Protein AF-A0A1T4XHF8-F1 (afdb_monomer_lite)

Secondary structure (DSSP, 8-state):
-HHHHHHHHHHHS-HHHHHHHHHHHHHHHHHHHH--S-HHHHHHHHHH-HHHIIIIIHHHHHHHHHGGGSPPPHHHHHHHSSHHHHHHHHHHHHHHHHHHHHHHHHHHHHHHTTTS----S----S-HHHHHHHHHH-SSHHHHHHHHHHHHHHHHHHHHHHHHHHHHHS-HHHHHHHHHHHHHHHHHHHH-HHHHTSTTT-HHHHH-GGGGTSSSS-HHHHHHHHHHHHHHHHHHHHHSTT---PPPS-PPPSHHHHHHHHHT-HHHHHHHHHHHHHHHHHHHHT---BHHHHHHHHH----TT---HHHHHHHHHHHHHHHHHHHHHHHHHSSGGGHHHHHT-S-HHHHHHHHHHHHHHHHHHHHHHHHHHHHHHHHHTT-B----HHHHHHHHHHHHHHHHHHHHHHHHHHHHHS-HHHHHHHHHHHHHHTTS--GGGGG-STTTT-HHHHHHTT--HHHHHHHHHHHHHHHHHHHHHHHHHTTS--

pLDDT: mean 79.54, std 10.87, range [36.94, 95.19]

Structure (mmCIF, N/CA/C/O backbone):
data_AF-A0A1T4XHF8-F1
#
_entry.id   AF-A0A1T4XHF8-F1
#
loop_
_atom_site.group_PDB
_atom_site.id
_atom_site.type_symbol
_atom_site.label_atom_id
_atom_site.label_alt_id
_atom_site.label_comp_id
_atom_site.label_asym_id
_atom_site.label_entity_id
_atom_site.label_seq_id
_atom_site.pdbx_PDB_ins_code
_atom_site.Cartn_x
_atom_site.Cartn_y
_atom_site.Cartn_z
_atom_site.occupancy
_atom_site.B_iso_or_equiv
_atom_site.auth_seq_id
_atom_site.auth_comp_id
_atom_site.auth_asym_id
_atom_site.auth_atom_id
_atom_site.pdbx_PDB_model_num
ATOM 1 N N . MET A 1 1 ? 7.198 -33.019 -12.242 1.00 69.75 1 MET A N 1
ATOM 2 C CA . MET A 1 1 ? 7.469 -31.566 -12.244 1.00 69.75 1 MET A CA 1
ATOM 3 C C . MET A 1 1 ? 7.460 -30.997 -13.662 1.00 69.75 1 MET A C 1
ATOM 5 O O . MET A 1 1 ? 6.551 -30.236 -13.949 1.00 69.75 1 MET A O 1
ATOM 9 N N . LYS A 1 2 ? 8.348 -31.437 -14.574 1.00 76.88 2 LYS A N 1
ATOM 10 C CA . LYS A 1 2 ? 8.413 -30.955 -15.976 1.00 76.88 2 LYS A CA 1
ATOM 11 C C . LYS A 1 2 ? 7.061 -30.950 -16.722 1.00 76.88 2 LYS A C 1
ATOM 13 O O . LYS A 1 2 ? 6.672 -29.927 -17.262 1.00 76.88 2 LYS A O 1
ATOM 18 N N . MET A 1 3 ? 6.305 -32.050 -16.662 1.00 77.75 3 MET A N 1
ATOM 19 C CA . MET A 1 3 ? 4.980 -32.162 -17.302 1.00 77.75 3 MET A CA 1
ATOM 20 C C . MET A 1 3 ? 3.947 -31.143 -16.773 1.00 77.75 3 MET A C 1
ATOM 22 O O . MET A 1 3 ? 3.158 -30.623 -17.552 1.00 77.75 3 MET A O 1
ATOM 26 N N . LEU A 1 4 ? 3.965 -30.824 -15.470 1.00 74.12 4 LEU A N 1
ATOM 27 C CA . LEU A 1 4 ? 3.059 -29.823 -14.882 1.00 74.12 4 LEU A CA 1
ATOM 28 C C . LEU A 1 4 ? 3.458 -28.402 -15.299 1.00 74.12 4 LEU A C 1
ATOM 30 O O . LEU A 1 4 ? 2.593 -27.605 -15.640 1.00 74.12 4 LEU A O 1
ATOM 34 N N . ILE A 1 5 ? 4.763 -28.112 -15.345 1.00 74.31 5 ILE A N 1
ATOM 35 C CA . ILE A 1 5 ? 5.284 -26.831 -15.847 1.00 74.31 5 ILE A CA 1
ATOM 36 C C . ILE A 1 5 ? 4.852 -26.629 -17.301 1.00 74.31 5 ILE A C 1
ATOM 38 O O . ILE A 1 5 ? 4.323 -25.579 -17.637 1.00 74.31 5 ILE A O 1
ATOM 42 N N . GLN A 1 6 ? 4.990 -27.648 -18.155 1.00 79.00 6 GLN A N 1
ATOM 43 C CA . GLN A 1 6 ? 4.548 -27.574 -19.552 1.00 79.00 6 GLN A CA 1
ATOM 44 C C . GLN A 1 6 ? 3.037 -27.338 -19.683 1.00 79.00 6 GLN A C 1
ATOM 46 O O . GLN A 1 6 ? 2.611 -26.568 -20.540 1.00 79.00 6 GLN A O 1
ATOM 51 N N . GLN A 1 7 ? 2.218 -27.971 -18.839 1.00 78.94 7 GLN A N 1
ATOM 52 C CA . GLN A 1 7 ? 0.769 -27.748 -18.828 1.00 78.94 7 GLN A CA 1
ATOM 53 C C . GLN A 1 7 ? 0.412 -26.320 -18.401 1.00 78.94 7 GLN A C 1
ATOM 55 O O . GLN A 1 7 ? -0.382 -25.665 -19.074 1.00 78.94 7 GLN A O 1
ATOM 60 N N . HIS A 1 8 ? 1.014 -25.817 -17.323 1.00 76.56 8 HIS A N 1
ATOM 61 C CA . HIS A 1 8 ? 0.785 -24.447 -16.868 1.00 76.56 8 HIS A CA 1
ATOM 62 C C . HIS A 1 8 ? 1.322 -23.413 -17.866 1.00 76.56 8 HIS A C 1
ATOM 64 O O . HIS A 1 8 ? 0.654 -22.413 -18.105 1.00 76.56 8 HIS A O 1
ATOM 70 N N . LEU A 1 9 ? 2.454 -23.677 -18.523 1.00 74.62 9 LEU A N 1
ATOM 71 C CA . LEU A 1 9 ? 2.996 -22.813 -19.571 1.00 74.62 9 LEU A CA 1
ATOM 72 C C . LEU A 1 9 ? 2.039 -22.729 -20.770 1.00 74.62 9 LEU A C 1
ATOM 74 O O . LEU A 1 9 ? 1.703 -21.631 -21.204 1.00 74.62 9 LEU A O 1
ATOM 78 N N . LYS A 1 10 ? 1.507 -23.867 -21.242 1.00 80.94 10 LYS A N 1
ATOM 79 C CA . LYS A 1 10 ? 0.473 -23.902 -22.296 1.00 80.94 10 LYS A CA 1
ATOM 80 C C . LYS A 1 10 ? -0.792 -23.132 -21.911 1.00 80.94 10 LYS A C 1
ATOM 82 O O . LYS A 1 10 ? -1.444 -22.552 -22.767 1.00 80.94 10 LYS A O 1
ATOM 87 N N . LEU A 1 11 ? -1.149 -23.135 -20.630 1.00 76.38 11 LEU A N 1
ATOM 88 C CA . LEU A 1 11 ? -2.342 -22.460 -20.124 1.00 76.38 11 LEU A CA 1
ATOM 89 C C . LEU A 1 11 ? -2.179 -20.933 -20.074 1.00 76.38 11 LEU A C 1
ATOM 91 O O . LEU A 1 11 ? -3.164 -20.210 -20.221 1.00 76.38 11 LEU A O 1
ATOM 95 N N . VAL A 1 12 ? -0.950 -20.446 -19.899 1.00 76.44 12 VAL A N 1
ATOM 96 C CA . VAL A 1 12 ? -0.614 -19.016 -19.923 1.00 76.44 12 VAL A CA 1
ATOM 97 C C . VAL A 1 12 ? -0.395 -18.523 -21.362 1.00 76.44 12 VAL A C 1
ATOM 99 O O . VAL A 1 12 ? -0.864 -17.440 -21.719 1.00 76.44 12 VAL A O 1
ATOM 102 N N . MET A 1 13 ? 0.234 -19.337 -22.218 1.00 76.00 13 MET A N 1
ATOM 103 C CA . MET A 1 13 ? 0.423 -19.058 -23.647 1.00 76.00 13 MET A CA 1
ATOM 104 C C . MET A 1 13 ? -0.901 -19.150 -24.406 1.00 76.00 13 MET A C 1
ATOM 106 O O . MET A 1 13 ? -1.317 -20.209 -24.870 1.00 76.00 13 MET A O 1
ATOM 110 N N . THR A 1 14 ? -1.590 -18.020 -24.527 1.00 76.31 14 THR A N 1
ATOM 111 C CA . THR A 1 14 ? -2.929 -17.963 -25.120 1.00 76.31 14 THR A CA 1
ATOM 112 C C . THR A 1 14 ? -3.021 -16.957 -26.254 1.00 76.31 14 THR A C 1
ATOM 114 O O . THR A 1 14 ? -2.095 -16.186 -26.483 1.00 76.31 14 THR A O 1
ATOM 117 N N . LYS A 1 15 ? -4.152 -16.954 -26.975 1.00 76.88 15 LYS A N 1
ATOM 118 C CA . LYS A 1 15 ? -4.392 -16.061 -28.123 1.00 76.88 15 LYS A CA 1
ATOM 119 C C . LYS A 1 15 ? -4.195 -14.571 -27.792 1.00 76.88 15 LYS A C 1
ATOM 121 O O . LYS A 1 15 ? -3.875 -13.799 -28.684 1.00 76.88 15 LYS A O 1
ATOM 126 N N . SER A 1 16 ? -4.318 -14.170 -26.523 1.00 75.44 16 SER A N 1
ATOM 127 C CA . SER A 1 16 ? -4.022 -12.803 -26.072 1.00 75.44 16 SER A CA 1
ATOM 128 C C . SER A 1 16 ? -2.560 -12.397 -26.274 1.00 75.44 16 SER A C 1
ATOM 130 O O . SER A 1 16 ? -2.287 -11.221 -26.472 1.00 75.44 16 SER A O 1
ATOM 132 N N . LEU A 1 17 ? -1.619 -13.345 -26.275 1.00 81.31 17 LEU A N 1
ATOM 133 C CA . LEU A 1 17 ? -0.210 -13.060 -26.553 1.00 81.31 17 LEU A CA 1
ATOM 134 C C . LEU A 1 17 ? -0.006 -12.639 -28.015 1.00 81.31 17 LEU A C 1
ATOM 136 O O . LEU A 1 17 ? 0.762 -11.724 -28.287 1.00 81.31 17 LEU A O 1
ATOM 140 N N . LEU A 1 18 ? -0.755 -13.243 -28.942 1.00 81.38 18 LEU A N 1
ATOM 141 C CA . LEU A 1 18 ? -0.736 -12.871 -30.358 1.00 81.38 18 LEU A CA 1
ATOM 142 C C . LEU A 1 18 ? -1.246 -11.437 -30.569 1.00 81.38 18 LEU A C 1
ATOM 144 O O . LEU A 1 18 ? -0.708 -10.713 -31.398 1.00 81.38 18 LEU A O 1
ATOM 148 N N . LEU A 1 19 ? -2.218 -10.995 -29.765 1.00 77.62 19 LEU A N 1
ATOM 149 C CA . LEU A 1 19 ? -2.702 -9.612 -29.782 1.00 77.62 19 LEU A CA 1
ATOM 150 C C . LEU A 1 19 ? -1.592 -8.618 -29.398 1.00 77.62 19 LEU A C 1
ATOM 152 O O . LEU A 1 19 ? -1.435 -7.613 -30.082 1.00 77.62 19 LEU A O 1
ATOM 156 N N . VAL A 1 20 ? -0.778 -8.912 -28.376 1.00 82.00 20 VAL A N 1
ATOM 157 C CA . VAL A 1 20 ? 0.387 -8.066 -28.028 1.00 82.00 20 VAL A CA 1
ATOM 158 C C . VAL A 1 20 ? 1.395 -8.041 -29.151 1.00 82.00 20 VAL A C 1
ATOM 160 O O . VAL A 1 20 ? 1.871 -6.971 -29.493 1.00 82.00 20 VAL A O 1
ATOM 163 N N . VAL A 1 21 ? 1.704 -9.201 -29.732 1.00 84.00 21 VAL A N 1
ATOM 164 C CA . VAL A 1 21 ? 2.658 -9.299 -30.839 1.00 84.00 21 VAL A CA 1
ATOM 165 C C . VAL A 1 21 ? 2.226 -8.416 -32.007 1.00 84.00 21 VAL A C 1
ATOM 167 O O . VAL A 1 21 ? 3.043 -7.656 -32.513 1.00 84.00 21 VAL A O 1
ATOM 170 N N . ILE A 1 22 ? 0.948 -8.464 -32.395 1.00 85.00 22 ILE A N 1
ATOM 171 C CA . ILE A 1 22 ? 0.422 -7.637 -33.488 1.00 85.00 22 ILE A CA 1
ATOM 172 C C . ILE A 1 22 ? 0.462 -6.154 -33.123 1.00 85.00 22 ILE A C 1
ATOM 174 O O . ILE A 1 22 ? 0.985 -5.362 -33.900 1.00 85.00 22 ILE A O 1
ATOM 178 N N . ILE A 1 23 ? -0.076 -5.768 -31.961 1.00 86.00 23 ILE A N 1
ATOM 179 C CA . ILE A 1 23 ? -0.132 -4.353 -31.567 1.00 86.00 23 ILE A CA 1
ATOM 180 C C . ILE A 1 23 ? 1.282 -3.786 -31.431 1.00 86.00 23 ILE A C 1
ATOM 182 O O . ILE A 1 23 ? 1.557 -2.730 -31.989 1.00 86.00 23 ILE A O 1
ATOM 186 N N . PHE A 1 24 ? 2.184 -4.508 -30.763 1.00 86.88 24 PHE A N 1
ATOM 187 C CA . PHE A 1 24 ? 3.577 -4.103 -30.597 1.00 86.88 24 PHE A CA 1
ATOM 188 C C . PHE A 1 24 ? 4.307 -3.999 -31.940 1.00 86.88 24 PHE A C 1
ATOM 190 O O . PHE A 1 24 ? 5.039 -3.042 -32.164 1.00 86.88 24 PHE A O 1
ATOM 197 N N . ALA A 1 25 ? 4.098 -4.949 -32.857 1.00 86.06 25 ALA A N 1
ATOM 198 C CA . ALA A 1 25 ? 4.690 -4.880 -34.190 1.00 86.06 25 ALA A CA 1
ATOM 199 C C . ALA A 1 25 ? 4.177 -3.663 -34.975 1.00 86.06 25 ALA A C 1
ATOM 201 O O . ALA A 1 25 ? 4.973 -2.963 -35.595 1.00 86.06 25 ALA A O 1
ATOM 202 N N . LEU A 1 26 ? 2.873 -3.371 -34.920 1.00 87.44 26 LEU A N 1
ATOM 203 C CA . LEU A 1 26 ? 2.288 -2.198 -35.577 1.00 87.44 26 LEU A CA 1
ATOM 204 C C . LEU A 1 26 ? 2.840 -0.887 -35.007 1.00 87.44 26 LEU A C 1
ATOM 206 O O . LEU A 1 26 ? 3.209 -0.007 -35.782 1.00 87.44 26 LEU A O 1
ATOM 210 N N . THR A 1 27 ? 2.936 -0.765 -33.678 1.00 85.75 27 THR A N 1
ATOM 211 C CA . THR A 1 27 ? 3.514 0.426 -33.037 1.00 85.75 27 THR A CA 1
ATOM 212 C C . THR A 1 27 ? 4.997 0.562 -33.356 1.00 85.75 27 THR A C 1
ATOM 214 O O . THR A 1 27 ? 5.436 1.637 -33.738 1.00 85.75 27 THR A O 1
ATOM 217 N N . ALA A 1 28 ? 5.760 -0.534 -33.314 1.00 85.50 28 ALA A N 1
ATOM 218 C CA . ALA A 1 28 ? 7.181 -0.517 -33.649 1.00 85.50 28 ALA A CA 1
ATOM 219 C C . ALA A 1 28 ? 7.424 -0.112 -35.113 1.00 85.50 28 ALA A C 1
ATOM 221 O O . ALA A 1 28 ? 8.349 0.643 -35.400 1.00 85.50 28 ALA A O 1
ATOM 222 N N . VAL A 1 29 ? 6.591 -0.580 -36.050 1.00 87.06 29 VAL A N 1
ATOM 223 C CA . VAL A 1 29 ? 6.668 -0.177 -37.465 1.00 87.06 29 VAL A CA 1
ATOM 224 C C . VAL A 1 29 ? 6.272 1.289 -37.653 1.00 87.06 29 VAL A C 1
ATOM 226 O O . VAL A 1 29 ? 6.846 1.962 -38.507 1.00 87.06 29 VAL A O 1
ATOM 229 N N . ALA A 1 30 ? 5.311 1.797 -36.877 1.00 86.44 30 ALA A N 1
ATOM 230 C CA . ALA A 1 30 ? 4.951 3.211 -36.895 1.00 86.44 30 ALA A CA 1
ATOM 231 C C . ALA A 1 30 ? 6.119 4.087 -36.410 1.00 86.44 30 ALA A C 1
ATOM 233 O O . ALA A 1 30 ? 6.542 4.972 -37.151 1.00 86.44 30 ALA A O 1
ATOM 234 N N . ASP A 1 31 ? 6.704 3.765 -35.251 1.00 83.50 31 ASP A N 1
ATOM 235 C CA . ASP A 1 31 ? 7.849 4.487 -34.679 1.00 83.50 31 ASP A CA 1
ATOM 236 C C . ASP A 1 31 ? 9.077 4.415 -35.596 1.00 83.50 31 ASP A C 1
ATOM 238 O O . ASP A 1 31 ? 9.827 5.381 -35.736 1.00 83.50 31 ASP A O 1
ATOM 242 N N . ARG A 1 32 ? 9.265 3.290 -36.299 1.00 83.44 32 ARG A N 1
ATOM 243 C CA . ARG A 1 32 ? 10.365 3.111 -37.254 1.00 83.44 32 ARG A CA 1
ATOM 244 C C . ARG A 1 32 ? 10.343 4.137 -38.387 1.00 83.44 32 ARG A C 1
ATOM 246 O O . ARG A 1 32 ? 11.421 4.513 -38.851 1.00 83.44 32 ARG A O 1
ATOM 253 N N . LYS A 1 33 ? 9.160 4.565 -38.849 1.00 83.19 33 LYS A N 1
ATOM 254 C CA . LYS A 1 33 ? 9.017 5.531 -39.959 1.00 83.19 33 LYS A CA 1
ATOM 255 C C . LYS A 1 33 ? 9.508 6.925 -39.590 1.00 83.19 33 LYS A C 1
ATOM 257 O O . LYS A 1 33 ? 9.953 7.652 -40.467 1.00 83.19 33 LYS A O 1
ATOM 262 N N . THR A 1 34 ? 9.412 7.280 -38.316 1.00 80.12 34 THR A N 1
ATOM 263 C CA . THR A 1 34 ? 9.810 8.587 -37.782 1.00 80.12 34 THR A CA 1
ATOM 264 C C . THR A 1 34 ? 11.213 8.575 -37.178 1.00 80.12 34 THR A C 1
ATOM 266 O O . THR A 1 34 ? 11.698 9.616 -36.750 1.00 80.12 34 THR A O 1
ATOM 269 N N . TYR A 1 35 ? 11.861 7.409 -37.101 1.00 79.19 35 TYR A N 1
ATOM 270 C CA . TYR A 1 35 ? 13.115 7.241 -36.376 1.00 79.19 35 TYR A CA 1
ATOM 271 C C . TYR A 1 35 ? 14.353 7.454 -37.257 1.00 79.19 35 TYR A C 1
ATOM 273 O O . TYR A 1 35 ? 14.620 6.677 -38.181 1.00 79.19 35 TYR A O 1
ATOM 281 N N . GLU A 1 36 ? 15.157 8.452 -36.888 1.00 72.75 36 GLU A N 1
ATOM 282 C CA . GLU A 1 36 ? 16.456 8.773 -37.484 1.00 72.75 36 GLU A CA 1
ATOM 283 C C . GLU A 1 36 ? 17.580 8.463 -36.480 1.00 72.75 36 GLU A C 1
ATOM 285 O O . GLU A 1 36 ? 17.988 9.301 -35.679 1.00 72.75 36 GLU A O 1
ATOM 290 N N . GLY A 1 37 ? 18.076 7.224 -36.474 1.00 76.44 37 GLY A N 1
ATOM 291 C CA . GLY A 1 37 ? 19.132 6.819 -35.543 1.00 76.44 37 GLY A CA 1
ATOM 292 C C . GLY A 1 37 ? 19.758 5.467 -35.868 1.00 76.44 37 GLY A C 1
ATOM 293 O O . GLY A 1 37 ? 19.555 4.906 -36.943 1.00 76.44 37 GLY A O 1
ATOM 294 N N . ASN A 1 38 ? 20.534 4.933 -34.927 1.00 85.06 38 ASN A N 1
ATOM 295 C CA . ASN A 1 38 ? 21.243 3.662 -35.090 1.00 85.06 38 ASN A CA 1
ATOM 296 C C . ASN A 1 38 ? 20.369 2.454 -34.729 1.00 85.06 38 ASN A C 1
ATOM 298 O O . ASN A 1 38 ? 19.444 2.558 -33.923 1.00 85.06 38 ASN A O 1
ATOM 302 N N . PHE A 1 39 ? 20.727 1.281 -35.262 1.00 86.62 39 PHE A N 1
ATOM 303 C CA . PHE A 1 39 ? 20.063 0.006 -34.969 1.00 86.62 39 PHE A CA 1
ATOM 304 C C . PHE A 1 39 ? 19.919 -0.247 -33.459 1.00 86.62 39 PHE A C 1
ATOM 306 O O . PHE A 1 39 ? 18.815 -0.450 -32.959 1.00 86.62 39 PHE A O 1
ATOM 313 N N . SER A 1 40 ? 21.026 -0.186 -32.713 1.00 85.75 40 SER A N 1
ATOM 314 C CA . SER A 1 40 ? 21.029 -0.499 -31.279 1.00 85.75 40 SER A CA 1
ATOM 315 C C . SER A 1 40 ? 20.226 0.513 -30.458 1.00 85.75 40 SER A C 1
ATOM 317 O O . SER A 1 40 ? 19.578 0.149 -29.480 1.00 85.75 40 SER A O 1
ATOM 319 N N . LEU A 1 41 ? 20.223 1.783 -30.866 1.00 85.38 41 LEU A N 1
ATOM 320 C CA . LEU A 1 41 ? 19.468 2.830 -30.177 1.00 85.38 41 LEU A CA 1
ATOM 321 C C . LEU A 1 41 ? 17.963 2.680 -30.414 1.00 85.38 41 LEU A C 1
ATOM 323 O O . LEU A 1 41 ? 17.184 2.894 -29.488 1.00 85.38 41 LEU A O 1
ATOM 327 N N . PHE A 1 42 ? 17.553 2.236 -31.605 1.00 86.50 42 PHE A N 1
ATOM 328 C CA . PHE A 1 42 ? 16.147 1.972 -31.895 1.00 86.50 42 PHE A CA 1
ATOM 329 C C . PHE A 1 42 ? 15.606 0.789 -31.085 1.00 86.50 42 PHE A C 1
ATOM 331 O O . PHE A 1 42 ? 14.531 0.877 -30.490 1.00 86.50 42 PHE A O 1
ATOM 338 N N . VAL A 1 43 ? 16.380 -0.299 -30.986 1.00 87.81 43 VAL A N 1
ATOM 339 C CA . VAL A 1 43 ? 16.022 -1.452 -30.144 1.00 87.81 43 VAL A CA 1
ATOM 340 C C . VAL A 1 43 ? 15.895 -1.026 -28.683 1.00 87.81 43 VAL A C 1
ATOM 342 O O . VAL A 1 43 ? 14.914 -1.376 -28.027 1.00 87.81 43 VAL A O 1
ATOM 345 N N . LEU A 1 44 ? 16.857 -0.249 -28.175 1.00 87.38 44 LEU A N 1
ATOM 346 C CA . LEU A 1 44 ? 16.813 0.256 -26.806 1.00 87.38 44 LEU A CA 1
ATOM 347 C C . LEU A 1 44 ? 15.589 1.154 -26.581 1.00 87.38 44 LEU A C 1
ATOM 349 O O . LEU A 1 44 ? 14.885 0.965 -25.592 1.00 87.38 44 LEU A O 1
ATOM 353 N N . HIS A 1 45 ? 15.291 2.069 -27.507 1.00 85.94 45 HIS A N 1
ATOM 354 C CA . HIS A 1 45 ? 14.113 2.938 -27.453 1.00 85.94 45 HIS A CA 1
ATOM 355 C C . HIS A 1 45 ? 12.812 2.129 -27.345 1.00 85.94 45 HIS A C 1
ATOM 357 O O . HIS A 1 45 ? 12.031 2.328 -26.415 1.00 85.94 45 HIS A O 1
ATOM 363 N N . LEU A 1 46 ? 12.613 1.135 -28.216 1.00 87.25 46 LEU A N 1
ATOM 364 C CA . LEU A 1 46 ? 11.425 0.276 -28.174 1.00 87.25 46 LEU A CA 1
ATOM 365 C C . LEU A 1 46 ? 11.316 -0.542 -26.877 1.00 87.25 46 LEU A C 1
ATOM 367 O O . LEU A 1 46 ? 10.216 -0.726 -26.360 1.00 87.25 46 LEU A O 1
ATOM 371 N N . MET A 1 47 ? 12.438 -1.036 -26.339 1.00 86.50 47 MET A N 1
ATOM 372 C CA . MET A 1 47 ? 12.454 -1.822 -25.094 1.00 86.50 47 MET A CA 1
ATOM 373 C C . MET A 1 47 ? 12.313 -0.968 -23.831 1.00 86.50 47 MET A C 1
ATOM 375 O O . MET A 1 47 ? 12.014 -1.506 -22.768 1.00 86.50 47 MET A O 1
ATOM 379 N N . THR A 1 48 ? 12.537 0.342 -23.924 1.00 86.94 48 THR A N 1
ATOM 380 C CA . THR A 1 48 ? 12.470 1.269 -22.787 1.00 86.94 48 THR A CA 1
ATOM 381 C C . THR A 1 48 ? 11.230 2.147 -22.801 1.00 86.94 48 THR A C 1
ATOM 383 O O . THR A 1 48 ? 10.926 2.738 -21.770 1.00 86.94 48 THR A O 1
ATOM 386 N N . ASN A 1 49 ? 10.485 2.211 -23.907 1.00 86.31 49 ASN A N 1
ATOM 387 C CA . ASN A 1 49 ? 9.289 3.036 -24.021 1.00 86.31 49 ASN A CA 1
ATOM 388 C C . ASN A 1 49 ? 8.235 2.635 -22.970 1.00 86.31 49 ASN A C 1
ATOM 390 O O . ASN A 1 49 ? 7.541 1.617 -23.090 1.00 86.31 49 ASN A O 1
ATOM 394 N N . HIS A 1 50 ? 8.103 3.460 -21.925 1.00 84.88 50 HIS A N 1
ATOM 395 C CA . HIS A 1 50 ? 7.226 3.158 -20.800 1.00 84.88 50 HIS A CA 1
ATOM 396 C C . HIS A 1 50 ? 5.751 3.119 -21.210 1.00 84.88 50 HIS A C 1
ATOM 398 O O . HIS A 1 50 ? 4.998 2.344 -20.631 1.00 84.88 50 HIS A O 1
ATOM 404 N N . TYR A 1 51 ? 5.323 3.854 -22.242 1.00 86.31 51 TYR A N 1
ATOM 405 C CA . TYR A 1 51 ? 3.930 3.813 -22.697 1.00 86.31 51 TYR A CA 1
ATOM 406 C C . TYR A 1 51 ? 3.570 2.430 -23.236 1.00 86.31 51 TYR A C 1
ATOM 408 O O . TYR A 1 51 ? 2.533 1.866 -22.878 1.00 86.31 51 TYR A O 1
ATOM 416 N N . ILE A 1 52 ? 4.461 1.837 -24.030 1.00 87.25 52 ILE A N 1
ATOM 417 C CA . ILE A 1 52 ? 4.260 0.496 -24.579 1.00 87.25 52 ILE A CA 1
ATOM 418 C C . ILE A 1 52 ? 4.257 -0.550 -23.456 1.00 87.25 52 ILE A C 1
ATOM 420 O O . ILE A 1 52 ? 3.370 -1.408 -23.390 1.00 87.25 52 ILE A O 1
ATOM 424 N N . ILE A 1 53 ? 5.202 -0.451 -22.519 1.00 89.50 53 ILE A N 1
ATOM 425 C CA . ILE A 1 53 ? 5.301 -1.378 -21.385 1.00 89.50 53 ILE A CA 1
ATOM 426 C C . ILE A 1 53 ? 4.038 -1.311 -20.506 1.00 89.50 53 ILE A C 1
ATOM 428 O O . ILE A 1 53 ? 3.462 -2.341 -20.136 1.00 89.50 53 ILE A O 1
ATOM 432 N N . ILE A 1 54 ? 3.570 -0.106 -20.183 1.00 89.00 54 ILE A N 1
ATOM 433 C CA . ILE A 1 54 ? 2.488 0.133 -19.220 1.00 89.00 54 ILE A CA 1
ATOM 434 C C . ILE A 1 54 ? 1.115 -0.164 -19.833 1.00 89.00 54 ILE A C 1
ATOM 436 O O . ILE A 1 54 ? 0.289 -0.818 -19.189 1.00 89.00 54 ILE A O 1
ATOM 440 N N . PHE A 1 55 ? 0.854 0.275 -21.066 1.00 88.44 55 PHE A N 1
ATOM 441 C CA . PHE A 1 55 ? -0.475 0.168 -21.677 1.00 88.44 55 PHE A CA 1
ATOM 442 C C . PHE A 1 55 ? -0.673 -1.090 -22.526 1.00 88.44 55 PHE A C 1
ATOM 444 O O . PHE A 1 55 ? -1.805 -1.558 -22.638 1.00 88.44 55 PHE A O 1
ATOM 451 N N . ILE A 1 56 ? 0.390 -1.675 -23.087 1.00 87.38 56 ILE A N 1
ATOM 452 C CA . ILE A 1 56 ? 0.276 -2.847 -23.973 1.00 87.38 56 ILE A CA 1
ATOM 453 C C . ILE A 1 56 ? 0.788 -4.106 -23.273 1.00 87.38 56 ILE A C 1
ATOM 455 O O . ILE A 1 56 ? 0.047 -5.082 -23.124 1.00 87.38 56 ILE A O 1
ATOM 459 N N . MET A 1 57 ? 2.042 -4.102 -22.815 1.00 90.50 57 MET A N 1
ATOM 460 C CA . MET A 1 57 ? 2.674 -5.320 -22.297 1.00 90.50 57 MET A CA 1
ATOM 461 C C . MET A 1 57 ? 2.059 -5.772 -20.967 1.00 90.50 57 MET A C 1
ATOM 463 O O . MET A 1 57 ? 1.690 -6.937 -20.805 1.00 90.50 57 MET A O 1
ATOM 467 N N . THR A 1 58 ? 1.914 -4.848 -20.018 1.00 91.56 58 THR A N 1
ATOM 468 C CA . THR A 1 58 ? 1.522 -5.171 -18.639 1.00 91.56 58 THR A CA 1
ATOM 469 C C . THR A 1 58 ? 0.092 -5.720 -18.505 1.00 91.56 58 THR A C 1
ATOM 471 O O . THR A 1 58 ? -0.067 -6.768 -17.869 1.00 91.56 58 THR A O 1
ATOM 474 N N . PRO A 1 59 ? -0.952 -5.131 -19.126 1.00 90.25 59 PRO A N 1
ATOM 475 C CA . PRO A 1 59 ? -2.316 -5.658 -19.028 1.00 90.25 59 PRO A CA 1
ATOM 476 C C . PRO A 1 59 ? -2.438 -7.074 -19.581 1.00 90.25 59 PRO A C 1
ATOM 478 O O . PRO A 1 59 ? -3.115 -7.924 -18.996 1.00 90.25 59 PRO A O 1
ATOM 481 N N . VAL A 1 60 ? -1.751 -7.359 -20.688 1.00 89.25 60 VAL A N 1
ATOM 482 C CA . VAL A 1 60 ? -1.794 -8.691 -21.288 1.00 89.25 60 VAL A CA 1
ATOM 483 C C . VAL A 1 60 ? -0.991 -9.693 -20.475 1.00 89.25 60 VAL A C 1
ATOM 485 O O . VAL A 1 60 ? -1.455 -10.819 -20.288 1.00 89.25 60 VAL A O 1
ATOM 488 N N . PHE A 1 61 ? 0.157 -9.295 -19.925 1.00 90.94 61 PHE A N 1
ATOM 489 C CA . PHE A 1 61 ? 0.884 -10.132 -18.978 1.00 90.94 61 PHE A CA 1
ATOM 490 C C . PHE A 1 61 ? -0.007 -10.512 -17.783 1.00 90.94 61 PHE A C 1
ATOM 492 O O . PHE A 1 61 ? -0.126 -11.697 -17.461 1.00 90.94 61 PHE A O 1
ATOM 499 N N . PHE A 1 62 ? -0.720 -9.549 -17.186 1.00 90.62 62 PHE A N 1
ATOM 500 C CA . PHE A 1 62 ? -1.654 -9.808 -16.081 1.00 90.62 62 PHE A CA 1
ATOM 501 C C . PHE A 1 62 ? -2.800 -10.733 -16.490 1.00 90.62 62 PHE A C 1
ATOM 503 O O . PHE A 1 62 ? -3.117 -11.675 -15.760 1.00 90.62 62 PHE A O 1
ATOM 510 N N . LEU A 1 63 ? -3.381 -10.538 -17.676 1.00 88.31 63 LEU A N 1
ATOM 511 C CA . LEU A 1 63 ? -4.425 -11.415 -18.204 1.00 88.31 63 LEU A CA 1
ATOM 512 C C . LEU A 1 63 ? -3.921 -12.855 -18.369 1.00 88.31 63 LEU A C 1
ATOM 514 O O . LEU A 1 63 ? -4.611 -13.798 -17.979 1.00 88.31 63 LEU A O 1
ATOM 518 N N . CYS A 1 64 ? -2.712 -13.042 -18.897 1.00 87.50 64 CYS A N 1
ATOM 519 C CA . CYS A 1 64 ? -2.098 -14.356 -19.066 1.00 87.50 64 CYS A CA 1
ATOM 520 C C . CYS A 1 64 ? -1.817 -15.031 -17.711 1.00 87.50 64 CYS A C 1
ATOM 522 O O . CYS A 1 64 ? -2.220 -16.177 -17.499 1.00 87.50 64 CYS A O 1
ATOM 524 N N . VAL A 1 65 ? -1.197 -14.313 -16.768 1.00 88.75 65 VAL A N 1
ATOM 525 C CA . VAL A 1 65 ? -0.874 -14.832 -15.426 1.00 88.75 65 VAL A CA 1
ATOM 526 C C . VAL A 1 65 ? -2.137 -15.131 -14.612 1.00 88.75 65 VAL A C 1
ATOM 528 O O . VAL A 1 65 ? -2.146 -16.090 -13.838 1.00 88.75 65 VAL A O 1
ATOM 531 N N . SER A 1 66 ? -3.236 -14.401 -14.833 1.00 86.31 66 SER A N 1
ATOM 532 C CA . SER A 1 66 ? -4.494 -14.610 -14.101 1.00 86.31 66 SER A CA 1
ATOM 533 C C . SER A 1 66 ? -5.083 -16.012 -14.231 1.00 86.31 66 SER A C 1
ATOM 535 O O . SER A 1 66 ? -5.762 -16.510 -13.330 1.00 86.31 66 SER A O 1
ATOM 537 N N . LYS A 1 67 ? -4.745 -16.713 -15.315 1.00 83.81 67 LYS A N 1
ATOM 538 C CA . LYS A 1 67 ? -5.170 -18.095 -15.544 1.00 83.81 67 LYS A CA 1
ATOM 539 C C . LYS A 1 67 ? -4.539 -19.074 -14.546 1.00 83.81 67 LYS A C 1
ATOM 541 O O . LYS A 1 67 ? -5.107 -20.134 -14.297 1.00 83.81 67 LYS A O 1
ATOM 546 N N . LEU A 1 68 ? -3.422 -18.707 -13.911 1.00 83.00 68 LEU A N 1
ATOM 547 C CA . LEU A 1 68 ? -2.781 -19.485 -12.846 1.00 83.00 68 LEU A CA 1
ATOM 548 C C . LEU A 1 68 ? -3.398 -19.254 -11.455 1.00 83.00 68 LEU A C 1
ATOM 550 O O . LEU A 1 68 ? -3.023 -19.946 -10.509 1.00 83.00 68 LEU A O 1
ATOM 554 N N . TYR A 1 69 ? -4.370 -18.344 -11.305 1.00 78.19 69 TYR A N 1
ATOM 555 C CA . TYR A 1 69 ? -5.032 -18.060 -10.017 1.00 78.19 69 TYR A CA 1
ATOM 556 C C . TYR A 1 69 ? -6.054 -19.133 -9.608 1.00 78.19 69 TYR A C 1
ATOM 558 O O . TYR A 1 69 ? -6.733 -19.017 -8.583 1.00 78.19 69 TYR A O 1
ATOM 566 N N . THR A 1 70 ? -6.216 -20.190 -10.405 1.00 69.31 70 THR A N 1
ATOM 567 C CA . THR A 1 70 ? -7.124 -21.288 -10.076 1.00 69.31 70 THR A CA 1
ATOM 568 C C . THR A 1 70 ? -6.621 -22.080 -8.872 1.00 69.31 70 THR A C 1
ATOM 570 O O . THR A 1 70 ? -5.413 -22.285 -8.702 1.00 69.31 70 THR A O 1
ATOM 573 N N . MET A 1 71 ? -7.565 -22.565 -8.059 1.00 64.06 71 MET A N 1
ATOM 574 C CA . MET A 1 71 ? -7.253 -23.426 -6.916 1.00 64.06 71 MET A CA 1
ATOM 575 C C . MET A 1 71 ? -6.501 -24.673 -7.398 1.00 64.06 71 MET A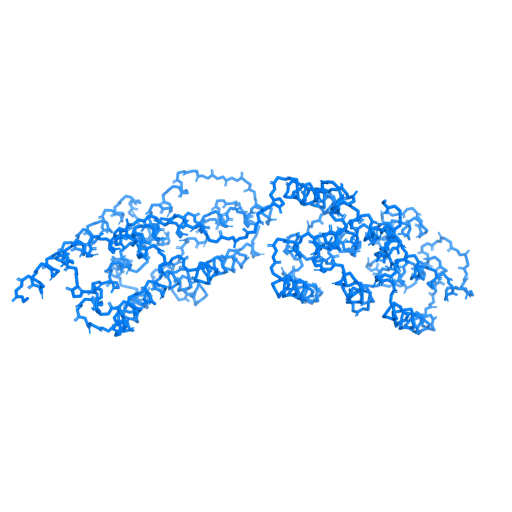 C 1
ATOM 577 O O . MET A 1 71 ? -6.820 -25.177 -8.482 1.00 64.06 71 MET A O 1
ATOM 581 N N . PRO A 1 72 ? -5.505 -25.150 -6.634 1.00 66.44 72 PRO A N 1
ATOM 582 C CA . PRO A 1 72 ? -4.763 -26.349 -6.993 1.00 66.44 72 PRO A CA 1
ATOM 583 C C . PRO A 1 72 ? -5.717 -27.534 -7.128 1.00 66.44 72 PRO A C 1
ATOM 585 O O . PRO A 1 72 ? -6.573 -27.756 -6.269 1.00 66.44 72 PRO A O 1
ATOM 588 N N . ARG A 1 73 ? -5.577 -28.308 -8.206 1.00 69.19 73 ARG A N 1
ATOM 589 C CA . ARG A 1 73 ? -6.354 -29.545 -8.346 1.00 69.19 73 ARG A CA 1
ATOM 590 C C . ARG A 1 73 ? -5.776 -30.592 -7.393 1.00 69.19 73 ARG A C 1
ATOM 592 O O . ARG A 1 73 ? -4.560 -30.679 -7.234 1.00 69.19 73 ARG A O 1
ATOM 599 N N . MET A 1 74 ? -6.625 -31.422 -6.783 1.00 61.31 74 MET A N 1
ATOM 600 C CA . MET A 1 74 ? -6.191 -32.400 -5.768 1.00 61.31 74 MET A CA 1
ATOM 601 C C . MET A 1 74 ? -5.060 -33.318 -6.266 1.00 61.31 74 MET A C 1
ATOM 603 O O . MET A 1 74 ? -4.110 -33.580 -5.531 1.00 61.31 74 MET A O 1
ATOM 607 N N . PHE A 1 75 ? -5.085 -33.730 -7.539 1.00 69.38 75 PHE A N 1
ATOM 608 C CA . PHE A 1 75 ? -4.022 -34.559 -8.122 1.00 69.38 75 PHE A CA 1
ATOM 609 C C . PHE A 1 75 ? -2.663 -33.839 -8.234 1.00 69.38 75 PHE A C 1
ATOM 611 O O . PHE A 1 75 ? -1.616 -34.484 -8.149 1.00 69.38 75 PHE A O 1
ATOM 618 N N . GLU A 1 76 ? -2.646 -32.512 -8.406 1.00 69.56 76 GLU A N 1
ATOM 619 C CA . GLU A 1 76 ? -1.411 -31.718 -8.488 1.00 69.56 76 GLU A CA 1
ATOM 620 C C . GLU A 1 76 ? -0.708 -31.686 -7.126 1.00 69.56 76 GLU A C 1
ATOM 622 O O . GLU A 1 76 ? 0.515 -31.822 -7.049 1.00 69.56 76 GLU A O 1
ATOM 627 N N . LEU A 1 77 ? -1.490 -31.583 -6.047 1.00 70.75 77 LEU A N 1
ATOM 628 C CA . LEU A 1 77 ? -0.991 -31.580 -4.671 1.00 70.75 77 LEU A CA 1
ATOM 629 C C . LEU A 1 77 ? -0.458 -32.952 -4.253 1.00 70.75 77 LEU A C 1
ATOM 631 O O . LEU A 1 77 ? 0.652 -33.034 -3.723 1.00 70.75 77 LEU A O 1
ATOM 635 N N . ILE A 1 78 ? -1.197 -34.026 -4.559 1.00 70.31 78 ILE A N 1
ATOM 636 C CA . ILE A 1 78 ? -0.783 -35.409 -4.265 1.00 70.31 78 ILE A CA 1
ATOM 637 C C . ILE A 1 78 ? 0.572 -35.712 -4.921 1.00 70.31 78 ILE A C 1
ATOM 639 O O . ILE A 1 78 ? 1.471 -36.262 -4.285 1.00 70.31 78 ILE A O 1
ATOM 643 N N . ARG A 1 79 ? 0.772 -35.275 -6.173 1.00 76.19 79 ARG A N 1
ATOM 644 C CA . ARG A 1 79 ? 2.028 -35.496 -6.904 1.00 76.19 79 ARG A CA 1
ATOM 645 C C . ARG A 1 79 ? 3.217 -34.721 -6.323 1.00 76.19 79 ARG A C 1
ATOM 647 O O . ARG A 1 79 ? 4.349 -35.193 -6.415 1.00 76.19 79 ARG A O 1
ATOM 654 N N . MET A 1 80 ? 2.992 -33.536 -5.752 1.00 75.31 80 MET A N 1
ATOM 655 C CA . MET A 1 80 ? 4.064 -32.652 -5.263 1.00 75.31 80 MET A CA 1
ATOM 656 C C . MET A 1 80 ? 4.437 -32.890 -3.793 1.00 75.31 80 MET A C 1
ATOM 658 O O . MET A 1 80 ? 5.491 -32.412 -3.358 1.00 75.31 80 MET A O 1
ATOM 662 N N . LYS A 1 81 ? 3.629 -33.663 -3.050 1.00 74.31 81 LYS A N 1
ATOM 663 C CA . LYS A 1 81 ? 3.766 -34.042 -1.626 1.00 74.31 81 LYS A CA 1
ATOM 664 C C . LYS A 1 81 ? 3.737 -32.878 -0.625 1.00 74.31 81 LYS A C 1
ATOM 666 O O . LYS A 1 81 ? 3.154 -33.017 0.441 1.00 74.31 81 LYS A O 1
ATOM 671 N N . LYS A 1 82 ? 4.367 -31.741 -0.937 1.00 78.81 82 LYS A N 1
ATOM 672 C CA . LYS A 1 82 ? 4.432 -30.539 -0.096 1.00 78.81 82 LYS A CA 1
ATOM 673 C C . LYS A 1 82 ? 3.939 -29.312 -0.863 1.00 78.81 82 LYS A C 1
ATOM 675 O O . LYS A 1 82 ? 4.301 -29.117 -2.024 1.00 78.81 82 LYS A O 1
ATOM 680 N N . PHE A 1 83 ? 3.174 -28.456 -0.188 1.00 80.56 83 PHE A N 1
ATOM 681 C CA . PHE A 1 83 ? 2.540 -27.283 -0.795 1.00 80.56 83 PHE A CA 1
ATOM 682 C C . PHE A 1 83 ? 3.545 -26.245 -1.325 1.00 80.56 83 PHE A C 1
ATOM 684 O O . PHE A 1 83 ? 3.413 -25.781 -2.455 1.00 80.56 83 PHE A O 1
ATOM 691 N N . TYR A 1 84 ? 4.610 -25.936 -0.577 1.00 81.25 84 TYR A N 1
ATOM 692 C CA . TYR A 1 84 ? 5.604 -24.951 -1.028 1.00 81.25 84 TYR A CA 1
ATOM 693 C C . TYR A 1 84 ? 6.284 -25.352 -2.350 1.00 81.25 84 TYR A C 1
ATOM 695 O O . TYR A 1 84 ? 6.601 -24.491 -3.163 1.00 81.25 84 TYR A O 1
ATOM 703 N N . ARG A 1 85 ? 6.453 -26.658 -2.619 1.00 84.38 85 ARG A N 1
ATOM 704 C CA . ARG A 1 85 ? 7.009 -27.153 -3.894 1.00 84.38 85 ARG A CA 1
ATOM 705 C C . ARG A 1 85 ? 6.066 -26.889 -5.061 1.00 84.38 85 ARG A C 1
ATOM 707 O O . ARG A 1 85 ? 6.519 -26.628 -6.172 1.00 84.38 85 ARG A O 1
ATOM 714 N N . PHE A 1 86 ? 4.762 -26.969 -4.814 1.00 85.12 86 PHE A N 1
ATOM 715 C CA . PHE A 1 86 ? 3.748 -26.620 -5.798 1.00 85.12 86 PHE A CA 1
ATOM 716 C C . PHE A 1 86 ? 3.764 -25.116 -6.105 1.00 85.12 86 PHE A C 1
ATOM 718 O O . PHE A 1 86 ? 3.792 -24.740 -7.275 1.00 85.12 86 PHE A O 1
ATOM 725 N N . MET A 1 87 ? 3.835 -24.263 -5.077 1.00 87.00 87 MET A N 1
ATOM 726 C CA . ME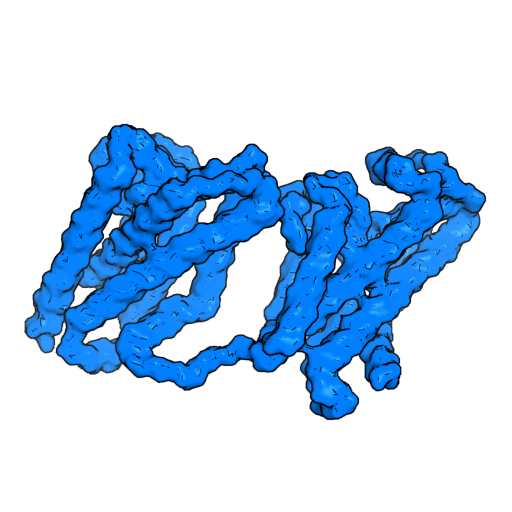T A 1 87 ? 3.945 -22.811 -5.269 1.00 87.00 87 MET A CA 1
ATOM 727 C C . MET A 1 87 ? 5.230 -22.418 -5.998 1.00 87.00 87 MET A C 1
ATOM 729 O O . MET A 1 87 ? 5.175 -21.664 -6.966 1.00 87.00 87 MET A O 1
ATOM 733 N N . PHE A 1 88 ? 6.368 -23.000 -5.619 1.00 87.62 88 PHE A N 1
ATOM 734 C CA . PHE A 1 88 ? 7.639 -22.748 -6.295 1.00 87.62 88 PHE A CA 1
ATOM 735 C C . PHE A 1 88 ? 7.609 -23.184 -7.767 1.00 87.62 88 PHE A C 1
ATOM 737 O O . PHE A 1 88 ? 8.146 -22.505 -8.634 1.00 87.62 88 PHE A O 1
ATOM 744 N N . MET A 1 89 ? 6.916 -24.278 -8.092 1.00 88.38 89 MET A N 1
ATOM 745 C CA . MET A 1 89 ? 6.714 -24.696 -9.483 1.00 88.38 89 MET A CA 1
ATOM 746 C C . MET A 1 89 ? 5.902 -23.670 -10.290 1.00 88.38 89 MET A C 1
ATOM 748 O O . MET A 1 89 ? 6.226 -23.412 -11.453 1.00 88.38 89 MET A O 1
ATOM 752 N N . ARG A 1 90 ? 4.886 -23.044 -9.682 1.00 88.31 90 ARG A N 1
ATOM 753 C CA . ARG A 1 90 ? 4.152 -21.940 -10.318 1.00 88.31 90 ARG A CA 1
ATOM 754 C C . ARG A 1 90 ? 5.046 -20.725 -10.530 1.00 88.31 90 ARG A C 1
ATOM 756 O O . ARG A 1 90 ? 5.016 -20.168 -11.619 1.00 88.31 90 ARG A O 1
ATOM 763 N N . TRP A 1 91 ? 5.871 -20.368 -9.547 1.00 91.88 91 TRP A N 1
ATOM 764 C CA . TRP A 1 91 ? 6.850 -19.287 -9.688 1.00 91.88 91 TRP A CA 1
ATOM 765 C C . TRP A 1 91 ? 7.818 -19.546 -10.842 1.00 91.88 91 TRP A C 1
ATOM 767 O O . TRP A 1 91 ? 7.933 -18.712 -11.730 1.00 91.88 91 TRP A O 1
ATOM 777 N N . VAL A 1 92 ? 8.403 -20.745 -10.917 1.00 91.06 92 VAL A N 1
ATOM 778 C CA . VAL A 1 92 ? 9.263 -21.145 -12.044 1.00 91.06 92 VAL A CA 1
ATOM 779 C C . VAL A 1 92 ? 8.521 -21.040 -13.378 1.00 91.06 92 VAL A C 1
ATOM 781 O O . VAL A 1 92 ? 9.087 -20.575 -14.360 1.00 91.06 92 VAL A O 1
ATOM 784 N N . THR A 1 93 ? 7.246 -21.434 -13.429 1.00 89.69 93 THR A N 1
ATOM 785 C CA . THR A 1 93 ? 6.447 -21.315 -14.659 1.00 89.69 93 THR A CA 1
ATOM 786 C C . THR A 1 93 ? 6.241 -19.855 -15.066 1.00 89.69 93 THR A C 1
ATOM 788 O O . THR A 1 93 ? 6.330 -19.542 -16.248 1.00 89.69 93 THR A O 1
ATOM 791 N N . ILE A 1 94 ? 5.997 -18.959 -14.108 1.00 92.56 94 ILE A N 1
ATOM 792 C CA . ILE A 1 94 ? 5.847 -17.518 -14.354 1.00 92.56 94 ILE A CA 1
ATOM 793 C C . ILE A 1 94 ? 7.166 -16.917 -14.833 1.00 92.56 94 ILE A C 1
ATOM 795 O O . ILE A 1 94 ? 7.152 -16.161 -15.796 1.00 92.56 94 ILE A O 1
ATOM 799 N N . THR A 1 95 ? 8.294 -17.285 -14.221 1.00 93.50 95 THR A N 1
ATOM 800 C CA . THR A 1 95 ? 9.627 -16.833 -14.645 1.00 93.50 95 THR A CA 1
ATOM 801 C C . THR A 1 95 ? 9.989 -17.339 -16.042 1.00 93.50 95 THR A C 1
ATOM 803 O O . THR A 1 95 ? 10.550 -16.607 -16.844 1.00 93.50 95 THR A O 1
ATOM 806 N N . LEU A 1 96 ? 9.639 -18.582 -16.383 1.00 93.12 96 LEU A N 1
ATOM 807 C CA . LEU A 1 96 ? 9.816 -19.088 -17.748 1.00 93.12 96 LEU A CA 1
ATOM 808 C C . LEU A 1 96 ? 8.870 -18.407 -18.743 1.00 93.12 96 LEU A C 1
ATOM 810 O O . LEU A 1 96 ? 9.203 -18.235 -19.910 1.00 93.12 96 LEU A O 1
ATOM 814 N N . PHE A 1 97 ? 7.671 -18.033 -18.306 1.00 91.56 97 PHE A N 1
ATOM 815 C CA . PHE A 1 97 ? 6.747 -17.299 -19.155 1.00 91.56 97 PHE A CA 1
ATOM 816 C C . PHE A 1 97 ? 7.209 -15.858 -19.387 1.00 91.56 97 PHE A C 1
ATOM 818 O O . PHE A 1 97 ? 7.137 -15.392 -20.517 1.00 91.56 97 PHE A O 1
ATOM 825 N N . SER A 1 98 ? 7.703 -15.160 -18.362 1.00 93.69 98 SER A N 1
ATOM 826 C CA . SER A 1 98 ? 8.209 -13.790 -18.490 1.00 93.69 98 SER A CA 1
ATOM 827 C C . SER A 1 98 ? 9.434 -13.721 -19.405 1.00 93.69 98 SER A C 1
ATOM 829 O O . SER A 1 98 ? 9.498 -12.815 -20.233 1.00 93.69 98 SER A O 1
ATOM 831 N N . THR A 1 99 ? 10.352 -14.695 -19.344 1.00 93.56 99 THR A N 1
ATOM 832 C CA . THR A 1 99 ? 11.491 -14.769 -20.277 1.00 93.56 99 THR A CA 1
ATOM 833 C C . THR A 1 99 ? 11.032 -14.942 -21.720 1.00 93.56 99 THR A C 1
ATOM 835 O O . THR A 1 99 ? 11.503 -14.225 -22.596 1.00 93.56 99 THR A O 1
ATOM 838 N N . VAL A 1 100 ? 10.075 -15.840 -21.980 1.00 91.81 100 VAL A N 1
ATOM 839 C CA . VAL A 1 100 ? 9.501 -16.026 -23.323 1.00 91.81 100 VAL A CA 1
ATOM 840 C C . VAL A 1 100 ? 8.733 -14.782 -23.772 1.00 91.81 100 VAL A C 1
ATOM 842 O O . VAL A 1 100 ? 8.864 -14.363 -24.917 1.00 91.81 100 VAL A O 1
ATOM 845 N N . PHE A 1 101 ? 7.949 -14.171 -22.885 1.00 91.50 101 PHE A N 1
ATOM 846 C CA . PHE A 1 101 ? 7.134 -12.994 -23.180 1.00 91.50 101 PHE A CA 1
ATOM 847 C C . PHE A 1 101 ? 7.992 -11.789 -23.583 1.00 91.50 101 PHE A C 1
ATOM 849 O O . PHE A 1 101 ? 7.777 -11.217 -24.650 1.00 91.50 101 PHE A O 1
ATOM 856 N N . VAL A 1 102 ? 9.002 -11.451 -22.776 1.00 92.81 102 VAL A N 1
ATOM 857 C CA . VAL A 1 102 ? 9.957 -10.378 -23.093 1.00 92.81 102 VAL A CA 1
ATOM 858 C C . VAL A 1 102 ? 10.816 -10.766 -24.299 1.00 92.81 102 VAL A C 1
ATOM 860 O O . VAL A 1 102 ? 11.060 -9.932 -25.163 1.00 92.81 102 VAL A O 1
ATOM 863 N N . GLY A 1 103 ? 11.211 -12.038 -24.414 1.00 91.88 103 GLY A N 1
ATOM 864 C CA . GLY A 1 103 ? 11.992 -12.545 -25.541 1.00 91.88 103 GLY A CA 1
ATOM 865 C C . GLY A 1 103 ? 11.286 -12.382 -26.887 1.00 91.88 103 GLY A C 1
ATOM 866 O O . GLY A 1 103 ? 11.905 -11.925 -27.839 1.00 91.88 103 GLY A O 1
ATOM 867 N N . ILE A 1 104 ? 9.985 -12.679 -26.977 1.00 90.19 104 ILE A N 1
ATOM 868 C CA . ILE A 1 104 ? 9.195 -12.468 -28.204 1.00 90.19 104 ILE A CA 1
ATOM 869 C C . ILE A 1 104 ? 9.192 -10.987 -28.602 1.00 90.19 104 ILE A C 1
ATOM 871 O O . ILE A 1 104 ? 9.374 -10.661 -29.771 1.00 90.19 104 ILE A O 1
ATOM 875 N N . ILE A 1 105 ? 9.022 -10.093 -27.631 1.00 89.81 105 ILE A N 1
ATOM 876 C CA . ILE A 1 105 ? 8.985 -8.644 -27.860 1.00 89.81 105 ILE A CA 1
ATOM 877 C C . ILE A 1 105 ? 10.363 -8.124 -28.291 1.00 89.81 105 ILE A C 1
ATOM 879 O O . ILE A 1 105 ? 10.453 -7.361 -29.251 1.00 89.81 105 ILE A O 1
ATOM 883 N N . GLY A 1 106 ? 11.434 -8.617 -27.665 1.00 89.81 106 GLY A N 1
ATOM 884 C CA . GLY A 1 106 ? 12.811 -8.354 -28.083 1.00 89.81 106 GLY A CA 1
ATOM 885 C C . GLY A 1 106 ? 13.126 -8.889 -29.484 1.00 89.81 106 GLY A C 1
ATOM 886 O O . GLY A 1 106 ? 13.806 -8.235 -30.263 1.00 89.81 106 GLY A O 1
ATOM 887 N N . MET A 1 107 ? 12.588 -10.050 -29.865 1.00 89.56 107 MET A N 1
ATOM 888 C CA . MET A 1 107 ? 12.750 -10.568 -31.227 1.00 89.56 107 MET A CA 1
ATOM 889 C C . MET A 1 107 ? 12.034 -9.690 -32.257 1.00 89.56 107 MET A C 1
ATOM 891 O O . MET A 1 107 ? 12.583 -9.430 -33.324 1.00 89.56 107 MET A O 1
ATOM 895 N N . ILE A 1 108 ? 10.833 -9.197 -31.945 1.00 89.12 108 ILE A N 1
ATOM 896 C CA . ILE A 1 108 ? 10.100 -8.289 -32.839 1.00 89.12 108 ILE A CA 1
ATOM 897 C C . ILE A 1 108 ? 10.849 -6.967 -32.994 1.00 89.12 108 ILE A C 1
ATOM 899 O O . ILE A 1 108 ? 10.986 -6.489 -34.118 1.00 89.12 108 ILE A O 1
ATOM 903 N N . SER A 1 109 ? 11.371 -6.392 -31.905 1.00 87.94 109 SER A N 1
ATOM 904 C CA . SER A 1 109 ? 12.141 -5.148 -31.996 1.00 87.94 109 SER A CA 1
ATOM 905 C C . SER A 1 109 ? 13.392 -5.325 -32.855 1.00 87.94 109 SER A C 1
ATOM 907 O O . SER A 1 109 ? 13.662 -4.469 -33.694 1.00 87.94 109 SER A O 1
ATOM 909 N N . LEU A 1 110 ? 14.094 -6.458 -32.752 1.00 89.44 110 LEU A N 1
ATOM 910 C CA . LEU A 1 110 ? 15.222 -6.781 -33.633 1.00 89.44 110 LEU A CA 1
ATOM 911 C C . LEU A 1 110 ? 14.803 -6.873 -35.106 1.00 89.44 110 LEU A C 1
ATOM 913 O O . LEU A 1 110 ? 15.478 -6.299 -35.956 1.00 89.44 110 LEU A O 1
ATOM 917 N N . VAL A 1 111 ? 13.687 -7.546 -35.410 1.00 89.38 111 VAL A N 1
ATOM 918 C CA . VAL A 1 111 ? 13.180 -7.700 -36.786 1.00 89.38 111 VAL A CA 1
ATOM 919 C C . VAL A 1 111 ? 12.783 -6.354 -37.395 1.00 89.38 111 VAL A C 1
ATOM 921 O O . VAL A 1 111 ? 13.147 -6.069 -38.531 1.00 89.38 111 VAL A O 1
ATOM 924 N N . VAL A 1 112 ? 12.081 -5.501 -36.646 1.00 88.19 112 VAL A N 1
ATOM 925 C CA . VAL A 1 112 ? 11.654 -4.174 -37.129 1.00 88.19 112 VAL A CA 1
ATOM 926 C C . VAL A 1 112 ? 12.841 -3.214 -37.289 1.00 88.19 112 VAL A C 1
ATOM 928 O O . VAL A 1 112 ? 12.799 -2.297 -38.107 1.00 88.19 112 VAL A O 1
ATOM 931 N N . SER A 1 113 ? 13.927 -3.444 -36.548 1.00 85.81 113 SER A N 1
ATOM 932 C CA . SER A 1 113 ? 15.160 -2.658 -36.652 1.00 85.81 113 SER A CA 1
ATOM 933 C C . SER A 1 113 ? 15.996 -2.991 -37.895 1.00 85.81 113 SER A C 1
ATOM 935 O O . SER A 1 113 ? 16.907 -2.232 -38.231 1.00 85.81 113 SER A O 1
ATOM 937 N N . ILE A 1 114 ? 15.719 -4.102 -38.591 1.00 86.06 114 ILE A N 1
ATOM 938 C CA . ILE A 1 114 ? 16.444 -4.491 -39.810 1.00 86.06 114 ILE A CA 1
ATOM 939 C C . ILE A 1 114 ? 16.316 -3.373 -40.859 1.00 86.06 114 ILE A C 1
ATOM 941 O O . ILE A 1 114 ? 15.222 -2.910 -41.170 1.00 86.06 114 ILE A O 1
ATOM 945 N N . GLY A 1 115 ? 17.454 -2.928 -41.397 1.00 81.81 115 GLY A N 1
ATOM 946 C CA . GLY A 1 115 ? 17.536 -1.809 -42.344 1.00 81.81 115 GLY A CA 1
ATOM 947 C C . GLY A 1 115 ? 18.003 -0.482 -41.733 1.00 81.81 115 GLY A C 1
ATOM 948 O O . GLY A 1 115 ? 18.112 0.504 -42.455 1.00 81.81 115 GLY A O 1
ATOM 949 N N . LEU A 1 116 ? 18.289 -0.435 -40.427 1.00 85.38 116 LEU A N 1
ATOM 950 C CA . LEU A 1 116 ? 19.026 0.664 -39.787 1.00 85.38 116 LEU A CA 1
ATOM 951 C C . LEU A 1 116 ? 20.545 0.425 -39.818 1.00 85.38 116 LEU A C 1
ATOM 953 O O . LEU A 1 116 ? 20.978 -0.731 -39.867 1.00 85.38 116 LEU A O 1
ATOM 957 N N . PRO A 1 117 ? 21.373 1.486 -39.741 1.00 84.69 117 PRO A N 1
ATOM 958 C CA . PRO A 1 117 ? 22.818 1.327 -39.651 1.00 84.69 117 PRO A CA 1
ATOM 959 C C . PRO A 1 117 ? 23.201 0.558 -38.377 1.00 84.69 117 PRO A C 1
ATOM 961 O O . PRO A 1 117 ? 22.878 0.964 -37.256 1.00 84.69 117 PRO A O 1
ATOM 964 N N . MET A 1 118 ? 23.911 -0.559 -38.562 1.00 81.94 118 MET A N 1
ATOM 965 C CA . MET A 1 118 ? 24.474 -1.411 -37.506 1.00 81.94 118 MET A CA 1
ATOM 966 C C . MET A 1 118 ? 25.676 -0.720 -36.847 1.00 81.94 118 MET A C 1
ATOM 968 O O . MET A 1 118 ? 26.828 -1.065 -37.092 1.00 81.94 118 MET A O 1
ATOM 972 N N . ARG A 1 119 ? 25.404 0.303 -36.035 1.00 82.19 119 ARG A N 1
ATOM 973 C CA . ARG A 1 119 ? 26.399 0.993 -35.205 1.00 82.19 119 ARG A CA 1
ATOM 974 C C . ARG A 1 119 ? 26.038 0.853 -33.736 1.00 82.19 119 ARG A C 1
ATOM 976 O O . ARG A 1 119 ? 24.863 0.895 -33.371 1.00 82.19 119 ARG A O 1
ATOM 983 N N . ASN A 1 120 ? 27.058 0.698 -32.899 1.00 81.75 120 ASN A N 1
ATOM 984 C CA . ASN A 1 120 ? 26.920 0.562 -31.451 1.00 81.75 120 ASN A CA 1
ATOM 985 C C . ASN A 1 120 ? 27.399 1.828 -30.727 1.00 81.75 120 ASN A C 1
ATOM 987 O O . ASN A 1 120 ? 28.044 1.747 -29.687 1.00 81.75 120 ASN A O 1
ATOM 991 N N . ASP A 1 121 ? 27.072 2.985 -31.297 1.00 82.19 121 ASP A N 1
ATOM 992 C CA . ASP A 1 121 ? 27.509 4.287 -30.805 1.00 82.19 121 ASP A CA 1
ATOM 993 C C . ASP A 1 121 ? 26.303 5.107 -30.357 1.00 82.19 121 ASP A C 1
ATOM 995 O O . ASP A 1 121 ? 25.221 5.026 -30.947 1.00 82.19 121 ASP A O 1
ATOM 999 N N . TRP A 1 122 ? 26.514 5.947 -29.348 1.00 75.88 122 TRP A N 1
ATOM 1000 C CA . TRP A 1 122 ? 25.506 6.822 -28.748 1.00 75.88 122 TRP A CA 1
ATOM 1001 C C . TRP A 1 122 ? 25.195 8.091 -29.573 1.00 75.88 122 TRP A C 1
ATOM 1003 O O . TRP A 1 122 ? 24.795 9.113 -29.027 1.00 75.88 122 TRP A O 1
ATOM 1013 N N . HIS A 1 123 ? 25.392 8.075 -30.893 1.00 66.50 123 HIS A N 1
ATOM 1014 C CA . HIS A 1 123 ? 25.123 9.232 -31.757 1.00 66.50 123 HIS A CA 1
ATOM 1015 C C . HIS A 1 123 ? 23.712 9.169 -32.359 1.00 66.50 123 HIS A C 1
ATOM 1017 O O . HIS A 1 123 ? 23.501 8.491 -33.364 1.00 66.50 123 HIS A O 1
ATOM 1023 N N . SER A 1 124 ? 22.752 9.879 -31.753 1.00 62.22 124 SER A N 1
ATOM 1024 C CA . SER A 1 124 ? 21.447 10.194 -32.363 1.00 62.22 124 SER A CA 1
ATOM 1025 C C . SER A 1 124 ? 20.735 11.354 -31.655 1.00 62.22 124 SER A C 1
ATOM 1027 O O . SER A 1 124 ? 20.965 11.588 -30.472 1.00 62.22 124 SER A O 1
ATOM 1029 N N . SER A 1 125 ? 19.823 12.013 -32.366 1.00 53.94 125 SER A N 1
ATOM 1030 C CA . SER A 1 125 ? 18.998 13.165 -31.972 1.00 53.94 125 SER A CA 1
ATOM 1031 C C . SER A 1 125 ? 17.702 12.802 -31.212 1.00 53.94 125 SER A C 1
ATOM 1033 O O . SER A 1 125 ? 16.663 13.413 -31.448 1.00 53.94 125 SER A O 1
ATOM 1035 N N . LEU A 1 126 ? 17.721 11.805 -30.318 1.00 56.34 126 LEU A N 1
ATOM 1036 C CA . LEU A 1 126 ? 16.536 11.411 -29.530 1.00 56.34 126 LEU A CA 1
ATOM 1037 C C . LEU A 1 126 ? 16.557 11.937 -28.096 1.00 56.34 126 LEU A C 1
ATOM 1039 O O . LEU A 1 126 ? 17.640 12.071 -27.534 1.00 56.34 126 LEU A O 1
ATOM 1043 N N . ASP A 1 127 ? 15.348 12.162 -27.547 1.00 57.94 127 ASP A N 1
ATOM 1044 C CA . ASP A 1 127 ? 15.005 12.557 -26.165 1.00 57.94 127 ASP A CA 1
ATOM 1045 C C . ASP A 1 127 ? 16.230 12.688 -25.257 1.00 57.94 127 ASP A C 1
ATOM 1047 O O . ASP A 1 127 ? 16.688 11.715 -24.641 1.00 57.94 127 ASP A O 1
ATOM 1051 N N . ALA A 1 128 ? 16.766 13.912 -25.237 1.00 56.66 128 ALA A N 1
ATOM 1052 C CA . ALA A 1 128 ? 18.061 14.244 -24.656 1.00 56.66 128 ALA A CA 1
ATOM 1053 C C . ALA A 1 128 ? 18.190 13.738 -23.214 1.00 56.66 128 ALA A C 1
ATOM 1055 O O . ALA A 1 128 ? 19.228 13.190 -22.851 1.00 56.66 128 ALA A O 1
ATOM 1056 N N . ASP A 1 129 ? 17.107 13.814 -22.439 1.00 60.25 129 ASP A N 1
ATOM 1057 C CA . ASP A 1 129 ? 17.115 13.477 -21.020 1.00 60.25 129 ASP A CA 1
ATOM 1058 C C . ASP A 1 129 ? 17.332 11.974 -20.783 1.00 60.25 129 ASP A C 1
ATOM 1060 O O . ASP A 1 129 ? 18.252 11.589 -20.067 1.00 60.25 129 ASP A O 1
ATOM 1064 N N . MET A 1 130 ? 16.553 11.082 -21.415 1.00 63.84 130 MET A N 1
ATOM 1065 C CA . MET A 1 130 ? 16.710 9.634 -21.190 1.00 63.84 130 MET A CA 1
ATOM 1066 C C . MET A 1 130 ? 18.018 9.089 -21.773 1.00 63.84 130 MET A C 1
ATOM 1068 O O . MET A 1 130 ? 18.658 8.239 -21.149 1.00 63.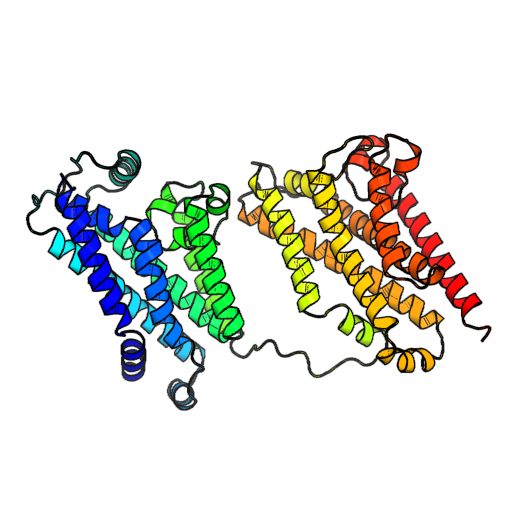84 130 MET A O 1
ATOM 1072 N N . MET A 1 131 ? 18.436 9.569 -22.947 1.00 67.62 131 MET A N 1
ATOM 1073 C CA . MET A 1 131 ? 19.681 9.120 -23.579 1.00 67.62 131 MET A CA 1
ATOM 1074 C C . MET A 1 131 ? 20.915 9.532 -22.776 1.00 67.62 131 MET A C 1
ATOM 1076 O O . MET A 1 131 ? 21.811 8.709 -22.581 1.00 67.62 131 MET A O 1
ATOM 1080 N N . GLN A 1 132 ? 20.938 10.753 -22.236 1.00 68.75 132 GLN A N 1
ATOM 1081 C CA . GLN A 1 132 ? 22.059 11.256 -21.444 1.00 68.75 132 GLN A CA 1
ATOM 1082 C C . GLN A 1 132 ? 22.332 10.387 -20.202 1.00 68.75 132 GLN A C 1
ATOM 1084 O O . GLN A 1 132 ? 23.492 10.140 -19.865 1.00 68.75 132 GLN A O 1
ATOM 1089 N N . TYR A 1 133 ? 21.293 9.828 -19.570 1.00 72.31 133 TYR A N 1
ATOM 1090 C CA . TYR A 1 133 ? 21.463 8.923 -18.425 1.00 72.31 133 TYR A CA 1
ATOM 1091 C C . TYR A 1 133 ? 21.955 7.522 -18.809 1.00 72.31 133 TYR A C 1
ATOM 1093 O O . TYR A 1 133 ? 22.814 6.960 -18.119 1.00 72.31 133 TYR A O 1
ATOM 1101 N N . TYR A 1 134 ? 21.460 6.946 -19.911 1.00 76.12 134 TYR A N 1
ATOM 1102 C CA . TYR A 1 134 ? 21.966 5.654 -20.393 1.00 76.12 134 TYR A CA 1
ATOM 1103 C C . TYR A 1 134 ? 23.430 5.758 -20.836 1.00 76.12 134 TYR A C 1
ATOM 1105 O O . TYR A 1 134 ? 24.209 4.855 -20.531 1.00 76.12 134 TYR A O 1
ATOM 1113 N N . MET A 1 135 ? 23.819 6.878 -21.454 1.00 74.94 135 MET A N 1
ATOM 1114 C CA . MET A 1 135 ? 25.213 7.191 -21.788 1.00 74.94 135 MET A CA 1
ATOM 1115 C C . MET A 1 135 ? 26.106 7.302 -20.546 1.00 74.94 135 MET A C 1
ATOM 1117 O O . MET A 1 135 ? 27.242 6.838 -20.570 1.00 74.94 135 MET A O 1
ATOM 1121 N N . GLY A 1 136 ? 25.602 7.886 -19.452 1.00 74.56 136 GLY A N 1
ATOM 1122 C CA . GLY A 1 136 ? 26.347 8.006 -18.194 1.00 74.56 136 GLY A CA 1
ATOM 1123 C C . GLY A 1 136 ? 26.516 6.688 -17.428 1.00 74.56 136 GLY A C 1
ATOM 1124 O O . GLY A 1 136 ? 27.435 6.563 -16.623 1.00 74.56 136 GLY A O 1
ATOM 1125 N N . THR A 1 137 ? 25.649 5.700 -17.677 1.00 79.69 137 THR A N 1
ATOM 1126 C CA . THR A 1 137 ? 25.614 4.436 -16.915 1.00 79.69 137 THR A CA 1
ATOM 1127 C C . THR A 1 137 ? 26.221 3.258 -17.680 1.00 79.69 137 THR A C 1
ATOM 1129 O O . THR A 1 137 ? 26.824 2.371 -17.074 1.00 79.69 137 THR A O 1
ATOM 1132 N N . PHE A 1 138 ? 26.066 3.217 -19.006 1.00 84.88 138 PHE A N 1
ATOM 1133 C CA . PHE A 1 138 ? 26.464 2.076 -19.829 1.00 84.88 138 PHE A CA 1
ATOM 1134 C C . PHE A 1 138 ? 27.513 2.461 -20.865 1.00 84.88 138 PHE A C 1
ATOM 1136 O O . PHE A 1 138 ? 27.369 3.430 -21.604 1.00 84.88 138 PHE A O 1
ATOM 1143 N N . SER A 1 139 ? 28.533 1.612 -20.994 1.00 82.94 139 SER A N 1
ATOM 1144 C CA . SER A 1 139 ? 29.610 1.811 -21.969 1.00 82.94 139 SER A CA 1
ATOM 1145 C C . SER A 1 139 ? 29.127 1.722 -23.421 1.00 82.94 139 SER A C 1
ATOM 1147 O O . SER A 1 139 ? 29.704 2.351 -24.301 1.00 82.94 139 SER A O 1
ATOM 1149 N N . SER A 1 140 ? 28.053 0.966 -23.685 1.00 85.81 140 SER A N 1
ATOM 1150 C CA . SER A 1 140 ? 27.489 0.814 -25.029 1.00 85.81 140 SER A CA 1
ATOM 1151 C C . SER A 1 140 ? 25.968 0.583 -25.037 1.00 85.81 140 SER A C 1
ATOM 1153 O O . SER A 1 140 ? 25.428 0.019 -24.077 1.00 85.81 140 SER A O 1
ATOM 1155 N N . PRO A 1 141 ? 25.264 0.939 -26.132 1.00 85.12 141 PRO A N 1
ATOM 1156 C CA . PRO A 1 141 ? 23.829 0.687 -26.292 1.00 85.12 141 PRO A CA 1
ATOM 1157 C C . PRO A 1 141 ? 23.434 -0.787 -26.152 1.00 85.12 141 PRO A C 1
ATOM 1159 O O . PRO A 1 141 ? 22.427 -1.101 -25.519 1.00 85.12 141 PRO A O 1
ATOM 1162 N N . LEU A 1 142 ? 24.245 -1.710 -26.683 1.00 86.81 142 LEU A N 1
ATOM 1163 C CA . LEU A 1 142 ? 24.021 -3.154 -26.526 1.00 86.81 142 LEU A CA 1
ATOM 1164 C C . LEU A 1 142 ? 24.046 -3.594 -25.059 1.00 86.81 142 LEU A C 1
ATOM 1166 O O . LEU A 1 142 ? 23.215 -4.405 -24.646 1.00 86.81 142 LEU A O 1
ATOM 1170 N N . GLN A 1 143 ? 24.956 -3.032 -24.258 1.00 88.62 143 GLN A N 1
ATOM 1171 C CA . GLN A 1 143 ? 24.972 -3.271 -22.818 1.00 88.62 143 GLN A CA 1
ATOM 1172 C C . GLN A 1 143 ? 23.663 -2.770 -22.189 1.00 88.62 143 GLN A C 1
ATOM 1174 O O . GLN A 1 143 ? 23.009 -3.526 -21.473 1.00 88.62 143 GLN A O 1
ATOM 1179 N N . GLY A 1 144 ? 23.221 -1.555 -22.531 1.00 86.56 144 GLY A N 1
ATOM 1180 C CA . GLY A 1 144 ? 21.938 -1.006 -22.076 1.00 86.56 144 GLY A CA 1
ATOM 1181 C C . GLY A 1 144 ? 20.737 -1.902 -22.409 1.00 86.56 144 GLY A C 1
ATOM 1182 O O . GLY A 1 144 ? 19.879 -2.125 -21.551 1.00 86.56 144 GLY A O 1
ATOM 1183 N N . ILE A 1 145 ? 20.698 -2.491 -23.610 1.00 89.62 145 ILE A N 1
ATOM 1184 C CA . ILE A 1 145 ? 19.646 -3.442 -24.011 1.00 89.62 145 ILE A CA 1
ATOM 1185 C C . ILE A 1 145 ? 19.654 -4.673 -23.101 1.00 89.62 145 ILE A C 1
ATOM 1187 O O . ILE A 1 145 ? 18.602 -5.057 -22.588 1.00 89.62 145 ILE A O 1
ATOM 1191 N N . LEU A 1 146 ? 20.822 -5.279 -22.865 1.00 91.06 146 LEU A N 1
ATOM 1192 C CA . LEU A 1 146 ? 20.938 -6.478 -22.029 1.00 91.06 146 LEU A CA 1
ATOM 1193 C C . LEU A 1 146 ? 20.432 -6.233 -20.603 1.00 91.06 146 LEU A C 1
ATOM 1195 O O . LEU A 1 146 ? 19.624 -7.015 -20.100 1.00 91.06 146 LEU A O 1
ATOM 1199 N N . TYR A 1 147 ? 20.851 -5.134 -19.969 1.00 90.44 147 TYR A N 1
ATOM 1200 C CA . TYR A 1 147 ? 20.378 -4.785 -18.625 1.00 90.44 147 TYR A CA 1
ATOM 1201 C C . TYR A 1 147 ? 18.878 -4.484 -18.603 1.00 90.44 147 TYR A C 1
ATOM 1203 O O . TYR A 1 147 ? 18.185 -4.940 -17.696 1.00 90.44 147 TYR A O 1
ATOM 1211 N N . THR A 1 148 ? 18.354 -3.795 -19.620 1.00 90.31 148 THR A N 1
ATOM 1212 C CA . THR A 1 148 ? 16.916 -3.505 -19.734 1.00 90.31 148 THR A CA 1
ATOM 1213 C C . THR A 1 148 ? 16.094 -4.789 -19.850 1.00 90.31 148 THR A C 1
ATOM 1215 O O . THR A 1 148 ? 15.104 -4.957 -19.140 1.00 90.31 148 THR A O 1
ATOM 1218 N N . VAL A 1 149 ? 16.522 -5.737 -20.690 1.00 92.75 149 VAL A N 1
ATOM 1219 C CA . VAL A 1 149 ? 15.845 -7.031 -20.864 1.00 92.75 149 VAL A CA 1
ATOM 1220 C C . VAL A 1 149 ? 15.883 -7.850 -19.574 1.00 92.75 149 VAL A C 1
ATOM 1222 O O . VAL A 1 149 ? 14.852 -8.375 -19.151 1.00 92.75 149 VAL A O 1
ATOM 1225 N N . LEU A 1 150 ? 17.043 -7.935 -18.914 1.00 92.81 150 LEU A N 1
ATOM 1226 C CA . LEU A 1 150 ? 17.173 -8.635 -17.633 1.00 92.81 150 LEU A CA 1
ATOM 1227 C C . LEU A 1 150 ? 16.282 -8.011 -16.554 1.00 92.81 150 LEU A C 1
ATOM 1229 O O . LEU A 1 150 ? 15.630 -8.736 -15.795 1.00 92.81 150 LEU A O 1
ATOM 1233 N N . PHE A 1 151 ? 16.213 -6.680 -16.508 1.00 92.19 151 PHE A N 1
ATOM 1234 C CA . PHE A 1 151 ? 15.373 -5.961 -15.559 1.00 92.19 151 PHE A CA 1
ATOM 1235 C C . PHE A 1 151 ? 13.882 -6.204 -15.825 1.00 92.19 151 PHE A C 1
ATOM 1237 O O . PHE A 1 151 ? 13.162 -6.582 -14.904 1.00 92.19 151 PHE A O 1
ATOM 1244 N N . LEU A 1 152 ? 13.432 -6.123 -17.083 1.00 93.06 152 LEU A N 1
ATOM 1245 C CA . LEU A 1 152 ? 12.051 -6.428 -17.484 1.00 93.06 152 LEU A CA 1
ATOM 1246 C C . LEU A 1 152 ? 11.640 -7.854 -17.105 1.00 93.06 152 LEU A C 1
ATOM 1248 O O . LEU A 1 152 ? 10.572 -8.070 -16.526 1.00 93.06 152 LEU A O 1
ATOM 1252 N N . VAL A 1 153 ? 12.493 -8.840 -17.401 1.00 95.19 153 VAL A N 1
ATOM 1253 C CA . VAL A 1 153 ? 12.250 -10.243 -17.041 1.00 95.19 153 VAL A CA 1
ATOM 1254 C C . VAL A 1 153 ? 12.133 -10.396 -15.527 1.00 95.19 153 VAL A C 1
ATOM 1256 O O . VAL A 1 153 ? 11.216 -11.068 -15.045 1.00 95.19 153 VAL A O 1
ATOM 1259 N N . THR A 1 154 ? 13.026 -9.763 -14.768 1.00 93.50 154 THR A N 1
ATOM 1260 C CA . THR A 1 154 ? 13.020 -9.817 -13.300 1.00 93.50 154 THR A CA 1
ATOM 1261 C C . THR A 1 154 ? 11.759 -9.164 -12.731 1.00 93.50 154 THR A C 1
ATOM 1263 O O . THR A 1 154 ? 11.069 -9.784 -11.920 1.00 93.50 154 THR A O 1
ATOM 1266 N N . GLY A 1 155 ? 11.396 -7.977 -13.219 1.00 92.69 155 GLY A N 1
ATOM 1267 C CA . GLY A 1 155 ? 10.207 -7.230 -12.817 1.00 92.69 155 GLY A CA 1
ATOM 1268 C C . GLY A 1 155 ? 8.908 -7.993 -13.047 1.00 92.69 155 GLY A C 1
ATOM 1269 O O . GLY A 1 155 ? 8.138 -8.221 -12.110 1.00 92.69 155 GLY A O 1
ATOM 1270 N N . TYR A 1 156 ? 8.683 -8.472 -14.275 1.00 93.94 156 TYR A N 1
ATOM 1271 C CA . TYR A 1 156 ? 7.494 -9.266 -14.597 1.00 93.94 156 TYR A CA 1
ATOM 1272 C C . TYR A 1 156 ? 7.437 -10.583 -13.819 1.00 93.94 156 TYR A C 1
ATOM 1274 O O . TYR A 1 156 ? 6.361 -10.988 -13.373 1.00 93.94 156 TYR A O 1
ATOM 1282 N N . SER A 1 157 ? 8.582 -11.240 -13.608 1.00 94.69 157 SER A N 1
ATOM 1283 C CA . SER A 1 157 ? 8.650 -12.448 -12.778 1.00 94.69 157 SER A CA 1
ATOM 1284 C C . SER A 1 157 ? 8.239 -12.157 -11.339 1.00 94.69 157 SER A C 1
ATOM 1286 O O . SER A 1 157 ? 7.390 -12.859 -10.794 1.00 94.69 157 SER A O 1
ATOM 1288 N N . PHE A 1 158 ? 8.804 -11.107 -10.737 1.00 94.31 158 PHE A N 1
ATOM 1289 C CA . PHE A 1 158 ? 8.512 -10.709 -9.364 1.00 94.31 158 PHE A CA 1
ATOM 1290 C C . PHE A 1 158 ? 7.020 -10.415 -9.177 1.00 94.31 158 PHE A C 1
ATOM 1292 O O . PHE A 1 158 ? 6.384 -11.011 -8.308 1.00 94.31 158 PHE A O 1
ATOM 1299 N N . ILE A 1 159 ? 6.432 -9.582 -10.039 1.00 93.06 159 ILE A N 1
ATOM 1300 C CA . ILE A 1 159 ? 5.014 -9.199 -9.948 1.00 93.06 159 ILE A CA 1
ATOM 1301 C C . ILE A 1 159 ? 4.084 -10.383 -10.229 1.00 93.06 159 ILE A C 1
ATOM 1303 O O . ILE A 1 159 ? 3.073 -10.574 -9.556 1.00 93.06 159 ILE A O 1
ATOM 1307 N N . GLY A 1 160 ? 4.417 -11.231 -11.203 1.00 92.06 160 GLY A N 1
ATOM 1308 C CA . GLY A 1 160 ? 3.628 -12.434 -11.454 1.00 92.06 160 GLY A CA 1
ATOM 1309 C C . GLY A 1 160 ? 3.627 -13.378 -10.242 1.00 92.06 160 GLY A C 1
ATOM 1310 O O . GLY A 1 160 ? 2.571 -13.885 -9.847 1.00 92.06 160 GLY A O 1
ATOM 1311 N N . CYS A 1 161 ? 4.788 -13.569 -9.606 1.00 93.06 161 CYS A N 1
ATOM 1312 C CA . CYS A 1 161 ? 4.930 -14.364 -8.387 1.00 93.06 161 CYS A CA 1
ATOM 1313 C C . CYS A 1 161 ? 4.168 -13.759 -7.200 1.00 93.06 161 CYS A C 1
ATOM 1315 O O . CYS A 1 161 ? 3.497 -14.506 -6.477 1.00 93.06 161 CYS A O 1
ATOM 1317 N N . THR A 1 162 ? 4.199 -12.433 -7.023 1.00 91.44 162 THR A N 1
ATOM 1318 C CA . THR A 1 162 ? 3.464 -11.758 -5.941 1.00 91.44 162 THR A CA 1
ATOM 1319 C C . THR A 1 162 ? 1.959 -11.960 -6.103 1.00 91.44 162 THR A C 1
ATOM 1321 O O . THR A 1 162 ? 1.288 -12.345 -5.145 1.00 91.44 162 THR A O 1
ATOM 1324 N N . PHE A 1 163 ? 1.424 -11.825 -7.320 1.00 90.88 163 PHE A N 1
ATOM 1325 C CA . PHE A 1 163 ? -0.003 -12.009 -7.588 1.00 90.88 163 PHE A CA 1
ATOM 1326 C C . PHE A 1 163 ? -0.475 -13.446 -7.385 1.00 90.88 163 PHE A C 1
ATOM 1328 O O . PHE A 1 163 ? -1.531 -13.664 -6.792 1.00 90.88 163 PHE A O 1
ATOM 1335 N N . VAL A 1 164 ? 0.305 -14.444 -7.815 1.00 89.81 164 VAL A N 1
ATOM 1336 C CA . VAL A 1 164 ? -0.035 -15.855 -7.559 1.00 89.81 164 VAL A CA 1
ATOM 1337 C C . VAL A 1 164 ? 0.025 -16.179 -6.066 1.00 89.81 164 VAL A C 1
ATOM 1339 O O . VAL A 1 164 ? -0.807 -16.940 -5.571 1.00 89.81 164 VAL A O 1
ATOM 1342 N N . THR A 1 165 ? 0.956 -15.572 -5.332 1.00 89.12 165 THR A N 1
ATOM 1343 C CA . THR A 1 165 ? 1.041 -15.717 -3.874 1.00 89.12 165 THR A CA 1
ATOM 1344 C C . THR A 1 165 ? -0.148 -15.051 -3.181 1.00 89.12 165 THR A C 1
ATOM 1346 O O . THR A 1 165 ? -0.792 -15.671 -2.337 1.00 89.12 165 THR A O 1
ATOM 1349 N N . MET A 1 166 ? -0.531 -13.839 -3.592 1.00 86.75 166 MET A N 1
ATOM 1350 C CA . MET A 1 166 ? -1.737 -13.164 -3.102 1.00 86.75 166 MET A CA 1
ATOM 1351 C C . MET A 1 166 ? -3.015 -13.949 -3.419 1.00 86.75 166 MET A C 1
ATOM 1353 O O . MET A 1 166 ? -3.908 -14.016 -2.579 1.00 86.75 166 MET A O 1
ATOM 1357 N N . ALA A 1 167 ? -3.110 -14.574 -4.596 1.00 86.62 167 ALA A N 1
ATOM 1358 C CA . ALA A 1 167 ? -4.254 -15.401 -4.984 1.00 86.62 167 ALA A CA 1
ATOM 1359 C C . ALA A 1 167 ? -4.456 -16.630 -4.082 1.00 86.62 167 ALA A C 1
ATOM 1361 O O . ALA A 1 167 ? -5.559 -17.174 -4.035 1.00 86.62 167 ALA A O 1
ATOM 1362 N N . HIS A 1 168 ? -3.405 -17.082 -3.388 1.00 84.25 168 HIS A N 1
ATOM 1363 C CA . HIS A 1 168 ? -3.495 -18.172 -2.416 1.00 84.25 168 HIS A CA 1
ATOM 1364 C C . HIS A 1 168 ? -4.083 -17.705 -1.079 1.00 84.25 168 HIS A C 1
ATOM 1366 O O . HIS A 1 168 ? -4.990 -18.342 -0.547 1.00 84.25 168 HIS A O 1
ATOM 1372 N N . PHE A 1 169 ? -3.587 -16.587 -0.543 1.00 81.25 169 PHE A N 1
ATOM 1373 C CA . PHE A 1 169 ? -3.991 -16.091 0.780 1.00 81.25 169 PHE A CA 1
ATOM 1374 C C . PHE A 1 169 ? -5.320 -15.329 0.773 1.00 81.25 169 PHE A C 1
ATOM 1376 O O . PHE A 1 169 ? -6.053 -15.339 1.764 1.00 81.25 169 PHE A O 1
ATOM 1383 N N . PHE A 1 170 ? -5.646 -14.666 -0.337 1.00 80.81 170 PHE A N 1
ATOM 1384 C CA . PHE A 1 170 ? -6.835 -13.832 -0.469 1.00 80.81 170 PHE A CA 1
ATOM 1385 C C . PHE A 1 170 ? -7.881 -14.466 -1.389 1.00 80.81 170 PHE A C 1
ATOM 1387 O O . PHE A 1 170 ? -7.599 -15.311 -2.235 1.00 80.81 170 PHE A O 1
ATOM 1394 N N . SER A 1 171 ? -9.139 -14.037 -1.244 1.00 80.00 171 SER A N 1
ATOM 1395 C CA . SER A 1 171 ? -10.191 -14.437 -2.185 1.00 80.00 171 SER A CA 1
ATOM 1396 C C . SER A 1 171 ? -9.898 -13.900 -3.590 1.00 80.00 171 SER A C 1
ATOM 1398 O O . SER A 1 171 ? -9.409 -12.780 -3.724 1.00 80.00 171 SER A O 1
ATOM 1400 N N . ARG A 1 172 ? -10.304 -14.626 -4.643 1.00 80.88 172 ARG A N 1
ATOM 1401 C CA . ARG A 1 172 ? -10.098 -14.191 -6.042 1.00 80.88 172 ARG A CA 1
ATOM 1402 C C . ARG A 1 172 ? -10.569 -12.758 -6.302 1.00 80.88 172 ARG A C 1
ATOM 1404 O O . ARG A 1 172 ? -9.879 -12.007 -6.977 1.00 80.88 172 ARG A O 1
ATOM 1411 N N . LYS A 1 173 ? -11.725 -12.370 -5.748 1.00 83.56 173 LYS A N 1
ATOM 1412 C CA . LYS A 1 173 ? -12.270 -11.008 -5.886 1.00 83.56 173 LYS A CA 1
ATOM 1413 C C . LYS A 1 173 ? -11.319 -9.959 -5.301 1.00 83.56 173 LYS A C 1
ATOM 1415 O O . LYS A 1 173 ? -11.072 -8.947 -5.943 1.00 83.56 173 LYS A O 1
ATOM 1420 N N . ALA A 1 174 ? -10.771 -10.225 -4.115 1.00 81.69 174 ALA A N 1
ATOM 1421 C CA . ALA A 1 174 ? -9.820 -9.331 -3.460 1.00 81.69 174 ALA A CA 1
ATOM 1422 C C . ALA A 1 174 ? -8.488 -9.258 -4.223 1.00 81.69 174 ALA A C 1
ATOM 1424 O O . ALA A 1 174 ? -7.948 -8.170 -4.389 1.00 81.69 174 ALA A O 1
ATOM 1425 N N . THR A 1 175 ? -7.994 -10.385 -4.746 1.00 86.19 175 THR A N 1
ATOM 1426 C CA . THR A 1 175 ? -6.776 -10.407 -5.565 1.00 86.19 175 THR A CA 1
ATOM 1427 C C . THR A 1 175 ? -6.948 -9.589 -6.843 1.00 86.19 175 THR A C 1
ATOM 1429 O O . THR A 1 175 ? -6.114 -8.737 -7.122 1.00 86.19 175 THR A O 1
ATOM 1432 N N . TYR A 1 176 ? -8.047 -9.772 -7.585 1.00 87.69 176 TYR A N 1
ATOM 1433 C CA . TYR A 1 176 ? -8.317 -8.966 -8.781 1.00 87.69 176 TYR A CA 1
ATOM 1434 C C . TYR A 1 176 ? -8.450 -7.478 -8.461 1.00 87.69 176 TYR A C 1
ATOM 1436 O O . TYR A 1 176 ? -7.879 -6.657 -9.170 1.00 87.69 176 TYR A O 1
ATOM 1444 N N . PHE A 1 177 ? -9.151 -7.132 -7.378 1.00 87.75 177 PHE A N 1
ATOM 1445 C CA . PHE A 1 177 ? -9.252 -5.746 -6.928 1.00 87.75 177 PHE A CA 1
ATOM 1446 C C . PHE A 1 177 ? -7.872 -5.141 -6.635 1.00 87.75 177 PHE A C 1
ATOM 1448 O O . PHE A 1 177 ? -7.580 -4.043 -7.093 1.00 87.75 177 PHE A O 1
ATOM 1455 N N . CYS A 1 178 ? -6.999 -5.877 -5.939 1.00 86.62 178 CYS A N 1
ATOM 1456 C CA . CYS A 1 178 ? -5.637 -5.437 -5.640 1.00 86.62 178 CYS A CA 1
ATOM 1457 C C . CYS A 1 178 ? -4.790 -5.254 -6.910 1.00 86.62 178 CYS A C 1
ATOM 1459 O O . CYS A 1 178 ? -4.130 -4.229 -7.050 1.00 86.62 178 CYS A O 1
ATOM 1461 N N . ILE A 1 179 ? -4.860 -6.189 -7.865 1.00 89.44 179 ILE A N 1
ATOM 1462 C CA . ILE A 1 179 ? -4.145 -6.091 -9.148 1.00 89.44 179 ILE A CA 1
ATOM 1463 C C . ILE A 1 179 ? -4.592 -4.850 -9.926 1.00 89.44 179 ILE A C 1
ATOM 1465 O O . ILE A 1 179 ? -3.754 -4.079 -10.387 1.00 89.44 179 ILE A O 1
ATOM 1469 N N . VAL A 1 180 ? -5.906 -4.637 -10.052 1.00 90.31 180 VAL A N 1
ATOM 1470 C CA . VAL A 1 180 ? -6.462 -3.475 -10.761 1.00 90.31 180 VAL A CA 1
ATOM 1471 C C . VAL A 1 180 ? -6.079 -2.176 -10.056 1.00 90.31 180 VAL A C 1
ATOM 1473 O O . VAL A 1 180 ? -5.678 -1.224 -10.716 1.00 90.31 180 VAL A O 1
ATOM 1476 N N . PHE A 1 181 ? -6.142 -2.139 -8.725 1.00 89.00 181 PHE A N 1
ATOM 1477 C CA . PHE A 1 181 ? -5.727 -0.979 -7.941 1.00 89.00 181 PHE A CA 1
ATOM 1478 C C . PHE A 1 181 ? -4.245 -0.636 -8.154 1.00 89.00 181 PHE A C 1
ATOM 1480 O O . PHE A 1 181 ? -3.921 0.513 -8.448 1.00 89.00 181 PHE A O 1
ATOM 1487 N N . LEU A 1 182 ? -3.350 -1.628 -8.082 1.00 89.38 182 LEU A N 1
ATOM 1488 C CA . LEU A 1 182 ? -1.920 -1.425 -8.330 1.00 89.38 182 LEU A CA 1
ATOM 1489 C C . LEU A 1 182 ? -1.638 -1.013 -9.783 1.00 89.38 182 LEU A C 1
ATOM 1491 O O . LEU A 1 182 ? -0.749 -0.201 -10.022 1.00 89.38 182 LEU A O 1
ATOM 1495 N N . TYR A 1 183 ? -2.410 -1.519 -10.749 1.00 90.56 183 TYR A N 1
ATOM 1496 C CA . TYR A 1 183 ? -2.327 -1.092 -12.148 1.00 90.56 183 TYR A CA 1
ATOM 1497 C C . TYR A 1 183 ? -2.791 0.360 -12.351 1.00 90.56 183 TYR A C 1
ATOM 1499 O O . TYR A 1 183 ? -2.156 1.118 -13.077 1.00 90.56 183 TYR A O 1
ATOM 1507 N N . ILE A 1 184 ? -3.860 0.794 -11.678 1.00 89.56 184 ILE A N 1
ATOM 1508 C CA . ILE A 1 184 ? -4.291 2.199 -11.715 1.00 89.56 184 ILE A CA 1
ATOM 1509 C C . ILE A 1 184 ? -3.218 3.099 -11.093 1.00 89.56 184 ILE A C 1
ATOM 1511 O O . ILE A 1 184 ? -2.884 4.128 -11.674 1.00 89.56 184 ILE A O 1
ATOM 1515 N N . LEU A 1 185 ? -2.626 2.698 -9.960 1.00 86.50 185 LEU A N 1
ATOM 1516 C CA . LEU A 1 185 ? -1.500 3.423 -9.359 1.00 86.50 185 LEU A CA 1
ATOM 1517 C C . LEU A 1 185 ? -0.300 3.516 -10.308 1.00 86.50 185 LEU A C 1
ATOM 1519 O O . LEU A 1 185 ? 0.336 4.563 -10.383 1.00 86.50 185 LEU A O 1
ATOM 1523 N N . MET A 1 186 ? -0.026 2.450 -11.063 1.00 87.69 186 MET A N 1
ATOM 1524 C CA . MET A 1 186 ? 0.998 2.424 -12.107 1.00 87.69 186 MET A CA 1
ATOM 1525 C C . MET A 1 186 ? 0.734 3.473 -13.201 1.00 87.69 186 MET A C 1
ATOM 1527 O O . MET A 1 186 ? 1.649 4.161 -13.629 1.00 87.69 186 MET A O 1
ATOM 1531 N N . ILE A 1 187 ? -0.514 3.653 -13.638 1.00 88.88 187 ILE A N 1
ATOM 1532 C CA . ILE A 1 187 ? -0.853 4.695 -14.622 1.00 88.88 187 ILE A CA 1
ATOM 1533 C C . ILE A 1 187 ? -0.736 6.094 -14.003 1.00 88.88 187 ILE A C 1
ATOM 1535 O O . ILE A 1 187 ? -0.188 7.007 -14.619 1.00 88.88 187 ILE A O 1
ATOM 1539 N N . LEU A 1 188 ? -1.251 6.270 -12.783 1.00 86.38 188 LEU A N 1
ATOM 1540 C CA . LEU A 1 188 ? -1.237 7.559 -12.093 1.00 86.38 188 LEU A CA 1
ATOM 1541 C C . LEU A 1 188 ? 0.186 8.046 -11.816 1.00 86.38 188 LEU A C 1
ATOM 1543 O O . LEU A 1 188 ? 0.423 9.248 -11.898 1.00 86.38 188 LEU A O 1
ATOM 1547 N N . SER A 1 189 ? 1.135 7.141 -11.557 1.00 80.62 189 SER A N 1
ATOM 1548 C CA . SER A 1 189 ? 2.514 7.533 -11.258 1.00 80.62 189 SER A CA 1
ATOM 1549 C C . SER A 1 189 ? 3.224 8.230 -12.418 1.00 80.62 189 SER A C 1
ATOM 1551 O O . SER A 1 189 ? 4.189 8.928 -12.163 1.00 80.62 189 SER A O 1
ATOM 1553 N N . ILE A 1 190 ? 2.768 8.069 -13.667 1.00 79.38 190 ILE A N 1
ATOM 1554 C CA . ILE A 1 190 ? 3.368 8.755 -14.826 1.00 79.38 190 ILE A CA 1
ATOM 1555 C C . ILE A 1 190 ? 3.014 10.249 -14.818 1.00 79.38 190 ILE A C 1
ATOM 1557 O O . ILE A 1 190 ? 3.809 11.089 -15.218 1.00 79.38 190 ILE A O 1
ATOM 1561 N N . LYS A 1 191 ? 1.789 10.591 -14.396 1.00 80.50 191 LYS A N 1
ATOM 1562 C CA . LYS A 1 191 ? 1.272 11.970 -14.450 1.00 80.50 191 LYS A CA 1
ATOM 1563 C C . LYS A 1 191 ? 1.361 12.709 -13.124 1.00 80.50 191 LYS A C 1
ATOM 1565 O O . LYS A 1 191 ? 1.255 13.931 -13.105 1.00 80.50 191 LYS A O 1
ATOM 1570 N N . VAL A 1 192 ? 1.454 11.976 -12.019 1.00 78.62 192 VAL A N 1
ATOM 1571 C CA . VAL A 1 192 ? 1.293 12.517 -10.675 1.00 78.62 192 VAL A CA 1
ATOM 1572 C C . VAL A 1 192 ? 2.604 12.344 -9.897 1.00 78.62 192 VAL A C 1
ATOM 1574 O O . VAL A 1 192 ? 2.853 11.250 -9.383 1.00 78.62 192 VAL A O 1
ATOM 1577 N N . PRO A 1 193 ? 3.414 13.413 -9.743 1.00 71.38 193 PRO A N 1
ATOM 1578 C CA . PRO A 1 193 ? 4.763 13.325 -9.172 1.00 71.38 193 PRO A CA 1
ATOM 1579 C C . PRO A 1 193 ? 4.794 12.741 -7.755 1.00 71.38 193 PRO A C 1
ATOM 1581 O O . PRO A 1 193 ? 5.694 11.993 -7.392 1.00 71.38 193 PRO A O 1
ATOM 1584 N N . TRP A 1 194 ? 3.778 13.027 -6.934 1.00 68.31 194 TRP A N 1
ATOM 1585 C CA . TRP A 1 194 ? 3.729 12.505 -5.566 1.00 68.31 194 TRP A CA 1
ATOM 1586 C C . TRP A 1 194 ? 3.440 11.001 -5.497 1.00 68.31 194 TRP A C 1
ATOM 1588 O O . TRP A 1 194 ? 3.834 10.362 -4.527 1.00 68.31 194 TRP A O 1
ATOM 1598 N N . VAL A 1 195 ? 2.780 10.418 -6.507 1.00 71.56 195 VAL A N 1
ATOM 1599 C CA . VAL A 1 195 ? 2.552 8.963 -6.569 1.00 71.56 195 VAL A CA 1
ATOM 1600 C C . VAL A 1 195 ? 3.862 8.253 -6.899 1.00 71.56 195 VAL A C 1
ATOM 1602 O O . VAL A 1 195 ? 4.137 7.189 -6.349 1.00 71.56 195 VAL A O 1
ATOM 1605 N N . GLU A 1 196 ? 4.693 8.851 -7.754 1.00 69.56 196 GLU A N 1
ATOM 1606 C CA . GLU A 1 196 ? 6.030 8.339 -8.064 1.00 69.56 196 GLU A CA 1
ATOM 1607 C C . GLU A 1 196 ? 6.936 8.302 -6.823 1.00 69.56 196 GLU A C 1
ATOM 1609 O O . GLU A 1 196 ? 7.715 7.356 -6.661 1.00 69.56 196 GLU A O 1
ATOM 1614 N N . LYS A 1 197 ? 6.781 9.275 -5.915 1.00 70.12 197 LYS A N 1
ATOM 1615 C CA . LYS A 1 197 ? 7.504 9.342 -4.636 1.00 70.12 197 LYS A CA 1
ATOM 1616 C C . LYS A 1 197 ? 7.096 8.278 -3.620 1.00 70.12 197 LYS A C 1
ATOM 1618 O O . LYS A 1 197 ? 7.804 8.104 -2.639 1.00 70.12 197 LYS A O 1
ATOM 1623 N N . ILE A 1 198 ? 5.989 7.557 -3.820 1.00 68.06 198 ILE A N 1
ATOM 1624 C CA . ILE A 1 198 ? 5.594 6.485 -2.899 1.00 68.06 198 ILE A CA 1
ATOM 1625 C C . ILE A 1 198 ? 6.543 5.290 -3.096 1.00 68.06 198 ILE A C 1
ATOM 1627 O O . ILE A 1 198 ? 6.507 4.642 -4.153 1.00 68.06 198 ILE A O 1
ATOM 1631 N N . PRO A 1 199 ? 7.366 4.953 -2.092 1.00 66.00 199 PRO A N 1
ATOM 1632 C CA . PRO A 1 199 ? 8.373 3.918 -2.237 1.00 66.00 199 PRO A CA 1
ATOM 1633 C C . PRO A 1 199 ? 7.723 2.532 -2.252 1.00 66.00 199 PRO A C 1
ATOM 1635 O O . PRO A 1 199 ? 6.733 2.276 -1.568 1.00 66.00 199 PRO A O 1
ATOM 1638 N N . PHE A 1 200 ? 8.283 1.626 -3.058 1.00 70.06 200 PHE A N 1
ATOM 1639 C CA . PHE A 1 200 ? 7.965 0.187 -3.106 1.00 70.06 200 PHE A CA 1
ATOM 1640 C C . PHE A 1 200 ? 6.529 -0.227 -3.495 1.00 70.06 200 PHE A C 1
ATOM 1642 O O . PHE A 1 200 ? 6.253 -1.417 -3.632 1.00 70.06 200 PHE A O 1
ATOM 1649 N N . ILE A 1 201 ? 5.601 0.713 -3.699 1.00 71.19 201 ILE A N 1
ATOM 1650 C CA . ILE A 1 201 ? 4.205 0.404 -4.065 1.00 71.19 201 ILE A CA 1
ATOM 1651 C C . ILE A 1 201 ? 3.987 0.490 -5.581 1.00 71.19 201 ILE A C 1
ATOM 1653 O O . ILE A 1 201 ? 3.198 -0.271 -6.147 1.00 71.19 201 ILE A O 1
ATOM 1657 N N . THR A 1 202 ? 4.679 1.403 -6.261 1.00 79.19 202 THR A N 1
ATOM 1658 C CA . THR A 1 202 ? 4.494 1.636 -7.696 1.00 79.19 202 THR A CA 1
ATOM 1659 C C . THR A 1 202 ? 5.112 0.513 -8.528 1.00 79.19 202 THR A C 1
ATOM 1661 O O . THR A 1 202 ? 6.322 0.296 -8.539 1.00 79.19 202 THR A O 1
ATOM 1664 N N . ILE A 1 203 ? 4.266 -0.194 -9.286 1.00 84.75 203 ILE A N 1
ATOM 1665 C CA . ILE A 1 203 ? 4.692 -1.297 -10.162 1.00 84.75 203 ILE A CA 1
ATOM 1666 C C . ILE A 1 203 ? 5.749 -0.845 -11.188 1.00 84.75 203 ILE A C 1
ATOM 1668 O O . ILE A 1 203 ? 6.652 -1.618 -11.509 1.00 84.75 203 ILE A O 1
ATOM 1672 N N . ASN A 1 204 ? 5.678 0.406 -11.660 1.00 85.88 204 ASN A N 1
ATOM 1673 C CA . ASN A 1 204 ? 6.605 0.950 -12.657 1.00 85.88 204 ASN A CA 1
ATOM 1674 C C . ASN A 1 204 ? 8.066 0.831 -12.245 1.00 85.88 204 ASN A C 1
ATOM 1676 O O . ASN A 1 204 ? 8.884 0.439 -13.071 1.00 85.88 204 ASN A O 1
ATOM 1680 N N . ARG A 1 205 ? 8.384 1.071 -10.968 1.00 84.56 205 ARG A N 1
ATOM 1681 C CA . ARG A 1 205 ? 9.759 0.970 -10.461 1.00 84.56 205 ARG A CA 1
ATOM 1682 C C . ARG A 1 205 ? 10.326 -0.445 -10.594 1.00 84.56 205 ARG A C 1
ATOM 1684 O O . ARG A 1 205 ? 11.518 -0.611 -10.816 1.00 84.56 205 ARG A O 1
ATOM 1691 N N . TYR A 1 206 ? 9.480 -1.471 -10.524 1.00 88.19 206 TYR A N 1
ATOM 1692 C CA . TYR A 1 206 ? 9.913 -2.863 -10.647 1.00 88.19 206 TYR A CA 1
ATOM 1693 C C . TYR A 1 206 ? 10.025 -3.352 -12.095 1.00 88.19 206 TYR A C 1
ATOM 1695 O O . TYR A 1 206 ? 10.774 -4.290 -12.339 1.00 88.19 206 TYR A O 1
ATOM 1703 N N . ILE A 1 207 ? 9.275 -2.773 -13.041 1.00 87.69 207 ILE A N 1
ATOM 1704 C CA . ILE A 1 207 ? 9.256 -3.217 -14.449 1.00 87.69 207 ILE A CA 1
ATOM 1705 C C . ILE A 1 207 ? 10.171 -2.356 -15.322 1.00 87.69 207 ILE A C 1
ATOM 1707 O O . ILE A 1 207 ? 10.898 -2.877 -16.166 1.00 87.69 207 ILE A O 1
ATOM 1711 N N . VAL A 1 208 ? 10.112 -1.037 -15.152 1.00 85.69 208 VAL A N 1
ATOM 1712 C CA . VAL A 1 208 ? 10.737 -0.066 -16.046 1.00 85.69 208 VAL A CA 1
ATOM 1713 C C . VAL A 1 208 ? 12.047 0.413 -15.435 1.00 85.69 208 VAL A C 1
ATOM 1715 O O . VAL A 1 208 ? 12.056 1.121 -14.431 1.00 85.69 208 VAL A O 1
ATOM 1718 N N . LEU A 1 209 ? 13.162 0.048 -16.069 1.00 83.38 209 LEU A N 1
ATOM 1719 C CA . LEU A 1 209 ? 14.502 0.301 -15.537 1.00 83.38 209 LEU A CA 1
ATOM 1720 C C . LEU A 1 209 ? 14.751 1.792 -15.248 1.00 83.38 209 LEU A C 1
ATOM 1722 O O . LEU A 1 209 ? 15.212 2.131 -14.161 1.00 83.38 209 LEU A O 1
ATOM 1726 N N . HIS A 1 210 ? 14.387 2.684 -16.174 1.00 78.19 210 HIS A N 1
ATOM 1727 C CA . HIS A 1 210 ? 14.717 4.110 -16.066 1.00 78.19 210 HIS A CA 1
ATOM 1728 C C . HIS A 1 210 ? 13.990 4.858 -14.935 1.00 78.19 210 HIS A C 1
ATOM 1730 O O . HIS A 1 210 ? 14.521 5.847 -14.440 1.00 78.19 210 HIS A O 1
ATOM 1736 N N . HIS A 1 211 ? 12.856 4.349 -14.437 1.00 77.94 211 HIS A N 1
ATOM 1737 C CA . HIS A 1 211 ? 12.163 4.929 -13.272 1.00 77.94 211 HIS A CA 1
ATOM 1738 C C . HIS A 1 211 ? 12.962 4.783 -11.958 1.00 77.94 211 HIS A C 1
ATOM 1740 O O . HIS A 1 211 ? 12.627 5.392 -10.943 1.00 77.94 211 HIS A O 1
ATOM 1746 N N . ASN A 1 212 ? 14.017 3.963 -11.956 1.00 78.38 212 ASN A N 1
ATOM 1747 C CA . ASN A 1 212 ? 14.942 3.812 -10.828 1.00 78.38 212 ASN A CA 1
ATOM 1748 C C . ASN A 1 212 ? 16.129 4.776 -10.881 1.00 78.38 212 ASN A C 1
ATOM 1750 O O . ASN A 1 212 ? 16.942 4.793 -9.959 1.00 78.38 212 ASN A O 1
ATOM 1754 N N . TYR A 1 213 ? 16.245 5.528 -11.974 1.00 73.00 213 TYR A N 1
ATOM 1755 C CA . TYR A 1 213 ? 17.299 6.516 -12.176 1.00 73.00 213 TYR A CA 1
ATOM 1756 C C . TYR A 1 213 ? 16.752 7.947 -12.151 1.00 73.00 213 TYR A C 1
ATOM 1758 O O . TYR A 1 213 ? 17.472 8.848 -11.746 1.00 73.00 213 TYR A O 1
ATOM 1766 N N . SER A 1 214 ? 15.485 8.156 -12.531 1.00 62.00 214 SER A N 1
ATOM 1767 C CA . SER A 1 214 ? 14.833 9.474 -12.537 1.00 62.00 214 SER A CA 1
ATOM 1768 C C . SER A 1 214 ? 14.260 9.924 -11.187 1.00 62.00 214 SER A C 1
ATOM 1770 O O . SER A 1 214 ? 13.843 11.071 -11.069 1.00 62.00 214 SER A O 1
ATOM 1772 N N . GLY A 1 215 ? 14.185 9.040 -10.186 1.00 61.16 215 GLY A N 1
ATOM 1773 C CA . GLY A 1 215 ? 13.513 9.321 -8.913 1.00 61.16 215 GLY A CA 1
ATOM 1774 C C . GLY A 1 215 ? 14.446 9.345 -7.702 1.00 61.16 215 GLY A C 1
ATOM 1775 O O . GLY A 1 215 ? 15.562 8.844 -7.761 1.00 61.16 215 GLY A O 1
ATOM 1776 N N . ASP A 1 216 ? 13.916 9.827 -6.574 1.00 60.47 216 ASP A N 1
ATOM 1777 C CA . ASP A 1 216 ? 14.611 9.967 -5.278 1.00 60.47 216 ASP A CA 1
ATOM 1778 C C . ASP A 1 216 ? 15.231 8.652 -4.739 1.00 60.47 216 ASP A C 1
ATOM 1780 O O . ASP A 1 216 ? 16.093 8.673 -3.863 1.00 60.47 216 ASP A O 1
ATOM 1784 N N . TYR A 1 217 ? 14.822 7.492 -5.271 1.00 66.31 217 TYR A N 1
ATOM 1785 C CA . TYR A 1 217 ? 15.277 6.170 -4.834 1.00 66.31 217 TYR A CA 1
ATOM 1786 C C . TYR A 1 217 ? 16.181 5.489 -5.873 1.00 66.31 217 TYR A C 1
ATOM 1788 O O . TYR A 1 217 ? 15.682 5.060 -6.919 1.00 66.31 217 TYR A O 1
ATOM 1796 N N . PRO A 1 218 ? 17.477 5.292 -5.560 1.00 76.50 218 PRO A N 1
ATOM 1797 C CA . PRO A 1 218 ? 18.404 4.528 -6.387 1.00 76.50 218 PRO A CA 1
ATOM 1798 C C . PRO A 1 218 ? 17.935 3.104 -6.715 1.00 76.50 218 PRO A C 1
ATOM 1800 O O . PRO A 1 218 ? 17.310 2.425 -5.896 1.00 76.50 218 PRO A O 1
ATOM 1803 N N . LEU A 1 219 ? 18.379 2.582 -7.861 1.00 81.69 219 LEU A N 1
ATOM 1804 C CA . LEU A 1 219 ? 18.149 1.197 -8.293 1.00 81.69 219 LEU A CA 1
ATOM 1805 C C . LEU A 1 219 ? 18.451 0.143 -7.215 1.00 81.69 219 LEU A C 1
ATOM 1807 O O . LEU A 1 219 ? 17.689 -0.815 -7.069 1.00 81.69 219 LEU A O 1
ATOM 1811 N N . TRP A 1 220 ? 19.498 0.328 -6.409 1.00 81.50 220 TRP A N 1
ATOM 1812 C CA . TRP A 1 220 ? 19.848 -0.608 -5.335 1.00 81.50 220 TRP A CA 1
ATOM 1813 C C . TRP A 1 220 ? 18.721 -0.810 -4.315 1.00 81.50 220 TRP A C 1
ATOM 1815 O O . TRP A 1 220 ? 18.493 -1.943 -3.892 1.00 81.50 220 TRP A O 1
ATOM 1825 N N . TRP A 1 221 ? 17.950 0.232 -3.990 1.00 80.75 221 TRP A N 1
ATOM 1826 C CA . TRP A 1 221 ? 16.800 0.109 -3.090 1.00 80.75 221 TRP A CA 1
ATOM 1827 C C . TRP A 1 221 ? 15.715 -0.795 -3.658 1.00 80.75 221 TRP A C 1
ATOM 1829 O O . TRP A 1 221 ? 15.131 -1.601 -2.934 1.00 80.75 221 TRP A O 1
ATOM 1839 N N . THR A 1 222 ? 15.464 -0.716 -4.964 1.00 85.25 222 THR A N 1
ATOM 1840 C CA . THR A 1 222 ? 14.459 -1.573 -5.603 1.00 85.25 222 THR A CA 1
ATOM 1841 C C . THR A 1 222 ? 14.897 -3.028 -5.663 1.00 85.25 222 THR A C 1
ATOM 1843 O O . THR A 1 222 ? 14.084 -3.914 -5.397 1.00 85.25 222 THR A O 1
ATOM 1846 N N . LEU A 1 223 ? 16.187 -3.289 -5.898 1.00 87.50 223 LEU A N 1
ATOM 1847 C CA . LEU A 1 223 ? 16.748 -4.638 -5.832 1.00 87.50 223 LEU A CA 1
ATOM 1848 C C . LEU A 1 223 ? 16.654 -5.216 -4.415 1.00 87.50 223 LEU A C 1
ATOM 1850 O O . LEU A 1 223 ? 16.185 -6.343 -4.247 1.00 87.50 223 LEU A O 1
ATOM 1854 N N . ILE A 1 224 ? 17.023 -4.434 -3.395 1.00 85.06 224 ILE A N 1
ATOM 1855 C CA . ILE A 1 224 ? 16.877 -4.824 -1.986 1.00 85.06 224 ILE A CA 1
ATOM 1856 C C . ILE A 1 224 ? 15.408 -5.133 -1.672 1.00 85.06 224 ILE A C 1
ATOM 1858 O O . ILE A 1 224 ? 15.111 -6.169 -1.077 1.00 85.06 224 ILE A O 1
ATOM 1862 N N . ALA A 1 225 ? 14.472 -4.300 -2.131 1.00 86.75 225 ALA A N 1
ATOM 1863 C CA . ALA A 1 225 ? 13.046 -4.521 -1.922 1.00 86.75 225 ALA A CA 1
ATOM 1864 C C . ALA A 1 225 ? 12.533 -5.796 -2.603 1.00 86.75 225 ALA A C 1
ATOM 1866 O O . ALA A 1 225 ? 11.786 -6.548 -1.978 1.00 86.75 225 ALA A O 1
ATOM 1867 N N . ILE A 1 226 ? 12.950 -6.091 -3.842 1.00 89.81 226 ILE A N 1
ATOM 1868 C CA . ILE A 1 226 ? 12.616 -7.355 -4.524 1.00 89.81 226 ILE A CA 1
ATOM 1869 C C . ILE A 1 226 ? 13.100 -8.550 -3.688 1.00 89.81 226 ILE A C 1
ATOM 1871 O O . ILE A 1 226 ? 12.349 -9.510 -3.481 1.00 89.81 226 ILE A O 1
ATOM 1875 N N . VAL A 1 227 ? 14.328 -8.494 -3.161 1.00 90.19 227 VAL A N 1
ATOM 1876 C CA . VAL A 1 227 ? 14.897 -9.563 -2.325 1.00 90.19 227 VAL A CA 1
ATOM 1877 C C . VAL A 1 227 ? 14.116 -9.714 -1.017 1.00 90.19 227 VAL A C 1
ATOM 1879 O O . VAL A 1 227 ? 13.641 -10.806 -0.714 1.00 90.19 227 VAL A O 1
ATOM 1882 N N . ILE A 1 228 ? 13.898 -8.634 -0.265 1.00 88.25 228 ILE A N 1
ATOM 1883 C CA . ILE A 1 228 ? 13.179 -8.682 1.019 1.00 88.25 228 ILE A CA 1
ATOM 1884 C C . ILE A 1 228 ? 11.737 -9.169 0.825 1.00 88.25 228 ILE A C 1
ATOM 1886 O O . ILE A 1 228 ? 11.281 -10.069 1.533 1.00 88.25 228 ILE A O 1
ATOM 1890 N N . LEU A 1 229 ? 11.015 -8.624 -0.158 1.00 89.00 229 LEU A N 1
ATOM 1891 C CA . LEU A 1 229 ? 9.625 -8.998 -0.419 1.00 89.00 229 LEU A CA 1
ATOM 1892 C C . LEU A 1 229 ? 9.500 -10.434 -0.934 1.00 89.00 229 LEU A C 1
ATOM 1894 O O . LEU A 1 229 ? 8.521 -11.108 -0.611 1.00 89.00 229 LEU A O 1
ATOM 1898 N N . SER A 1 230 ? 10.464 -10.932 -1.714 1.00 89.50 230 SER A N 1
ATOM 1899 C CA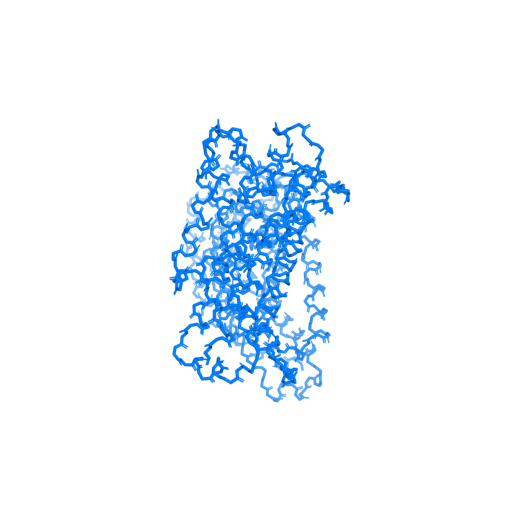 . SER A 1 230 ? 10.472 -12.335 -2.147 1.00 89.50 230 SER A CA 1
ATOM 1900 C C . SER A 1 230 ? 10.788 -13.292 -0.993 1.00 89.50 230 SER A C 1
ATOM 1902 O O . SER A 1 230 ? 10.107 -14.311 -0.857 1.00 89.50 230 SER A O 1
ATOM 1904 N N . LEU A 1 231 ? 11.720 -12.946 -0.097 1.00 89.25 231 LEU A N 1
ATOM 1905 C CA . LEU A 1 231 ? 11.979 -13.706 1.132 1.00 89.25 231 LEU A CA 1
ATOM 1906 C C . LEU A 1 231 ? 10.745 -13.755 2.039 1.00 89.25 231 LEU A C 1
ATOM 1908 O O . LEU A 1 231 ? 10.390 -14.827 2.533 1.00 89.25 231 LEU A O 1
ATOM 1912 N N . LEU A 1 232 ? 10.042 -12.630 2.198 1.00 87.88 232 LEU A N 1
ATOM 1913 C CA . LEU A 1 232 ? 8.789 -12.564 2.950 1.00 87.88 232 LEU A CA 1
ATOM 1914 C C . LEU A 1 232 ? 7.718 -13.465 2.324 1.00 87.88 232 LEU A C 1
ATOM 1916 O O . LEU A 1 232 ? 7.064 -14.227 3.034 1.00 87.88 232 LEU A O 1
ATOM 1920 N N . GLN A 1 233 ? 7.575 -13.454 0.996 1.00 88.88 233 GLN A N 1
ATOM 1921 C CA . GLN A 1 233 ? 6.655 -14.356 0.296 1.00 88.88 233 GLN A CA 1
ATOM 1922 C C . GLN A 1 233 ? 7.008 -15.832 0.520 1.00 88.88 233 GLN A C 1
ATOM 1924 O O . GLN A 1 233 ? 6.114 -16.633 0.801 1.00 88.88 233 GLN A O 1
ATOM 1929 N N . ILE A 1 234 ? 8.293 -16.200 0.442 1.00 89.19 234 ILE A N 1
ATOM 1930 C CA . ILE A 1 234 ? 8.756 -17.567 0.724 1.00 89.19 234 ILE A CA 1
ATOM 1931 C C . ILE A 1 234 ? 8.413 -17.946 2.166 1.00 89.19 234 ILE A C 1
ATOM 1933 O O . ILE A 1 234 ? 7.841 -19.012 2.396 1.00 89.19 234 ILE A O 1
ATOM 1937 N N . PHE A 1 235 ? 8.704 -17.072 3.129 1.00 87.19 235 PHE A N 1
ATOM 1938 C CA . PHE A 1 235 ? 8.387 -17.290 4.537 1.00 87.19 235 PHE A CA 1
ATOM 1939 C C . PHE A 1 235 ? 6.882 -17.503 4.755 1.00 87.19 235 PHE A C 1
ATOM 1941 O O . PHE A 1 235 ? 6.488 -18.489 5.385 1.00 87.19 235 PHE A O 1
ATOM 1948 N N . CYS A 1 236 ? 6.031 -16.663 4.155 1.00 83.88 236 CYS A N 1
ATOM 1949 C CA . CYS A 1 236 ? 4.578 -16.824 4.189 1.00 83.88 236 CYS A CA 1
ATOM 1950 C C . CYS A 1 236 ? 4.131 -18.171 3.603 1.00 83.88 236 CYS A C 1
ATOM 1952 O O . CYS A 1 236 ? 3.310 -18.860 4.206 1.00 83.88 236 CYS A O 1
ATOM 1954 N N . ILE A 1 237 ? 4.682 -18.583 2.458 1.00 86.19 237 ILE A N 1
ATOM 1955 C CA . ILE A 1 237 ? 4.347 -19.861 1.812 1.00 86.19 237 ILE A CA 1
ATOM 1956 C C . ILE A 1 237 ? 4.853 -21.061 2.622 1.00 86.19 237 ILE A C 1
ATOM 1958 O O . ILE A 1 237 ? 4.229 -22.114 2.598 1.00 86.19 237 ILE A O 1
ATOM 1962 N N . VAL A 1 238 ? 5.982 -20.965 3.318 1.00 85.00 238 VAL A N 1
ATOM 1963 C CA . VAL A 1 238 ? 6.510 -22.097 4.093 1.00 85.00 238 VAL A CA 1
ATOM 1964 C C . VAL A 1 238 ? 5.772 -22.239 5.422 1.00 85.00 238 VAL A C 1
ATOM 1966 O O . VAL A 1 238 ? 5.350 -23.343 5.763 1.00 85.00 238 VAL A O 1
ATOM 1969 N N . GLN A 1 239 ? 5.584 -21.137 6.149 1.00 79.94 239 GLN A N 1
ATOM 1970 C CA . GLN A 1 239 ? 5.040 -21.161 7.509 1.00 79.94 239 GLN A CA 1
ATOM 1971 C C . GLN A 1 239 ? 3.517 -21.065 7.537 1.00 79.94 239 GLN A C 1
ATOM 1973 O O . GLN A 1 239 ? 2.846 -21.834 8.221 1.00 79.94 239 GLN A O 1
ATOM 1978 N N . PHE A 1 240 ? 2.949 -20.158 6.747 1.00 78.75 240 PHE A N 1
ATOM 1979 C CA . PHE A 1 240 ? 1.539 -19.791 6.834 1.00 78.75 240 PHE A CA 1
ATOM 1980 C C . PHE A 1 240 ? 0.686 -20.376 5.707 1.00 78.75 240 PHE A C 1
ATOM 1982 O O . PHE A 1 240 ? -0.459 -19.974 5.556 1.00 78.75 240 PHE A O 1
ATOM 1989 N N . TRP A 1 241 ? 1.165 -21.361 4.937 1.00 74.06 241 TRP A N 1
ATOM 1990 C CA . TRP A 1 241 ? 0.411 -21.914 3.794 1.00 74.06 241 TRP A CA 1
ATOM 1991 C C . TRP A 1 241 ? -1.015 -22.383 4.113 1.00 74.06 241 TRP A C 1
ATOM 1993 O O . TRP A 1 241 ? -1.884 -22.328 3.245 1.00 74.06 241 TRP A O 1
ATOM 2003 N N . HIS A 1 242 ? -1.237 -22.879 5.332 1.00 70.38 242 HIS A N 1
ATOM 2004 C CA . HIS A 1 242 ? -2.514 -23.400 5.824 1.00 70.38 242 HIS A CA 1
ATOM 2005 C C . HIS A 1 242 ? -3.438 -22.290 6.340 1.00 70.38 242 HIS A C 1
ATOM 2007 O O . HIS A 1 242 ? -4.624 -22.527 6.585 1.00 70.38 242 HIS A O 1
ATOM 2013 N N . TRP A 1 243 ? -2.894 -21.088 6.532 1.00 56.72 243 TRP A N 1
ATOM 2014 C CA . TRP A 1 243 ? -3.634 -19.942 7.011 1.00 56.72 243 TRP A CA 1
ATOM 2015 C C . TRP A 1 243 ? -4.574 -19.461 5.912 1.00 56.72 243 TRP A C 1
ATOM 2017 O O . TRP A 1 243 ? -4.197 -18.785 4.959 1.00 56.72 243 TRP A O 1
ATOM 2027 N N . THR A 1 244 ? -5.834 -19.834 6.071 1.00 55.50 244 THR A N 1
ATOM 2028 C CA . THR A 1 244 ? -6.947 -19.095 5.494 1.00 55.50 244 THR A CA 1
ATOM 2029 C C . THR A 1 244 ? -7.466 -18.175 6.595 1.00 55.50 244 THR A C 1
ATOM 2031 O O . THR A 1 244 ? -7.482 -18.601 7.755 1.00 55.50 244 THR A O 1
ATOM 2034 N N . PRO A 1 245 ? -7.876 -16.929 6.298 1.00 52.12 245 PRO A N 1
ATOM 2035 C CA . PRO A 1 245 ? -8.503 -16.054 7.283 1.00 52.12 245 PRO A CA 1
ATOM 2036 C C . PRO A 1 245 ? -9.869 -16.636 7.685 1.00 52.12 245 PRO A C 1
ATOM 2038 O O . PRO A 1 245 ? -10.926 -16.229 7.209 1.00 52.12 245 PRO A O 1
ATOM 2041 N N . ALA A 1 246 ? -9.843 -17.654 8.539 1.00 50.00 246 ALA A N 1
ATOM 2042 C CA . ALA A 1 246 ? -10.998 -18.294 9.127 1.00 50.00 246 ALA A CA 1
ATOM 2043 C C . ALA A 1 246 ? -11.185 -17.708 10.525 1.00 50.00 246 ALA A C 1
ATOM 2045 O O . ALA A 1 246 ? -10.290 -17.769 11.369 1.00 50.00 246 ALA A O 1
ATOM 2046 N N . TYR A 1 247 ? -12.359 -17.126 10.766 1.00 45.56 247 TYR A N 1
ATOM 2047 C CA . TYR A 1 247 ? -12.705 -16.586 12.074 1.00 45.56 247 TYR A CA 1
ATOM 2048 C C . TYR A 1 247 ? -12.566 -17.673 13.155 1.00 45.56 247 TYR A C 1
ATOM 2050 O O . TYR A 1 247 ? -13.002 -18.810 12.937 1.00 45.56 247 TYR A O 1
ATOM 2058 N N . PRO A 1 248 ? -11.989 -17.355 14.326 1.00 47.16 248 PRO A N 1
ATOM 2059 C CA . PRO A 1 248 ? -11.790 -18.336 15.384 1.00 47.16 248 PRO A CA 1
ATOM 2060 C C . PRO A 1 248 ? -13.129 -18.950 15.822 1.00 47.16 248 PRO A C 1
ATOM 2062 O O . PRO A 1 248 ? -14.060 -18.247 16.214 1.00 47.16 248 PRO A O 1
ATOM 2065 N N . LYS A 1 249 ? -13.218 -20.289 15.763 1.00 48.78 249 LYS A N 1
ATOM 2066 C CA . LYS A 1 249 ? -14.443 -21.061 16.059 1.00 48.78 249 LYS A CA 1
ATOM 2067 C C . LYS A 1 249 ? -14.772 -21.154 17.554 1.00 48.78 249 LYS A C 1
ATOM 2069 O O . LYS A 1 249 ? -15.935 -21.328 17.909 1.00 48.78 249 LYS A O 1
ATOM 2074 N N . LYS A 1 250 ? -13.779 -21.045 18.446 1.00 48.09 250 LYS A N 1
ATOM 2075 C CA . LYS A 1 250 ? -14.004 -21.085 19.900 1.00 48.09 250 LYS A CA 1
ATOM 2076 C C . LYS A 1 250 ? -14.168 -19.674 20.441 1.00 48.09 250 LYS A C 1
ATOM 2078 O O . LYS A 1 250 ? -13.209 -18.944 20.663 1.00 48.09 250 LYS A O 1
ATOM 2083 N N . LEU A 1 251 ? -15.426 -19.309 20.627 1.00 52.44 251 LEU A N 1
ATOM 2084 C CA . LEU A 1 251 ? -15.832 -17.996 21.094 1.00 52.44 251 LEU A CA 1
ATOM 2085 C C . LEU A 1 251 ? -15.905 -18.004 22.620 1.00 52.44 251 LEU A C 1
ATOM 2087 O O . LEU A 1 251 ? -16.618 -18.817 23.211 1.00 52.44 251 LEU A O 1
ATOM 2091 N N . LYS A 1 252 ? -15.175 -17.086 23.257 1.00 58.91 252 LYS A N 1
ATOM 2092 C CA . LYS A 1 252 ? -15.337 -16.823 24.689 1.00 58.91 252 LYS A CA 1
ATOM 2093 C C . LYS A 1 252 ? -16.756 -16.288 24.933 1.00 58.91 252 LYS A C 1
ATOM 2095 O O . LYS A 1 252 ? -17.255 -15.464 24.166 1.00 58.91 252 LYS A O 1
ATOM 2100 N N . LYS A 1 253 ? -17.429 -16.801 25.967 1.00 58.50 253 LYS A N 1
ATOM 2101 C CA . LYS A 1 253 ? -18.810 -16.432 26.327 1.00 58.50 253 LYS A CA 1
ATOM 2102 C C . LYS A 1 253 ? -18.801 -15.182 27.221 1.00 58.50 253 LYS A C 1
ATOM 2104 O O . LYS A 1 253 ? -17.940 -15.068 28.087 1.00 58.50 253 LYS A O 1
ATOM 2109 N N . GLY A 1 254 ? -19.749 -14.260 27.029 1.00 68.19 254 GLY A N 1
ATOM 2110 C CA . GLY A 1 254 ? -19.941 -13.078 27.888 1.00 68.19 254 GLY A CA 1
ATOM 2111 C C . GLY A 1 254 ? -20.350 -11.811 27.125 1.00 68.19 254 GLY A C 1
ATOM 2112 O O . GLY A 1 254 ? -20.084 -11.692 25.930 1.00 68.19 254 GLY A O 1
ATOM 2113 N N . LEU A 1 255 ? -20.979 -10.854 27.824 1.00 69.06 255 LEU A N 1
ATOM 2114 C CA . LEU A 1 255 ? -21.457 -9.585 27.245 1.00 69.06 255 LEU A CA 1
ATOM 2115 C C . LEU A 1 255 ? -20.307 -8.755 26.653 1.00 69.06 255 LEU A C 1
ATOM 2117 O O . LEU A 1 255 ? -20.447 -8.188 25.574 1.00 69.06 255 LEU A O 1
ATOM 2121 N N . PHE A 1 256 ? -19.152 -8.756 27.327 1.00 68.38 256 PHE A N 1
ATOM 2122 C CA . PHE A 1 256 ? -17.951 -8.083 26.842 1.00 68.38 256 PHE A CA 1
ATOM 2123 C C . PHE A 1 256 ? -17.532 -8.633 25.469 1.00 68.38 256 PHE A C 1
ATOM 2125 O O . PHE A 1 256 ? -17.519 -7.892 24.497 1.00 68.38 256 PHE A O 1
ATOM 2132 N N . TYR A 1 257 ? -17.322 -9.950 25.354 1.00 70.75 257 TYR A N 1
ATOM 2133 C CA . TYR A 1 257 ? -16.933 -10.607 24.098 1.00 70.75 257 TYR A CA 1
ATOM 2134 C C . TYR A 1 257 ? -17.973 -10.470 22.977 1.00 70.75 257 TYR A C 1
ATOM 2136 O O . TYR A 1 257 ? -17.616 -10.461 21.796 1.00 70.75 257 TYR A O 1
ATOM 2144 N N . TYR A 1 258 ? -19.256 -10.357 23.329 1.00 72.44 258 TYR A N 1
ATOM 2145 C CA . TYR A 1 258 ? -20.315 -10.059 22.369 1.00 72.44 258 TYR A CA 1
ATOM 2146 C C . TYR A 1 258 ? -20.145 -8.659 21.765 1.00 72.44 258 TYR A C 1
ATOM 2148 O O . TYR A 1 258 ? -20.131 -8.525 20.542 1.00 72.44 258 TYR A O 1
ATOM 2156 N N . TYR A 1 259 ? -19.933 -7.632 22.594 1.00 72.62 259 TYR A N 1
ATOM 2157 C CA . TYR A 1 259 ? -19.683 -6.274 22.105 1.00 72.62 259 TYR A CA 1
ATOM 2158 C C . TYR A 1 259 ? -18.361 -6.150 21.363 1.00 72.62 259 TYR A C 1
ATOM 2160 O O . TYR A 1 259 ? -18.324 -5.495 20.323 1.00 72.62 259 TYR A O 1
ATOM 2168 N N . THR A 1 260 ? -17.323 -6.872 21.787 1.00 70.81 260 THR A N 1
ATOM 2169 C CA . THR A 1 260 ? -16.060 -6.935 21.048 1.00 70.81 260 THR A CA 1
ATOM 2170 C C . THR A 1 260 ? -16.312 -7.416 19.613 1.00 70.81 260 THR A C 1
ATOM 2172 O O . THR A 1 260 ? -15.796 -6.847 18.664 1.00 70.81 260 THR A O 1
ATOM 2175 N N . ARG A 1 261 ? -17.198 -8.390 19.384 1.00 71.31 261 ARG A N 1
ATOM 2176 C CA . ARG A 1 261 ? -17.503 -8.823 18.011 1.00 71.31 261 ARG A CA 1
ATOM 2177 C C . ARG A 1 261 ? -18.147 -7.729 17.156 1.00 71.31 261 ARG A C 1
ATOM 2179 O O . ARG A 1 261 ? -17.844 -7.641 15.971 1.00 71.31 261 ARG A O 1
ATOM 2186 N N . ILE A 1 262 ? -19.055 -6.949 17.735 1.00 72.81 262 ILE A N 1
ATOM 2187 C CA . ILE A 1 262 ? -19.773 -5.896 17.004 1.00 72.81 262 ILE A CA 1
ATOM 2188 C C . ILE A 1 262 ? -18.828 -4.731 16.693 1.00 72.81 262 ILE A C 1
ATOM 2190 O O . ILE A 1 262 ? -18.864 -4.198 15.588 1.00 72.81 262 ILE A O 1
ATOM 2194 N N . PHE A 1 263 ? -17.945 -4.380 17.631 1.00 72.50 263 PHE A N 1
ATOM 2195 C CA . PHE A 1 263 ? -16.924 -3.354 17.422 1.00 72.50 263 PHE A CA 1
ATOM 2196 C C . PHE A 1 263 ? -15.875 -3.762 16.381 1.00 72.50 263 PHE A C 1
ATOM 2198 O O . PHE A 1 263 ? -15.513 -2.967 15.520 1.00 72.50 263 PHE A O 1
ATOM 2205 N N . TRP A 1 264 ? -15.410 -5.010 16.429 1.00 75.19 264 TRP A N 1
ATOM 2206 C CA . TRP A 1 264 ? -14.278 -5.501 15.637 1.00 75.19 264 TRP A CA 1
ATOM 2207 C C . TRP A 1 264 ? -14.708 -6.213 14.346 1.00 75.19 264 TRP A C 1
ATOM 2209 O O . TRP A 1 264 ? -14.136 -7.231 13.950 1.00 75.19 264 TRP A O 1
ATOM 2219 N N . ILE A 1 265 ? -15.731 -5.691 13.665 1.00 77.88 265 ILE A N 1
ATOM 2220 C CA . ILE A 1 265 ? -16.122 -6.187 12.339 1.00 77.88 265 ILE A CA 1
ATOM 2221 C C . ILE A 1 265 ? -15.010 -5.821 11.341 1.00 77.88 265 ILE A C 1
ATOM 2223 O O . ILE A 1 265 ? -14.677 -4.641 11.233 1.00 77.88 265 ILE A O 1
ATOM 2227 N N . PRO A 1 266 ? -14.464 -6.757 10.536 1.00 72.62 266 PRO A N 1
ATOM 2228 C CA . PRO A 1 266 ? -13.298 -6.455 9.696 1.00 72.62 266 PRO A CA 1
ATOM 2229 C C . PRO A 1 266 ? -13.504 -5.343 8.676 1.00 72.62 266 PRO A C 1
ATOM 2231 O O . PRO A 1 266 ? -12.573 -4.604 8.389 1.00 72.62 266 PRO A O 1
ATOM 2234 N N . ARG A 1 267 ? -14.731 -5.174 8.167 1.00 77.81 267 ARG A N 1
ATOM 2235 C CA . ARG A 1 267 ? -15.070 -4.039 7.294 1.00 77.81 267 ARG A CA 1
ATOM 2236 C C . ARG A 1 267 ? -14.849 -2.704 7.997 1.00 77.81 267 ARG A C 1
ATOM 2238 O O . ARG A 1 267 ? -14.384 -1.767 7.368 1.00 77.81 267 ARG A O 1
ATOM 2245 N N . LEU A 1 268 ? -15.176 -2.639 9.285 1.00 79.00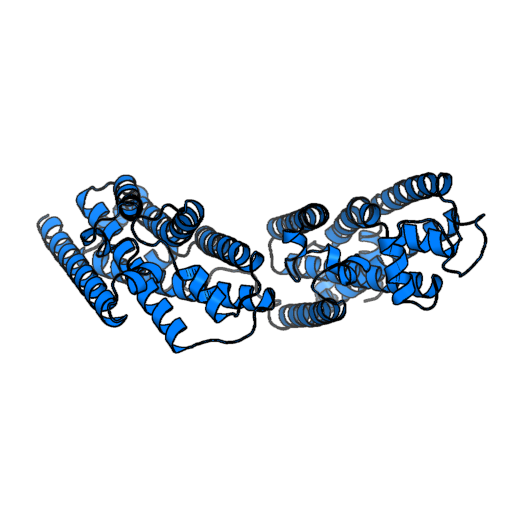 268 LEU A N 1
ATOM 2246 C CA . LEU A 1 268 ? -15.060 -1.428 10.077 1.00 79.00 268 LEU A CA 1
ATOM 2247 C C . LEU A 1 268 ? -13.594 -1.147 10.442 1.00 79.00 268 LEU A C 1
ATOM 2249 O O . LEU A 1 268 ? -13.101 -0.041 10.248 1.00 79.00 268 LEU A O 1
ATOM 2253 N N . VAL A 1 269 ? -12.859 -2.175 10.864 1.00 81.69 269 VAL A N 1
ATOM 2254 C CA . VAL A 1 269 ? -11.417 -2.058 11.143 1.00 81.69 269 VAL A CA 1
ATOM 2255 C C . VAL A 1 269 ? -10.636 -1.637 9.891 1.00 81.69 269 VAL A C 1
ATOM 2257 O O . VAL A 1 269 ? -9.711 -0.839 9.983 1.00 81.69 269 VAL A O 1
ATOM 2260 N N . LEU A 1 270 ? -11.036 -2.106 8.703 1.00 82.75 270 LEU A N 1
ATOM 2261 C CA . LEU A 1 270 ? -10.417 -1.692 7.441 1.00 82.75 270 LEU A CA 1
ATOM 2262 C C . LEU A 1 270 ? -10.583 -0.187 7.195 1.00 82.75 270 LEU A C 1
ATOM 2264 O O . LEU A 1 270 ? -9.631 0.448 6.758 1.00 82.75 270 LEU A O 1
ATOM 2268 N N . VAL A 1 271 ? -11.739 0.396 7.536 1.00 86.62 271 VAL A N 1
ATOM 2269 C CA . VAL A 1 271 ? -11.952 1.850 7.444 1.00 86.62 271 VAL A CA 1
ATOM 2270 C C . VAL A 1 271 ? -10.984 2.609 8.357 1.00 86.62 271 VAL A C 1
ATOM 2272 O O . VAL A 1 271 ? -10.420 3.596 7.901 1.00 86.62 271 VAL A O 1
ATOM 2275 N N . TRP A 1 272 ? -10.716 2.129 9.583 1.00 87.56 272 TRP A N 1
ATOM 2276 C CA . TRP A 1 272 ? -9.699 2.729 10.468 1.00 87.56 272 TRP A CA 1
ATOM 2277 C C . TRP A 1 272 ? -8.304 2.687 9.853 1.00 87.56 272 TRP A C 1
ATOM 2279 O O . TRP A 1 272 ? -7.610 3.698 9.811 1.00 87.56 272 TRP A O 1
ATOM 2289 N N . CYS A 1 273 ? -7.885 1.518 9.365 1.00 86.06 273 CYS A N 1
ATOM 2290 C CA . CYS A 1 273 ? -6.568 1.380 8.753 1.00 86.06 273 CYS A CA 1
ATOM 2291 C C . CYS A 1 273 ? -6.446 2.271 7.511 1.00 86.06 273 CYS A C 1
ATOM 2293 O O . CYS A 1 273 ? -5.445 2.957 7.349 1.00 86.06 273 CYS A O 1
ATOM 2295 N N . ALA A 1 274 ? -7.470 2.291 6.654 1.00 87.44 274 ALA A N 1
ATOM 2296 C CA . ALA A 1 274 ? -7.474 3.093 5.438 1.00 87.44 274 ALA A CA 1
ATOM 2297 C C . ALA A 1 274 ? -7.412 4.595 5.742 1.00 87.44 274 ALA A C 1
ATOM 2299 O O . ALA A 1 274 ? -6.594 5.289 5.144 1.00 87.44 274 ALA A O 1
ATOM 2300 N N . SER A 1 275 ? -8.215 5.097 6.690 1.00 90.25 275 SER A N 1
ATOM 2301 C CA . SER A 1 275 ? -8.187 6.515 7.066 1.00 90.25 275 SER A CA 1
ATOM 2302 C C . SER A 1 275 ? -6.830 6.922 7.641 1.00 90.25 275 SER A C 1
ATOM 2304 O O . SER A 1 275 ? -6.297 7.961 7.264 1.00 90.25 275 SER A O 1
ATOM 2306 N N . LEU A 1 276 ? -6.237 6.089 8.504 1.00 91.62 276 LEU A N 1
ATOM 2307 C CA . LEU A 1 276 ? -4.923 6.351 9.096 1.00 91.62 276 LEU A CA 1
ATOM 2308 C C . LEU A 1 276 ? -3.799 6.328 8.055 1.00 91.62 276 LEU A C 1
ATOM 2310 O O . LEU A 1 276 ? -2.949 7.212 8.071 1.00 91.62 276 LEU A O 1
ATOM 2314 N N . VAL A 1 277 ? -3.808 5.359 7.133 1.00 88.56 277 VAL A N 1
ATOM 2315 C CA . VAL A 1 277 ? -2.813 5.278 6.050 1.00 88.56 277 VAL A CA 1
ATOM 2316 C C . VAL A 1 277 ? -2.913 6.488 5.130 1.00 88.56 277 VAL A C 1
ATOM 2318 O O . VAL A 1 277 ? -1.881 7.063 4.800 1.00 88.56 277 VAL A O 1
ATOM 2321 N N . ILE A 1 278 ? -4.126 6.903 4.748 1.00 88.56 278 ILE A N 1
ATOM 2322 C CA . ILE A 1 278 ? -4.322 8.091 3.908 1.00 88.56 278 ILE A CA 1
ATOM 2323 C C . ILE A 1 278 ? -3.714 9.319 4.594 1.00 88.56 278 ILE A C 1
ATOM 2325 O O . ILE A 1 278 ? -2.876 9.975 3.986 1.00 88.56 278 ILE A O 1
ATOM 2329 N N . LEU A 1 279 ? -4.061 9.580 5.861 1.00 89.00 279 LEU A N 1
ATOM 2330 C CA . LEU A 1 279 ? -3.540 10.735 6.602 1.00 89.00 279 LEU A CA 1
ATOM 2331 C C . LEU A 1 279 ? -2.014 10.683 6.785 1.00 89.00 279 LEU A C 1
ATOM 2333 O O . LEU A 1 279 ? -1.333 11.697 6.620 1.00 89.00 279 LEU A O 1
ATOM 2337 N N . ALA A 1 280 ? -1.468 9.511 7.118 1.00 88.38 280 ALA A N 1
ATOM 2338 C CA . ALA A 1 280 ? -0.032 9.325 7.302 1.00 88.38 280 ALA A CA 1
ATOM 2339 C C . ALA A 1 280 ? 0.727 9.576 5.991 1.00 88.38 280 ALA A C 1
ATOM 2341 O O . ALA A 1 280 ? 1.657 10.374 5.951 1.00 88.38 280 ALA A O 1
ATOM 2342 N N . VAL A 1 281 ? 0.293 8.965 4.886 1.00 84.81 281 VAL A N 1
ATOM 2343 C CA . VAL A 1 281 ? 0.940 9.139 3.578 1.00 84.81 281 VAL A CA 1
ATOM 2344 C C . VAL A 1 281 ? 0.843 10.587 3.108 1.00 84.81 281 VAL A C 1
ATOM 2346 O O . VAL A 1 281 ? 1.857 11.148 2.700 1.00 84.81 281 VAL A O 1
ATOM 2349 N N . THR A 1 282 ? -0.324 11.236 3.229 1.00 83.12 282 THR A N 1
ATOM 2350 C CA . THR A 1 282 ? -0.457 12.653 2.850 1.00 83.12 282 THR A CA 1
ATOM 2351 C C . THR A 1 282 ? 0.490 13.538 3.641 1.00 83.12 282 THR A C 1
ATOM 2353 O O . THR A 1 282 ? 1.072 14.456 3.076 1.00 83.12 282 THR A O 1
ATOM 2356 N N . LYS A 1 283 ? 0.700 13.252 4.931 1.00 83.06 283 LYS A N 1
ATOM 2357 C CA . LYS A 1 283 ? 1.674 13.990 5.733 1.00 83.06 283 LYS A CA 1
ATOM 2358 C C . LYS A 1 283 ? 3.104 13.618 5.378 1.00 83.06 283 LYS A C 1
ATOM 2360 O O . LYS A 1 283 ? 3.952 14.482 5.470 1.00 83.06 283 LYS A O 1
ATOM 2365 N N . ALA A 1 284 ? 3.428 12.394 4.989 1.00 81.50 284 ALA A N 1
ATOM 2366 C CA . ALA A 1 284 ? 4.820 12.027 4.732 1.00 81.50 284 ALA A CA 1
ATOM 2367 C C . ALA A 1 284 ? 5.395 12.703 3.472 1.00 81.50 284 ALA A C 1
ATOM 2369 O O . ALA A 1 284 ? 6.572 13.065 3.471 1.00 81.50 284 ALA A O 1
ATOM 2370 N N . ILE A 1 285 ? 4.551 12.925 2.456 1.00 73.56 285 ILE A N 1
ATOM 2371 C CA . ILE A 1 285 ? 4.926 13.377 1.104 1.00 73.56 285 ILE A CA 1
ATOM 2372 C C . ILE A 1 285 ? 5.551 14.784 1.056 1.00 73.56 285 ILE A C 1
ATOM 2374 O O . ILE A 1 285 ? 6.404 15.034 0.209 1.00 73.56 285 ILE A O 1
ATOM 2378 N N . PHE A 1 286 ? 5.127 15.714 1.918 1.00 66.25 286 PHE A N 1
ATOM 2379 C CA . PHE A 1 286 ? 5.400 17.150 1.730 1.00 66.25 286 PHE A CA 1
ATOM 2380 C C . PHE A 1 286 ? 6.571 17.715 2.552 1.00 66.25 286 PHE A C 1
ATOM 2382 O O . PHE A 1 286 ? 6.670 18.930 2.691 1.00 66.25 286 PHE A O 1
ATOM 2389 N N . SER A 1 287 ? 7.450 16.887 3.126 1.00 65.12 287 SER A N 1
ATOM 2390 C CA . SER A 1 287 ? 8.637 17.408 3.826 1.00 65.12 287 SER A CA 1
ATOM 2391 C C . SER A 1 287 ? 9.839 16.485 3.804 1.00 65.12 287 SER A C 1
ATOM 2393 O O . SER A 1 287 ? 9.692 15.270 3.745 1.00 65.12 287 SER A O 1
ATOM 2395 N N . GLU A 1 288 ? 11.021 17.060 3.953 1.00 67.31 288 GLU A N 1
ATOM 2396 C CA . GLU A 1 288 ? 12.240 16.365 4.358 1.00 67.31 288 GLU A CA 1
ATOM 2397 C C . GLU A 1 288 ? 12.464 16.720 5.829 1.00 67.31 288 GLU A C 1
ATOM 2399 O O . GLU A 1 288 ? 12.963 17.787 6.159 1.00 67.31 288 GLU A O 1
ATOM 2404 N N . GLU A 1 289 ? 11.956 15.879 6.724 1.00 79.56 289 GLU A N 1
ATOM 2405 C CA . GLU A 1 289 ? 11.921 16.124 8.171 1.00 79.56 289 GLU A CA 1
ATOM 2406 C C . GLU A 1 289 ? 12.409 14.869 8.893 1.00 79.56 289 GLU A C 1
ATOM 2408 O O . GLU A 1 289 ? 12.352 13.754 8.357 1.00 79.56 289 GLU A O 1
ATOM 2413 N N . THR A 1 290 ? 12.849 15.034 10.136 1.00 82.88 290 THR A N 1
ATOM 2414 C CA . THR A 1 290 ? 13.141 13.901 11.017 1.00 82.88 290 THR A CA 1
ATOM 2415 C C . THR A 1 290 ? 11.865 13.125 11.354 1.00 82.88 290 THR A C 1
ATOM 2417 O O . THR A 1 290 ? 10.747 13.650 11.306 1.00 82.88 290 THR A O 1
ATOM 2420 N N . LEU A 1 291 ? 12.004 11.850 11.732 1.00 82.62 291 LEU A N 1
ATOM 2421 C CA . LEU A 1 291 ? 10.855 11.038 12.142 1.00 82.62 291 LEU A CA 1
ATOM 2422 C C . LEU A 1 291 ? 10.119 11.659 13.347 1.00 82.62 291 LEU A C 1
ATOM 2424 O O . LEU A 1 291 ? 8.894 11.569 13.426 1.00 82.62 291 LEU A O 1
ATOM 2428 N N . ASN A 1 292 ? 10.844 12.341 14.240 1.00 85.00 292 ASN A N 1
ATOM 2429 C CA . ASN A 1 292 ? 10.266 13.048 15.380 1.00 85.00 292 ASN A CA 1
ATOM 2430 C C . ASN A 1 292 ? 9.392 14.238 14.952 1.00 85.00 292 ASN A C 1
ATOM 2432 O O . ASN A 1 292 ? 8.232 14.331 15.349 1.00 85.00 292 ASN A O 1
ATOM 2436 N N . GLU A 1 293 ? 9.912 15.110 14.087 1.00 85.12 293 GLU A N 1
ATOM 2437 C CA . GLU A 1 293 ? 9.166 16.250 13.532 1.00 85.12 293 GLU A CA 1
ATOM 2438 C C . GLU A 1 293 ? 7.933 15.791 12.756 1.00 85.12 293 GLU A C 1
ATOM 2440 O O . GLU A 1 293 ? 6.860 16.378 12.880 1.00 85.12 293 GLU A O 1
ATOM 2445 N N . TYR A 1 294 ? 8.047 14.682 12.026 1.00 87.12 294 TYR A N 1
ATOM 2446 C CA . TYR A 1 294 ? 6.920 14.080 11.330 1.00 87.12 294 TYR A CA 1
ATOM 2447 C C . TYR A 1 294 ? 5.802 13.636 12.294 1.00 87.12 294 TYR A C 1
ATOM 2449 O O . TYR A 1 294 ? 4.623 13.912 12.046 1.00 87.12 294 TYR A O 1
ATOM 2457 N N . VAL A 1 295 ? 6.155 12.996 13.417 1.00 86.69 295 VAL A N 1
ATOM 2458 C CA . VAL A 1 295 ? 5.197 12.617 14.472 1.00 86.69 295 VAL A CA 1
ATOM 2459 C C . VAL A 1 295 ? 4.583 13.860 15.119 1.00 86.69 295 VAL A C 1
ATOM 2461 O O . VAL A 1 295 ? 3.359 13.923 15.264 1.00 86.69 295 VAL A O 1
ATOM 2464 N N . ILE A 1 296 ? 5.399 14.867 15.452 1.00 86.31 296 ILE A N 1
ATOM 2465 C CA . ILE A 1 296 ? 4.931 16.148 16.002 1.00 86.31 296 ILE A CA 1
ATOM 2466 C C . ILE A 1 296 ? 3.921 16.775 15.053 1.00 86.31 296 ILE A C 1
ATOM 2468 O O . ILE A 1 296 ? 2.807 17.084 15.462 1.00 86.31 296 ILE A O 1
ATOM 2472 N N . ARG A 1 297 ? 4.258 16.895 13.770 1.00 86.50 297 ARG A N 1
ATOM 2473 C CA . ARG A 1 297 ? 3.402 17.523 12.767 1.00 86.50 297 ARG A CA 1
ATOM 2474 C C . ARG A 1 297 ? 2.085 16.786 12.566 1.00 86.50 297 ARG A C 1
ATOM 2476 O O . ARG A 1 297 ? 1.057 17.423 12.339 1.00 86.50 297 ARG A O 1
ATOM 2483 N N . PHE A 1 298 ? 2.088 15.457 12.656 1.00 87.44 298 PHE A N 1
ATOM 2484 C CA . PHE A 1 298 ? 0.852 14.679 12.589 1.00 87.44 298 PHE A CA 1
ATOM 2485 C C . PHE A 1 298 ? -0.084 14.992 13.769 1.00 87.44 298 PHE A C 1
ATOM 2487 O O . PHE A 1 298 ? -1.297 15.116 13.590 1.00 87.44 298 PHE A O 1
ATOM 2494 N N . PHE A 1 299 ? 0.471 15.160 14.973 1.00 87.75 299 PHE A N 1
ATOM 2495 C CA . PHE A 1 299 ? -0.298 15.407 16.196 1.00 87.75 299 PHE A CA 1
ATOM 2496 C C . PHE A 1 299 ? -0.399 16.882 16.615 1.00 87.75 299 PHE A C 1
ATOM 2498 O O . PHE A 1 299 ? -1.072 17.178 17.606 1.00 87.75 299 PHE A O 1
ATOM 2505 N N . TYR A 1 300 ? 0.193 17.801 15.846 1.00 84.56 300 TYR A N 1
ATOM 2506 C CA . TYR A 1 300 ? 0.259 19.226 16.171 1.00 84.56 300 TYR A CA 1
ATOM 2507 C C . TYR A 1 300 ? -1.133 19.838 16.346 1.00 84.56 300 TYR A C 1
ATOM 2509 O O . TYR A 1 300 ? -1.433 20.433 17.377 1.00 84.56 300 TYR A O 1
ATOM 2517 N N . GLY A 1 301 ? -2.040 19.562 15.404 1.00 82.56 301 GLY A N 1
ATOM 2518 C CA . GLY A 1 301 ? -3.433 19.997 15.483 1.00 82.56 301 GLY A CA 1
ATOM 2519 C C . GLY A 1 301 ? -3.637 21.464 15.100 1.00 82.56 301 GLY A C 1
ATOM 2520 O O . GLY A 1 301 ? -2.942 21.975 14.225 1.00 82.56 301 GLY A O 1
ATOM 2521 N N . LEU A 1 302 ? -4.652 22.100 15.694 1.00 80.12 302 LEU A N 1
ATOM 2522 C CA . LEU A 1 302 ? -5.070 23.469 15.390 1.00 80.12 302 LEU A CA 1
ATOM 2523 C C . LEU A 1 302 ? -4.786 24.402 16.581 1.00 80.12 302 LEU A C 1
ATOM 2525 O O . LEU A 1 302 ? -5.337 24.160 17.661 1.00 80.12 302 LEU A O 1
ATOM 2529 N N . PRO A 1 303 ? -4.007 25.478 16.381 1.00 76.50 303 PRO A N 1
ATOM 2530 C CA . PRO A 1 303 ? -3.931 26.579 17.337 1.00 76.50 303 PRO A CA 1
ATOM 2531 C C . PRO A 1 303 ? -5.273 27.322 17.448 1.00 76.50 303 PRO A C 1
ATOM 2533 O O . PRO A 1 303 ? -6.035 27.388 16.472 1.00 76.50 303 PRO A O 1
ATOM 2536 N N . LEU A 1 304 ? -5.585 27.876 18.624 1.00 75.12 304 LEU A N 1
ATOM 2537 C CA . LEU A 1 304 ? -6.836 28.603 18.867 1.00 75.12 304 LEU A CA 1
ATOM 2538 C C . LEU A 1 304 ? -6.916 29.863 17.997 1.00 75.12 304 LEU A C 1
ATOM 2540 O O . LEU A 1 304 ? -5.972 30.638 17.893 1.00 75.12 304 LEU A O 1
ATOM 2544 N N . GLY A 1 305 ? -8.072 30.096 17.370 1.00 70.81 305 GLY A N 1
ATOM 2545 C CA . GLY A 1 305 ? -8.278 31.286 16.534 1.00 70.81 305 GLY A CA 1
ATOM 2546 C C . GLY A 1 305 ? -7.677 31.211 15.127 1.00 70.81 305 GLY A C 1
ATOM 2547 O O . GLY A 1 305 ? -7.921 32.110 14.325 1.00 70.81 305 GLY A O 1
ATOM 2548 N N . SER A 1 306 ? -6.936 30.148 14.796 1.00 73.62 306 SER A N 1
ATOM 2549 C CA . SER A 1 306 ? -6.398 29.933 13.449 1.00 73.62 306 SER A CA 1
ATOM 2550 C C . SER A 1 306 ? -7.316 29.022 12.624 1.00 73.62 306 SER A C 1
ATOM 2552 O O . SER A 1 306 ? -7.737 27.952 13.071 1.00 73.62 306 SER A O 1
ATOM 2554 N N . ILE A 1 307 ? -7.642 29.434 11.394 1.00 71.00 307 ILE A N 1
ATOM 2555 C CA . ILE A 1 307 ? -8.446 28.623 10.469 1.00 71.00 307 ILE A CA 1
ATOM 2556 C C . ILE A 1 307 ? -7.525 28.047 9.401 1.00 71.00 307 ILE A C 1
ATOM 2558 O O . ILE A 1 307 ? -7.336 28.614 8.327 1.00 71.00 307 ILE A O 1
ATOM 2562 N N . HIS A 1 308 ? -6.986 26.868 9.687 1.00 80.50 308 HIS A N 1
ATOM 2563 C CA . HIS A 1 308 ? -6.350 26.031 8.680 1.00 80.50 308 HIS A CA 1
ATOM 2564 C C . HIS A 1 308 ? -7.309 24.902 8.304 1.00 80.50 308 HIS A C 1
ATOM 2566 O O . HIS A 1 308 ? -7.402 23.879 8.978 1.00 80.50 308 HIS A O 1
ATOM 2572 N N . VAL A 1 309 ? -8.053 25.095 7.211 1.00 82.00 309 VAL A N 1
ATOM 2573 C CA . VAL A 1 309 ? -9.109 24.159 6.777 1.00 82.00 309 VAL A CA 1
ATOM 2574 C C . VAL A 1 309 ? -8.570 22.737 6.602 1.00 82.00 309 VAL A C 1
ATOM 2576 O O . VAL A 1 309 ? -9.232 21.777 6.991 1.00 82.00 309 VAL A O 1
ATOM 2579 N N . MET A 1 310 ? -7.353 22.589 6.072 1.00 82.88 310 MET A N 1
ATOM 2580 C CA . MET A 1 310 ? -6.759 21.271 5.850 1.00 82.88 310 MET A CA 1
ATOM 2581 C C . MET A 1 310 ? -6.443 20.544 7.162 1.00 82.88 310 MET A C 1
ATOM 2583 O O . MET A 1 310 ? -6.843 19.394 7.329 1.00 82.88 310 MET A O 1
ATOM 2587 N N . THR A 1 311 ? -5.799 21.208 8.127 1.00 81.94 311 THR A N 1
ATOM 2588 C CA . THR A 1 311 ? -5.502 20.589 9.430 1.00 81.94 311 THR A CA 1
ATOM 2589 C C . THR A 1 311 ? -6.780 20.320 10.217 1.00 81.94 311 THR A C 1
ATOM 2591 O O . THR A 1 311 ? -6.881 19.298 10.892 1.00 81.94 311 THR A O 1
ATOM 2594 N N . TRP A 1 312 ? -7.803 21.165 10.069 1.00 82.88 312 TRP A N 1
ATOM 2595 C CA . TRP A 1 312 ? -9.131 20.902 10.612 1.00 82.88 312 TRP A CA 1
ATOM 2596 C C . TRP A 1 312 ? -9.744 19.619 10.049 1.00 82.88 312 TRP A C 1
ATOM 2598 O O . TRP A 1 312 ? -10.137 18.743 10.821 1.00 82.88 312 TRP A O 1
ATOM 2608 N N . LEU A 1 313 ? -9.764 19.457 8.723 1.00 85.38 313 LEU A N 1
ATOM 2609 C CA . LEU A 1 313 ? -10.279 18.249 8.073 1.00 85.38 313 LEU A CA 1
ATOM 2610 C C . LEU A 1 313 ? -9.503 16.994 8.488 1.00 85.38 313 LEU A C 1
ATOM 2612 O O . LEU A 1 313 ? -10.113 15.970 8.785 1.00 85.38 313 LEU A O 1
ATOM 2616 N N . GLU A 1 314 ? -8.176 17.067 8.567 1.00 86.81 314 GLU A N 1
ATOM 2617 C CA . GLU A 1 314 ? -7.338 15.952 9.019 1.00 86.81 314 GLU A CA 1
ATOM 2618 C C . GLU A 1 314 ? -7.685 15.518 10.450 1.00 86.81 314 GLU A C 1
ATOM 2620 O O . GLU A 1 314 ? -7.841 14.324 10.711 1.00 86.81 314 GLU A O 1
ATOM 2625 N N . GLN A 1 315 ? -7.877 16.472 11.368 1.00 85.50 315 GLN A N 1
ATOM 2626 C CA . GLN A 1 315 ? -8.307 16.178 12.739 1.00 85.50 315 GLN A CA 1
ATOM 2627 C C . GLN A 1 315 ? -9.731 15.604 12.769 1.00 85.50 315 GLN A C 1
ATOM 2629 O O . GLN A 1 315 ? -10.006 14.678 13.537 1.00 85.50 315 GLN A O 1
ATOM 2634 N N . MET A 1 316 ? -10.628 16.088 11.901 1.00 85.88 316 MET A N 1
ATOM 2635 C CA . MET A 1 316 ? -11.990 15.553 11.766 1.00 85.88 316 MET A CA 1
ATOM 2636 C C . MET A 1 316 ? -11.991 14.121 11.257 1.00 85.88 316 MET A C 1
ATOM 2638 O O . MET A 1 316 ? -12.764 13.306 11.751 1.00 85.88 316 MET A O 1
ATOM 2642 N N . ILE A 1 317 ? -11.101 13.774 10.332 1.00 89.62 317 ILE A N 1
ATOM 2643 C CA . ILE A 1 317 ? -10.950 12.395 9.871 1.00 89.62 317 ILE A CA 1
ATOM 2644 C C . ILE A 1 317 ? -10.326 11.547 10.985 1.00 89.62 317 ILE A C 1
ATOM 2646 O O . ILE A 1 317 ? -10.856 10.480 11.301 1.00 89.62 317 ILE A O 1
ATOM 2650 N N . TYR A 1 318 ? -9.252 12.016 11.628 1.00 90.50 318 TYR A N 1
ATOM 2651 C CA . TYR A 1 318 ? -8.544 11.258 12.663 1.00 90.50 318 TYR A CA 1
ATOM 2652 C C . TYR A 1 318 ? -9.435 10.923 13.865 1.00 90.50 318 TYR A C 1
ATOM 2654 O O . TYR A 1 318 ? -9.446 9.777 14.314 1.00 90.50 318 TYR A O 1
ATOM 2662 N N . ILE A 1 319 ? -10.204 11.891 14.368 1.00 88.62 319 ILE A N 1
ATOM 2663 C CA . ILE A 1 319 ? -11.024 11.736 15.580 1.00 88.62 319 ILE A CA 1
ATOM 2664 C C . ILE A 1 319 ? -12.461 11.335 15.241 1.00 88.62 319 ILE A C 1
ATOM 2666 O O . ILE A 1 319 ? -13.076 10.531 15.945 1.00 88.62 319 ILE A O 1
ATOM 2670 N N . GLY A 1 320 ? -12.993 11.824 14.123 1.00 88.69 320 GLY A N 1
ATOM 2671 C CA . GLY A 1 320 ? -14.333 11.475 13.663 1.00 88.69 320 GLY A CA 1
ATOM 2672 C C . GLY A 1 320 ? -14.456 10.008 13.268 1.00 88.69 320 GLY A C 1
ATOM 2673 O O . GLY A 1 320 ? -15.503 9.416 13.508 1.00 88.69 320 GLY A O 1
ATOM 2674 N N . THR A 1 321 ? -13.397 9.377 12.749 1.00 90.25 321 THR A N 1
ATOM 2675 C CA . THR A 1 321 ? -13.431 7.953 12.376 1.00 90.25 321 THR A CA 1
ATOM 2676 C C . THR A 1 321 ? -13.755 7.025 13.563 1.00 90.25 321 THR A C 1
ATOM 2678 O O . THR A 1 321 ? -14.736 6.282 13.475 1.00 90.25 321 THR A O 1
ATOM 2681 N N . PRO A 1 322 ? -13.024 7.033 14.697 1.00 90.12 322 PRO A N 1
ATOM 2682 C CA . PRO A 1 322 ? -13.372 6.192 15.846 1.00 90.12 322 PRO A CA 1
ATOM 2683 C C . PRO A 1 322 ? -14.732 6.565 16.464 1.00 90.12 322 PRO A C 1
ATOM 2685 O O . PRO A 1 322 ? -15.488 5.672 16.853 1.00 90.12 322 PRO A O 1
ATOM 2688 N N . ILE A 1 323 ? -15.097 7.853 16.485 1.00 90.88 323 ILE A N 1
ATOM 2689 C CA . ILE A 1 323 ? -16.392 8.330 17.003 1.00 90.88 323 ILE A CA 1
ATOM 2690 C C . ILE A 1 323 ? -17.572 7.849 16.145 1.00 90.88 323 ILE A C 1
ATOM 2692 O O . ILE A 1 323 ? -18.582 7.372 16.671 1.00 90.88 323 ILE A O 1
ATOM 2696 N N . TYR A 1 324 ? -17.457 7.934 14.822 1.00 89.56 324 TYR A N 1
ATOM 2697 C CA . TYR A 1 324 ? -18.466 7.459 13.874 1.00 89.56 324 TYR A CA 1
ATOM 2698 C C . TYR A 1 324 ? -18.737 5.963 14.057 1.00 89.56 324 TYR A C 1
ATOM 2700 O O . TYR A 1 324 ? -19.877 5.503 14.064 1.00 89.56 324 TYR A O 1
ATOM 2708 N N . MET A 1 325 ? -17.681 5.199 14.299 1.00 85.94 325 MET A N 1
ATOM 2709 C CA . MET A 1 325 ? -17.747 3.745 14.426 1.00 85.94 325 MET A CA 1
ATOM 2710 C C . MET A 1 325 ? -18.361 3.324 15.754 1.00 85.94 325 MET A C 1
ATOM 2712 O O . MET A 1 325 ? -19.199 2.420 15.803 1.00 85.94 325 MET A O 1
ATOM 2716 N N . PHE A 1 326 ? -18.025 4.047 16.821 1.00 88.38 326 PHE A N 1
ATOM 2717 C CA . PHE A 1 326 ? -18.727 3.939 18.091 1.00 88.38 326 PHE A CA 1
ATOM 2718 C C . PHE A 1 326 ? -20.213 4.305 17.959 1.00 88.38 326 PHE A C 1
ATOM 2720 O O . PHE A 1 326 ? -21.071 3.644 18.541 1.00 88.38 326 PHE A O 1
ATOM 2727 N N . SER A 1 327 ? -20.542 5.284 17.117 1.00 88.44 327 SER A N 1
ATOM 2728 C CA . SER A 1 327 ? -21.929 5.662 16.833 1.00 88.44 327 SER A CA 1
ATOM 2729 C C . SER A 1 327 ? -22.687 4.552 16.091 1.00 88.44 327 SER A C 1
ATOM 2731 O O . SER A 1 327 ? -23.794 4.202 16.495 1.00 88.44 327 SER A O 1
ATOM 2733 N N . ILE A 1 328 ? -22.085 3.903 15.084 1.00 85.62 328 ILE A N 1
ATOM 2734 C CA . ILE A 1 328 ? -22.673 2.715 14.430 1.00 85.62 328 ILE A CA 1
ATOM 2735 C C . ILE A 1 328 ? -22.946 1.610 15.456 1.00 85.62 328 ILE A C 1
ATOM 2737 O O . ILE A 1 328 ? -24.012 0.989 15.429 1.00 85.62 328 ILE A O 1
ATOM 2741 N N . PHE A 1 329 ? -22.013 1.376 16.384 1.00 83.69 329 PHE A N 1
ATOM 2742 C CA . PHE A 1 329 ? -22.218 0.422 17.471 1.00 83.69 329 PHE A CA 1
ATOM 2743 C C . PHE A 1 329 ? -23.446 0.791 18.319 1.00 83.69 329 PHE A C 1
ATOM 2745 O O . PHE A 1 329 ? -24.336 -0.049 18.482 1.00 83.69 329 PHE A O 1
ATOM 2752 N N . LEU A 1 330 ? -23.552 2.039 18.788 1.00 83.00 330 LEU A N 1
ATOM 2753 C CA . LEU A 1 330 ? -24.704 2.503 19.573 1.00 83.00 330 LEU A CA 1
ATOM 2754 C C . LEU A 1 330 ? -26.026 2.396 18.795 1.00 83.00 330 LEU A C 1
ATOM 2756 O O . LEU A 1 330 ? -27.047 1.995 19.354 1.00 83.00 330 LEU A O 1
ATOM 2760 N N . GLN A 1 331 ? -26.015 2.685 17.493 1.00 83.75 331 GLN A N 1
ATOM 2761 C CA . GLN A 1 331 ? -27.197 2.571 16.638 1.00 83.75 331 GLN A CA 1
ATOM 2762 C C . GLN A 1 331 ? -27.621 1.112 16.441 1.00 83.75 331 GLN A C 1
ATOM 2764 O O . GLN A 1 331 ? -28.806 0.790 16.526 1.00 83.75 331 GLN A O 1
ATOM 2769 N N . SER A 1 332 ? -26.657 0.211 16.227 1.00 73.56 332 SER A N 1
ATOM 2770 C CA . SER A 1 332 ? -26.917 -1.229 16.128 1.00 73.56 332 SER A CA 1
ATOM 2771 C C . SER A 1 332 ? -27.500 -1.796 17.426 1.00 73.56 332 SER A C 1
ATOM 2773 O O . SER A 1 332 ? -28.289 -2.742 17.399 1.00 73.56 332 SER A O 1
ATOM 2775 N N . TRP A 1 333 ? -27.151 -1.193 18.563 1.00 66.69 333 TRP A N 1
ATOM 2776 C CA . TRP A 1 333 ? -27.641 -1.583 19.877 1.00 66.69 333 TRP A CA 1
ATOM 2777 C C . TRP A 1 333 ? -29.112 -1.199 20.102 1.00 66.69 333 TRP A C 1
ATOM 2779 O O . TRP A 1 333 ? -29.867 -2.015 20.622 1.00 66.69 333 TRP A O 1
ATOM 2789 N N . TYR A 1 334 ? -29.552 -0.024 19.636 1.00 65.81 334 TYR A N 1
ATOM 2790 C CA . TYR A 1 334 ? -30.956 0.419 19.726 1.00 65.81 334 TYR A CA 1
ATOM 2791 C C . TYR A 1 334 ? -31.883 -0.236 18.677 1.00 65.81 334 TYR A C 1
ATOM 2793 O O . TYR A 1 334 ? -33.085 0.018 18.639 1.00 65.81 334 TYR A O 1
ATOM 2801 N N . HIS A 1 335 ? -31.350 -1.095 17.802 1.00 63.91 335 HIS A N 1
ATOM 2802 C CA . HIS A 1 335 ? -32.142 -1.744 16.762 1.00 63.91 335 HIS A CA 1
ATOM 2803 C C . HIS A 1 335 ? -33.137 -2.768 17.364 1.00 63.91 335 HIS A C 1
ATOM 2805 O O . HIS A 1 335 ? -32.723 -3.593 18.185 1.00 63.91 335 HIS A O 1
ATOM 2811 N N . PRO A 1 336 ? -34.409 -2.831 16.906 1.00 55.62 336 PRO A N 1
ATOM 2812 C CA . PRO A 1 336 ? -35.453 -3.697 17.482 1.00 55.62 336 PRO A CA 1
ATOM 2813 C C . PRO A 1 336 ? -35.058 -5.177 17.622 1.00 55.62 336 PRO A C 1
ATOM 2815 O O . PRO A 1 336 ? -35.424 -5.850 18.580 1.00 55.62 336 PRO A O 1
ATOM 2818 N N . ARG A 1 337 ? -34.228 -5.676 16.695 1.00 56.28 337 ARG A N 1
ATOM 2819 C CA . ARG A 1 337 ? -33.693 -7.054 16.700 1.00 56.28 337 ARG A CA 1
ATOM 2820 C C . ARG A 1 337 ? -32.826 -7.392 17.924 1.00 56.28 337 ARG A C 1
ATOM 2822 O O . ARG A 1 337 ? -32.762 -8.554 18.306 1.00 56.28 337 ARG A O 1
ATOM 2829 N N . ASN A 1 338 ? -32.182 -6.401 18.541 1.00 61.06 338 ASN A N 1
ATOM 2830 C CA . ASN A 1 338 ? -31.292 -6.580 19.693 1.00 61.06 338 ASN A CA 1
ATOM 2831 C C . ASN A 1 338 ? -31.972 -6.229 21.030 1.00 61.06 338 ASN A C 1
ATOM 2833 O O . ASN A 1 338 ? -31.421 -6.499 22.098 1.00 61.06 338 ASN A O 1
ATOM 2837 N N . MET A 1 339 ? -33.200 -5.702 20.985 1.00 56.72 339 MET A N 1
ATOM 2838 C CA . MET A 1 339 ? -33.975 -5.267 22.152 1.00 56.72 339 MET A CA 1
ATOM 2839 C C . MET A 1 339 ? -34.291 -6.424 23.119 1.00 56.72 339 MET A C 1
ATOM 2841 O O . MET A 1 339 ? -34.263 -6.249 24.335 1.00 56.72 339 MET A O 1
ATOM 2845 N N . ALA A 1 340 ? -34.475 -7.643 22.601 1.00 49.09 340 ALA A N 1
ATOM 2846 C CA . ALA A 1 340 ? -34.687 -8.843 23.418 1.00 49.09 340 ALA A CA 1
ATOM 2847 C C . ALA A 1 340 ? -33.469 -9.219 24.291 1.00 49.09 340 ALA A C 1
ATOM 2849 O O . ALA A 1 340 ? -33.634 -9.786 25.372 1.00 49.09 340 ALA A O 1
ATOM 2850 N N . LEU A 1 341 ? -32.244 -8.893 23.856 1.00 58.19 341 LEU A N 1
ATOM 2851 C CA . LEU A 1 341 ? -31.034 -9.086 24.665 1.00 58.19 341 LEU A CA 1
ATOM 2852 C C . LEU A 1 341 ? -30.958 -8.056 25.794 1.00 58.19 341 LEU A C 1
ATOM 2854 O O . LEU A 1 341 ? -30.532 -8.405 26.891 1.00 58.19 341 LEU A O 1
ATOM 2858 N N . PHE A 1 342 ? -31.414 -6.823 25.552 1.00 57.56 342 PHE A N 1
ATOM 2859 C CA . PHE A 1 342 ? -31.436 -5.750 26.548 1.00 57.56 342 PHE A CA 1
ATOM 2860 C C . PHE A 1 342 ? -32.366 -6.065 27.726 1.00 57.56 342 PHE A C 1
ATOM 2862 O O . PHE A 1 342 ? -31.963 -5.913 28.877 1.00 57.56 342 PHE A O 1
ATOM 2869 N N . ILE A 1 343 ? -33.564 -6.592 27.448 1.00 54.75 343 ILE A N 1
ATOM 2870 C CA . ILE A 1 343 ? -34.549 -6.983 28.475 1.00 54.75 343 ILE A CA 1
ATOM 2871 C C . ILE A 1 343 ? -33.995 -8.090 29.397 1.00 54.75 343 ILE A C 1
ATOM 2873 O O . ILE A 1 343 ? -34.337 -8.152 30.573 1.00 54.75 343 ILE A O 1
ATOM 2877 N N . ARG A 1 344 ? -33.088 -8.943 28.896 1.00 55.91 344 ARG A N 1
ATOM 2878 C CA . ARG A 1 344 ? -32.469 -10.037 29.669 1.00 55.91 344 ARG A CA 1
ATOM 2879 C C . ARG A 1 344 ? -31.272 -9.608 30.530 1.00 55.91 344 ARG A C 1
ATOM 2881 O O . ARG A 1 344 ? -30.769 -10.425 31.305 1.00 55.91 344 ARG A O 1
ATOM 2888 N N . ILE A 1 345 ? -30.782 -8.369 30.418 1.00 62.75 345 ILE A N 1
ATOM 2889 C CA . ILE A 1 345 ? -29.669 -7.881 31.247 1.00 62.75 345 ILE A CA 1
ATOM 2890 C C . ILE A 1 345 ? -30.195 -7.571 32.655 1.00 62.75 345 ILE A C 1
ATOM 2892 O O . ILE A 1 345 ? -30.778 -6.519 32.890 1.00 62.75 345 ILE A O 1
ATOM 2896 N N . ARG A 1 346 ? -29.931 -8.473 33.614 1.00 57.84 346 ARG A N 1
ATOM 2897 C CA . ARG A 1 346 ? -30.364 -8.337 35.022 1.00 57.84 346 ARG A CA 1
ATOM 2898 C C . ARG A 1 346 ? -29.849 -7.078 35.736 1.00 57.84 346 ARG A C 1
ATOM 2900 O O . ARG A 1 346 ? -30.508 -6.608 36.650 1.00 57.84 346 ARG A O 1
ATOM 2907 N N . LYS A 1 347 ? -28.674 -6.548 35.367 1.00 65.62 347 LYS A N 1
ATOM 2908 C CA . LYS A 1 347 ? -28.102 -5.317 35.949 1.00 65.62 347 LYS A CA 1
ATOM 2909 C C . LYS A 1 347 ? -27.580 -4.392 34.855 1.00 65.62 347 LYS A C 1
ATOM 2911 O O . LYS A 1 347 ? -26.532 -4.650 34.264 1.00 65.62 347 LYS A O 1
ATOM 2916 N N . LYS A 1 348 ? -28.277 -3.282 34.618 1.00 67.44 348 LYS A N 1
ATOM 2917 C CA . LYS A 1 348 ? -27.935 -2.296 33.576 1.00 67.44 348 LYS A CA 1
ATOM 2918 C C . LYS A 1 348 ? -26.659 -1.490 33.894 1.00 67.44 348 LYS A C 1
ATOM 2920 O O . LYS A 1 348 ? -25.996 -1.019 32.977 1.00 67.44 348 LYS A O 1
ATOM 2925 N N . SER A 1 349 ? -26.224 -1.452 35.158 1.00 66.88 349 SER A N 1
ATOM 2926 C CA . SER A 1 349 ? -24.896 -0.942 35.554 1.00 66.88 349 SER A CA 1
ATOM 2927 C C . SER A 1 349 ? -23.738 -1.746 34.930 1.00 66.88 349 SER A C 1
ATOM 2929 O O . SER A 1 349 ? -22.761 -1.164 34.458 1.00 66.88 349 SER A O 1
ATOM 2931 N N . ILE A 1 350 ? -23.882 -3.076 34.812 1.00 71.06 350 ILE A N 1
ATOM 2932 C CA . ILE A 1 350 ? -22.881 -3.945 34.161 1.00 71.06 350 ILE A CA 1
ATOM 2933 C C . ILE A 1 350 ? -22.750 -3.593 32.677 1.00 71.06 350 ILE A C 1
ATOM 2935 O O . ILE A 1 350 ? -21.663 -3.633 32.111 1.00 71.06 350 ILE A O 1
ATOM 2939 N N . TRP A 1 351 ? -23.852 -3.209 32.034 1.00 74.06 351 TRP A N 1
ATOM 2940 C CA . TRP A 1 351 ? -23.806 -2.760 30.650 1.00 74.06 351 TRP A CA 1
ATOM 2941 C C . TRP A 1 351 ? -22.963 -1.488 30.504 1.00 74.06 351 TRP A C 1
ATOM 2943 O O . TRP A 1 351 ? -22.012 -1.487 29.723 1.00 74.06 351 TRP A O 1
ATOM 2953 N N . GLY A 1 352 ? -23.236 -0.457 31.309 1.00 74.19 352 GLY A N 1
ATOM 2954 C CA . GLY A 1 352 ? -22.472 0.792 31.282 1.00 74.19 352 GLY A CA 1
ATOM 2955 C C . GLY A 1 352 ? -20.973 0.577 31.513 1.00 74.19 352 GLY A C 1
ATOM 2956 O O . GLY A 1 352 ? -20.156 1.091 30.752 1.00 74.19 352 GLY A O 1
ATOM 2957 N N . THR A 1 353 ? -20.591 -0.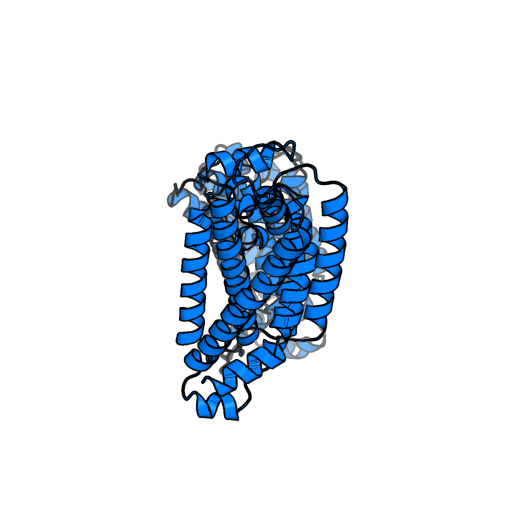251 32.492 1.00 76.06 353 THR A N 1
ATOM 2958 C CA . THR A 1 353 ? -19.173 -0.561 32.747 1.00 76.06 353 THR A CA 1
ATOM 2959 C C . THR A 1 353 ? -18.530 -1.353 31.611 1.00 76.06 353 THR A C 1
ATOM 2961 O O . THR A 1 353 ? -17.383 -1.084 31.258 1.00 76.06 353 THR A O 1
ATOM 2964 N N . THR A 1 354 ? -19.257 -2.279 30.974 1.00 78.69 354 THR A N 1
ATOM 2965 C CA . THR A 1 354 ? -18.734 -3.000 29.802 1.00 78.69 354 THR A CA 1
ATOM 2966 C C . THR A 1 354 ? -18.549 -2.099 28.585 1.00 78.69 354 THR A C 1
ATOM 2968 O O . THR A 1 354 ? -17.568 -2.279 27.865 1.00 78.69 354 THR A O 1
ATOM 2971 N N . VAL A 1 355 ? -19.436 -1.122 28.359 1.00 82.44 355 VAL A N 1
ATOM 2972 C CA . VAL A 1 355 ? -19.291 -0.136 27.274 1.00 82.44 355 VAL A CA 1
ATOM 2973 C C . VAL A 1 355 ? -18.110 0.792 27.550 1.00 82.44 355 VAL A C 1
ATOM 2975 O O . VAL A 1 355 ? -17.284 0.985 26.664 1.00 82.44 355 VAL A O 1
ATOM 2978 N N . LEU A 1 356 ? -17.959 1.283 28.785 1.00 83.81 356 LEU A N 1
ATOM 2979 C CA . LEU A 1 356 ? -16.793 2.075 29.196 1.00 83.81 356 LEU A CA 1
ATOM 2980 C C . LEU A 1 356 ? -15.473 1.308 29.003 1.00 83.81 356 LEU A C 1
ATOM 2982 O O . LEU A 1 356 ? -14.508 1.862 28.486 1.00 83.81 356 LEU A O 1
ATOM 2986 N N . GLY A 1 357 ? -15.444 0.013 29.334 1.00 82.38 357 GLY A N 1
ATOM 2987 C CA . GLY A 1 357 ? -14.284 -0.842 29.061 1.00 82.38 357 GLY A CA 1
ATOM 2988 C C . GLY A 1 357 ? -13.971 -0.986 27.565 1.00 82.38 357 GLY A C 1
ATOM 2989 O O . GLY A 1 357 ? -12.804 -1.036 27.185 1.00 82.38 357 GLY A O 1
ATOM 2990 N N . HIS A 1 358 ? -14.992 -1.005 26.700 1.00 84.06 358 HIS A N 1
ATOM 2991 C CA . HIS A 1 358 ? -14.792 -1.011 25.246 1.00 84.06 358 HIS A CA 1
ATOM 2992 C C . HIS A 1 358 ? -14.316 0.334 24.710 1.00 84.06 358 HIS A C 1
ATOM 2994 O O . HIS A 1 358 ? -13.489 0.338 23.806 1.00 84.06 358 HIS A O 1
ATOM 3000 N N . ILE A 1 359 ? -14.791 1.452 25.265 1.00 88.56 359 ILE A N 1
ATOM 3001 C CA . ILE A 1 359 ? -14.299 2.790 24.912 1.00 88.56 359 ILE A CA 1
ATOM 3002 C C . ILE A 1 359 ? -12.787 2.866 25.142 1.00 88.56 359 ILE A C 1
ATOM 3004 O O . ILE A 1 359 ? -12.056 3.249 24.232 1.00 88.56 359 ILE A O 1
ATOM 3008 N N . LEU A 1 360 ? -12.316 2.417 26.311 1.00 87.75 360 LEU A N 1
ATOM 3009 C CA . LEU A 1 360 ? -10.886 2.371 26.620 1.00 87.75 360 LEU A CA 1
ATOM 3010 C C . LEU A 1 360 ? -10.124 1.470 25.639 1.00 87.75 360 LEU A C 1
ATOM 3012 O O . LEU A 1 360 ? -9.104 1.875 25.089 1.00 87.75 360 LEU A O 1
ATOM 3016 N N . LEU A 1 361 ? -10.630 0.260 25.383 1.00 86.00 361 LEU A N 1
ATOM 3017 C CA . LEU A 1 361 ? -9.991 -0.686 24.466 1.00 86.00 361 LEU A CA 1
ATOM 3018 C C . LEU A 1 361 ? -9.905 -0.136 23.032 1.00 86.00 361 LEU A C 1
ATOM 3020 O O . LEU A 1 361 ? -8.871 -0.275 22.386 1.00 86.00 361 LEU A O 1
ATOM 3024 N N . VAL A 1 362 ? -10.965 0.510 22.540 1.00 88.38 362 VAL A N 1
ATOM 3025 C CA . VAL A 1 362 ? -10.991 1.160 21.223 1.00 88.38 362 VAL A CA 1
ATOM 3026 C C . VAL A 1 362 ? -9.980 2.303 21.163 1.00 88.38 362 VAL A C 1
ATOM 3028 O O . VAL A 1 362 ? -9.207 2.359 20.211 1.00 88.38 362 VAL A O 1
ATOM 3031 N N . ALA A 1 363 ? -9.941 3.170 22.179 1.00 89.44 363 ALA A N 1
ATOM 3032 C CA . ALA A 1 363 ? -8.998 4.283 22.237 1.00 89.44 363 ALA A CA 1
ATOM 3033 C C . ALA A 1 363 ? -7.540 3.795 22.224 1.00 89.44 363 ALA A C 1
ATOM 3035 O O . ALA A 1 363 ? -6.748 4.263 21.410 1.00 89.44 363 ALA A O 1
ATOM 3036 N N . VAL A 1 364 ? -7.200 2.806 23.059 1.00 88.12 364 VAL A N 1
ATOM 3037 C CA . VAL A 1 364 ? -5.844 2.238 23.122 1.00 88.12 364 VAL A CA 1
ATOM 3038 C C . VAL A 1 364 ? -5.445 1.622 21.786 1.00 88.12 364 VAL A C 1
ATOM 3040 O O . VAL A 1 364 ? -4.397 1.965 21.245 1.00 88.12 364 VAL A O 1
ATOM 3043 N N . VAL A 1 365 ? -6.272 0.733 21.224 1.00 88.50 365 VAL A N 1
ATOM 3044 C CA . VAL A 1 365 ? -5.894 0.048 19.981 1.00 88.50 365 VAL A CA 1
ATOM 3045 C C . VAL A 1 365 ? -5.804 1.029 18.814 1.00 88.50 365 VAL A C 1
ATOM 3047 O O . VAL A 1 365 ? -4.881 0.913 18.015 1.00 88.50 365 VAL A O 1
ATOM 3050 N N . TYR A 1 366 ? -6.707 2.008 18.717 1.00 90.69 366 TYR A N 1
ATOM 3051 C CA . TYR A 1 366 ? -6.677 2.992 17.635 1.00 90.69 366 TYR A CA 1
ATOM 3052 C C . TYR A 1 366 ? -5.430 3.886 17.687 1.00 90.69 366 TYR A C 1
ATOM 3054 O O . TYR A 1 366 ? -4.810 4.112 16.651 1.00 90.69 366 TYR A O 1
ATOM 3062 N N . VAL A 1 367 ? -5.018 4.346 18.875 1.00 91.19 367 VAL A N 1
ATOM 3063 C CA . VAL A 1 367 ? -3.812 5.182 19.036 1.00 91.19 367 VAL A CA 1
ATOM 3064 C C . VAL A 1 367 ? -2.532 4.381 18.809 1.00 91.19 367 VAL A C 1
ATOM 3066 O O . VAL A 1 367 ? -1.619 4.846 18.135 1.00 91.19 367 VAL A O 1
ATOM 3069 N N . VAL A 1 368 ? -2.457 3.151 19.319 1.00 88.88 368 VAL A N 1
ATOM 3070 C CA . VAL A 1 368 ? -1.300 2.281 19.053 1.00 88.88 368 VAL A CA 1
ATOM 3071 C C . VAL A 1 368 ? -1.193 1.975 17.559 1.00 88.88 368 VAL A C 1
ATOM 3073 O O . VAL A 1 368 ? -0.101 2.015 16.995 1.00 88.88 368 VAL A O 1
ATOM 3076 N N . LEU A 1 369 ? -2.325 1.716 16.898 1.00 89.50 369 LEU A N 1
ATOM 3077 C CA . LEU A 1 369 ? -2.375 1.495 15.457 1.00 89.50 369 LEU A CA 1
ATOM 3078 C C . LEU A 1 369 ? -1.955 2.747 14.673 1.00 89.50 369 LEU A C 1
ATOM 3080 O O . LEU A 1 369 ? -1.213 2.615 13.703 1.00 89.50 369 LEU A O 1
ATOM 3084 N N . SER A 1 370 ? -2.391 3.944 15.081 1.00 90.69 370 SER A N 1
ATOM 3085 C CA . SER A 1 370 ? -2.009 5.189 14.406 1.00 90.69 370 SER A CA 1
ATOM 3086 C C . SER A 1 370 ? -0.510 5.443 14.506 1.00 90.69 370 SER A C 1
ATOM 3088 O O . SER A 1 370 ? 0.123 5.679 13.481 1.00 90.69 370 SER A O 1
ATOM 3090 N N . VAL A 1 371 ? 0.087 5.280 15.689 1.00 89.12 371 VAL A N 1
ATOM 3091 C CA . VAL A 1 371 ? 1.541 5.392 15.870 1.00 89.12 371 VAL A CA 1
ATOM 3092 C C . VAL A 1 371 ? 2.295 4.334 15.064 1.00 89.12 371 VAL A C 1
ATOM 3094 O O . VAL A 1 371 ? 3.257 4.667 14.377 1.00 89.12 371 VAL A O 1
ATOM 3097 N N . ALA A 1 372 ? 1.849 3.076 15.077 1.00 86.44 372 ALA A N 1
ATOM 3098 C CA . ALA A 1 372 ? 2.492 2.015 14.302 1.00 86.44 372 ALA A CA 1
ATOM 3099 C C . ALA A 1 372 ? 2.476 2.308 12.791 1.00 86.44 372 ALA A C 1
ATOM 3101 O O . ALA A 1 372 ? 3.494 2.143 12.121 1.00 86.44 372 ALA A O 1
ATOM 3102 N N . ILE A 1 373 ? 1.345 2.783 12.257 1.00 88.44 373 ILE A N 1
ATOM 3103 C CA . ILE A 1 373 ? 1.227 3.183 10.848 1.00 88.44 373 ILE A CA 1
ATOM 3104 C C . ILE A 1 373 ? 2.130 4.384 10.549 1.00 88.44 373 ILE A C 1
ATOM 3106 O O . ILE A 1 373 ? 2.803 4.382 9.522 1.00 88.44 373 ILE A O 1
ATOM 3110 N N . LEU A 1 374 ? 2.195 5.380 11.437 1.00 88.69 374 LEU A N 1
ATOM 3111 C CA . LEU A 1 374 ? 3.074 6.537 11.259 1.00 88.69 374 LEU A CA 1
ATOM 3112 C C . LEU A 1 374 ? 4.542 6.135 11.192 1.00 88.69 374 LEU A C 1
ATOM 3114 O O . LEU A 1 374 ? 5.237 6.586 10.289 1.00 88.69 374 LEU A O 1
ATOM 3118 N N . LEU A 1 375 ? 5.002 5.260 12.087 1.00 85.75 375 LEU A N 1
ATOM 3119 C CA . LEU A 1 375 ? 6.380 4.768 12.069 1.00 85.75 375 LEU A CA 1
ATOM 3120 C C . LEU A 1 375 ? 6.677 3.988 10.784 1.00 85.75 375 LEU A C 1
ATOM 3122 O O . LEU A 1 375 ? 7.690 4.239 10.138 1.00 85.75 375 LEU A O 1
ATOM 3126 N N . LEU A 1 376 ? 5.772 3.095 10.368 1.00 84.12 376 LEU A N 1
ATOM 3127 C CA . LEU A 1 376 ? 5.920 2.337 9.121 1.00 84.12 376 LEU A CA 1
ATOM 3128 C C . LEU A 1 376 ? 6.007 3.250 7.894 1.00 84.12 376 LEU A C 1
ATOM 3130 O O . LEU A 1 376 ? 6.869 3.054 7.038 1.00 84.12 376 LEU A O 1
ATOM 3134 N N . VAL A 1 377 ? 5.131 4.253 7.808 1.00 84.94 377 VAL A N 1
ATOM 3135 C CA . VAL A 1 377 ? 5.129 5.219 6.705 1.00 84.94 377 VAL A CA 1
ATOM 3136 C C . VAL A 1 377 ? 6.372 6.109 6.769 1.00 84.94 377 VAL A C 1
ATOM 3138 O O . VAL A 1 377 ? 7.028 6.283 5.751 1.00 84.94 377 VAL A O 1
ATOM 3141 N N . GLY A 1 378 ? 6.747 6.616 7.944 1.00 81.94 378 GLY A N 1
ATOM 3142 C CA . GLY A 1 378 ? 7.933 7.456 8.122 1.00 81.94 378 GLY A CA 1
ATOM 3143 C C . GLY A 1 378 ? 9.223 6.754 7.694 1.00 81.94 378 GLY A C 1
ATOM 3144 O O . GLY A 1 378 ? 10.003 7.328 6.942 1.00 81.94 378 GLY A O 1
ATOM 3145 N N . ILE A 1 379 ? 9.400 5.487 8.086 1.00 78.56 379 ILE A N 1
ATOM 3146 C CA . ILE A 1 379 ? 10.527 4.650 7.639 1.00 78.56 379 ILE A CA 1
ATOM 3147 C C . ILE A 1 379 ? 10.475 4.430 6.124 1.00 78.56 379 ILE A C 1
ATOM 3149 O O . ILE A 1 379 ? 11.503 4.457 5.459 1.00 78.56 379 ILE A O 1
ATOM 3153 N N . SER A 1 380 ? 9.279 4.218 5.567 1.00 75.00 380 SER A N 1
ATOM 3154 C CA . SER A 1 380 ? 9.130 4.000 4.125 1.00 75.00 380 SER A CA 1
ATOM 3155 C C . SER A 1 380 ? 9.579 5.227 3.329 1.00 75.00 380 SER A C 1
ATOM 3157 O O . SER A 1 380 ? 10.286 5.068 2.345 1.00 75.00 380 SER A O 1
ATOM 3159 N N . PHE A 1 381 ? 9.226 6.435 3.778 1.00 75.62 381 PHE A N 1
ATOM 3160 C CA . PHE A 1 381 ? 9.598 7.714 3.156 1.00 75.62 381 PHE A CA 1
ATOM 3161 C C . PHE A 1 381 ? 10.991 8.233 3.570 1.00 75.62 381 PHE A C 1
ATOM 3163 O O . PHE A 1 381 ? 11.246 9.428 3.452 1.00 75.62 381 PHE A O 1
ATOM 3170 N N . ASP A 1 382 ? 11.872 7.354 4.057 1.00 69.06 382 ASP A N 1
ATOM 3171 C CA . ASP A 1 382 ? 13.279 7.639 4.384 1.00 69.06 382 ASP A CA 1
ATOM 3172 C C . ASP A 1 382 ? 13.487 8.833 5.340 1.00 69.06 382 ASP A C 1
ATOM 3174 O O . ASP A 1 382 ? 14.445 9.600 5.245 1.00 69.06 382 ASP A O 1
ATOM 3178 N N . LYS A 1 383 ? 12.559 9.017 6.289 1.00 78.44 383 LYS A N 1
ATOM 3179 C CA . LYS A 1 383 ? 12.701 10.037 7.338 1.00 78.44 383 LYS A CA 1
ATOM 3180 C C . LYS A 1 383 ? 13.858 9.655 8.258 1.00 78.44 383 LYS A C 1
ATOM 3182 O O . LYS A 1 383 ? 13.944 8.509 8.703 1.00 78.44 383 LYS A O 1
ATOM 3187 N N . ILE A 1 384 ? 14.695 10.629 8.619 1.00 76.44 384 ILE A N 1
ATOM 3188 C CA . ILE A 1 384 ? 15.850 10.411 9.502 1.00 76.44 384 ILE A CA 1
ATOM 3189 C C . ILE A 1 384 ? 15.373 9.794 10.823 1.00 76.44 384 ILE A C 1
ATOM 3191 O O . ILE A 1 384 ? 14.514 10.357 11.513 1.00 76.44 384 ILE A O 1
ATOM 3195 N N . LEU A 1 385 ? 15.934 8.632 11.173 1.00 73.94 385 LEU A N 1
ATOM 3196 C CA . LEU A 1 385 ? 15.530 7.837 12.332 1.00 73.94 385 LEU A CA 1
ATOM 3197 C C . LEU A 1 385 ? 16.057 8.455 13.634 1.00 73.94 385 LEU A C 1
ATOM 3199 O O . LEU A 1 385 ? 17.029 7.996 14.225 1.00 73.94 385 LEU A O 1
ATOM 3203 N N . MET A 1 386 ? 15.389 9.511 14.086 1.00 77.06 386 MET A N 1
ATOM 3204 C CA . MET A 1 386 ? 15.523 10.059 15.432 1.00 77.06 386 MET A CA 1
ATOM 3205 C C . MET A 1 386 ? 14.166 9.984 16.118 1.00 77.06 386 MET A C 1
ATOM 3207 O O . MET A 1 386 ? 13.196 10.576 15.649 1.00 77.06 386 MET A O 1
ATOM 3211 N N . ILE A 1 387 ? 14.092 9.207 17.200 1.00 78.06 387 ILE A N 1
ATOM 3212 C CA . ILE A 1 387 ? 12.862 8.980 17.959 1.00 78.06 387 ILE A CA 1
ATOM 3213 C C . ILE A 1 387 ? 13.107 9.412 19.394 1.00 78.06 387 ILE A C 1
ATOM 3215 O O . ILE A 1 387 ? 13.917 8.809 20.097 1.00 78.06 387 ILE A O 1
ATOM 3219 N N . ASP A 1 388 ? 12.366 10.424 19.832 1.00 83.94 388 ASP A N 1
ATOM 3220 C CA . ASP A 1 388 ? 12.260 10.745 21.245 1.00 83.94 388 ASP A CA 1
ATOM 3221 C C . ASP A 1 388 ? 11.155 9.888 21.880 1.00 83.94 388 ASP A C 1
ATOM 3223 O O . ASP A 1 388 ? 9.954 10.076 21.653 1.00 83.94 388 ASP A O 1
ATOM 3227 N N . TRP A 1 389 ? 11.571 8.909 22.683 1.00 79.81 389 TRP A N 1
ATOM 3228 C CA . TRP A 1 389 ? 10.658 8.000 23.373 1.00 79.81 389 TRP A CA 1
ATOM 3229 C C . TRP A 1 389 ? 9.781 8.710 24.412 1.00 79.81 389 TRP A C 1
ATOM 3231 O O . TRP A 1 389 ? 8.648 8.278 24.650 1.00 79.81 389 TRP A O 1
ATOM 3241 N N . HIS A 1 390 ? 10.258 9.805 25.009 1.00 83.19 390 HIS A N 1
ATOM 3242 C CA . HIS A 1 390 ? 9.480 10.573 25.980 1.00 83.19 390 HIS A CA 1
ATOM 3243 C C . HIS A 1 390 ? 8.325 11.299 25.296 1.00 83.19 390 HIS A C 1
ATOM 3245 O O . HIS A 1 390 ? 7.178 11.196 25.735 1.00 83.19 390 HIS A O 1
ATOM 3251 N N . LEU A 1 391 ? 8.599 11.948 24.166 1.00 82.19 391 LEU A N 1
ATOM 3252 C CA . LEU A 1 391 ? 7.563 12.601 23.377 1.00 82.19 391 LEU A CA 1
ATOM 3253 C C . LEU A 1 391 ? 6.533 11.597 22.844 1.00 82.19 391 LEU A C 1
ATOM 3255 O O . LEU A 1 391 ? 5.327 11.828 22.940 1.00 82.19 391 LEU A O 1
ATOM 3259 N N . LEU A 1 392 ? 6.990 10.455 22.322 1.00 84.62 392 LEU A N 1
ATOM 3260 C CA . LEU A 1 392 ? 6.101 9.443 21.752 1.00 84.62 392 LEU A CA 1
ATOM 3261 C C . LEU A 1 392 ? 5.143 8.860 22.799 1.00 84.62 392 LEU A C 1
ATOM 3263 O O . LEU A 1 392 ? 3.941 8.739 22.555 1.00 84.62 392 LEU A O 1
ATOM 3267 N N . THR A 1 393 ? 5.665 8.510 23.977 1.00 83.25 393 THR A N 1
ATOM 3268 C CA . THR A 1 393 ? 4.848 7.981 25.080 1.00 83.25 393 THR A CA 1
ATOM 3269 C C . THR A 1 393 ? 3.834 9.011 25.570 1.00 83.25 393 THR A C 1
ATOM 3271 O O . THR A 1 393 ? 2.674 8.665 25.805 1.00 83.25 393 THR A O 1
ATOM 3274 N N . TYR A 1 394 ? 4.227 10.282 25.638 1.00 82.56 394 TYR A N 1
ATOM 3275 C CA . TYR A 1 394 ? 3.337 11.379 25.996 1.00 82.56 394 TYR A CA 1
ATOM 3276 C C . TYR A 1 394 ? 2.185 11.560 24.997 1.00 82.56 394 TYR A C 1
ATOM 3278 O O . TYR A 1 394 ? 1.014 11.573 25.388 1.00 82.56 394 TYR A O 1
ATOM 3286 N N . VAL A 1 395 ? 2.503 11.620 23.701 1.00 85.81 395 VAL A N 1
ATOM 3287 C CA . VAL A 1 395 ? 1.518 11.724 22.616 1.00 85.81 395 VAL A CA 1
ATOM 3288 C C . VAL A 1 395 ? 0.510 10.576 22.680 1.00 85.81 395 VAL A C 1
ATOM 3290 O O . VAL A 1 395 ? -0.696 10.805 22.566 1.00 85.81 395 VAL A O 1
ATOM 3293 N N . ILE A 1 396 ? 0.978 9.346 22.922 1.00 87.69 396 ILE A N 1
ATOM 3294 C CA . ILE A 1 396 ? 0.109 8.173 23.068 1.00 87.69 396 ILE A CA 1
ATOM 3295 C C . ILE A 1 396 ? -0.878 8.368 24.225 1.00 87.69 396 ILE A C 1
ATOM 3297 O O . ILE A 1 396 ? -2.084 8.201 24.038 1.00 87.69 396 ILE A O 1
ATOM 3301 N N . LEU A 1 397 ? -0.392 8.744 25.411 1.00 86.75 397 LEU A N 1
ATOM 3302 C CA . LEU A 1 397 ? -1.230 8.897 26.604 1.00 86.75 397 LEU A CA 1
ATOM 3303 C C . LEU A 1 397 ? -2.293 9.980 26.425 1.00 86.75 397 LEU A C 1
ATOM 3305 O O . LEU A 1 397 ? -3.471 9.754 26.712 1.00 86.75 397 LEU A O 1
ATOM 3309 N N . ILE A 1 398 ? -1.899 11.137 25.900 1.00 85.75 398 ILE A N 1
ATOM 3310 C CA . ILE A 1 398 ? -2.818 12.250 25.690 1.00 85.75 398 ILE A CA 1
ATOM 3311 C C . ILE A 1 398 ? -3.856 11.948 24.611 1.00 85.75 398 ILE A C 1
ATOM 3313 O O . ILE A 1 398 ? -5.027 12.295 24.776 1.00 85.75 398 ILE A O 1
ATOM 3317 N N . LYS A 1 399 ? -3.480 11.256 23.532 1.00 88.38 399 LYS A N 1
ATOM 3318 C CA . LYS A 1 399 ? -4.447 10.859 22.502 1.00 88.38 399 LYS A CA 1
ATOM 3319 C C . LYS A 1 399 ? -5.407 9.780 22.979 1.00 88.38 399 LYS A C 1
ATOM 3321 O O . LYS A 1 399 ? -6.581 9.821 22.608 1.00 88.38 399 LYS A O 1
ATOM 3326 N N . ILE A 1 400 ? -4.958 8.863 23.838 1.00 89.06 400 ILE A N 1
ATOM 3327 C CA . ILE A 1 400 ? -5.857 7.921 24.514 1.00 89.06 400 ILE A CA 1
ATOM 3328 C C . ILE A 1 400 ? -6.855 8.694 25.381 1.00 89.06 400 ILE A C 1
ATOM 3330 O O . ILE A 1 400 ? -8.050 8.405 25.318 1.00 89.06 400 ILE A O 1
ATOM 3334 N N . LEU A 1 401 ? -6.392 9.692 26.140 1.00 87.88 401 LEU A N 1
ATOM 3335 C CA . LEU A 1 401 ? -7.249 10.513 26.995 1.00 87.88 401 LEU A CA 1
ATOM 3336 C C . LEU A 1 401 ? -8.285 11.302 26.180 1.00 87.88 401 LEU A C 1
ATOM 3338 O O . LEU A 1 401 ? -9.474 11.218 26.483 1.00 87.88 401 LEU A O 1
ATOM 3342 N N . GLU A 1 402 ? -7.864 11.998 25.119 1.00 88.06 402 GLU A N 1
ATOM 3343 C CA . GLU A 1 402 ? -8.754 12.755 24.225 1.00 88.06 402 GLU A CA 1
ATOM 3344 C C . GLU A 1 402 ? -9.856 11.855 23.643 1.00 88.06 402 GLU A C 1
ATOM 3346 O O . GLU A 1 402 ? -11.045 12.169 23.749 1.00 88.06 402 GLU A O 1
ATOM 3351 N N . LEU A 1 403 ? -9.485 10.696 23.086 1.00 90.50 403 LEU A N 1
ATOM 3352 C CA . LEU A 1 403 ? -10.449 9.755 22.514 1.00 90.50 403 LEU A CA 1
ATOM 3353 C C . LEU A 1 403 ? -11.380 9.158 23.570 1.00 90.50 403 LEU A C 1
ATOM 3355 O O . LEU A 1 403 ? -12.576 9.029 23.309 1.00 90.50 403 LEU A O 1
ATOM 3359 N N . CYS A 1 404 ? -10.871 8.823 24.759 1.00 89.44 404 CYS A N 1
ATOM 3360 C CA . CYS A 1 404 ? -11.708 8.365 25.866 1.00 89.44 404 CYS A CA 1
ATOM 3361 C C . CYS A 1 404 ? -12.754 9.422 26.223 1.00 89.44 404 CYS A C 1
ATOM 3363 O O . CYS A 1 404 ? -13.945 9.111 26.251 1.00 89.44 404 CYS A O 1
ATOM 3365 N N . CYS A 1 405 ? -12.338 10.672 26.431 1.00 87.56 405 CYS A N 1
ATOM 3366 C CA . CYS A 1 405 ? -13.247 11.759 26.772 1.00 87.56 405 CYS A CA 1
ATOM 3367 C C . CYS A 1 405 ? -14.312 11.962 25.686 1.00 87.56 405 CYS A C 1
ATOM 3369 O O . CYS A 1 405 ? -15.503 11.950 25.995 1.00 87.56 405 CYS A O 1
ATOM 3371 N N . MET A 1 406 ? -13.917 12.038 24.413 1.00 90.19 406 MET A N 1
ATOM 3372 C CA . MET A 1 406 ? -14.856 12.231 23.303 1.00 90.19 406 MET A CA 1
ATOM 3373 C C . MET A 1 406 ? -15.849 11.072 23.151 1.00 90.19 406 MET A C 1
ATOM 3375 O O . MET A 1 406 ? -17.051 11.299 23.011 1.00 90.19 406 MET A O 1
ATOM 3379 N N . LEU A 1 407 ? -15.389 9.822 23.236 1.00 90.69 407 LEU A N 1
ATOM 3380 C CA . LEU A 1 407 ? -16.263 8.648 23.149 1.00 90.69 407 LEU A CA 1
ATOM 3381 C C . LEU A 1 407 ? -17.213 8.548 24.353 1.00 90.69 407 LEU A C 1
ATOM 3383 O O . LEU A 1 407 ? -18.383 8.197 24.187 1.00 90.69 407 LEU A O 1
ATOM 3387 N N . THR A 1 408 ? -16.750 8.894 25.560 1.00 88.50 408 THR A N 1
ATOM 3388 C CA . THR A 1 408 ? -17.631 8.966 26.737 1.00 88.50 408 THR A CA 1
ATOM 3389 C C . THR A 1 408 ? -18.655 10.090 26.630 1.00 88.50 408 THR A C 1
ATOM 3391 O O . THR A 1 408 ? -19.801 9.888 27.029 1.00 88.50 408 THR A O 1
ATOM 3394 N N . LEU A 1 409 ? -18.292 11.229 26.037 1.00 88.69 409 LEU A N 1
ATOM 3395 C CA . LEU A 1 409 ? -19.203 12.345 25.798 1.00 88.69 409 LEU A CA 1
ATOM 3396 C C . LEU A 1 409 ? -20.303 11.955 24.804 1.00 88.69 409 LEU A C 1
ATOM 3398 O O . LEU A 1 409 ? -21.477 12.201 25.075 1.00 88.69 409 LEU A O 1
ATOM 3402 N N . VAL A 1 410 ? -19.953 11.261 23.715 1.00 89.81 410 VAL A N 1
ATOM 3403 C CA . VAL A 1 410 ? -20.936 10.671 22.787 1.00 89.81 410 VAL A CA 1
ATOM 3404 C C . VAL A 1 410 ? -21.853 9.704 23.537 1.00 89.81 410 VAL A C 1
ATOM 3406 O O . VAL A 1 410 ? -23.074 9.755 23.430 1.00 89.81 410 VAL A O 1
ATOM 3409 N N . PHE A 1 411 ? -21.295 8.826 24.367 1.00 87.81 411 PHE A N 1
ATOM 3410 C CA . PHE A 1 411 ? -22.119 7.887 25.119 1.00 87.81 411 PHE A CA 1
ATOM 3411 C C . PHE A 1 411 ? -23.079 8.586 26.098 1.00 87.81 411 PHE A C 1
ATOM 3413 O O . PHE A 1 411 ? -24.248 8.212 26.201 1.00 87.81 411 PHE A O 1
ATOM 3420 N N . LEU A 1 412 ? -22.617 9.636 26.778 1.00 85.94 412 LEU A N 1
ATOM 3421 C CA . LEU A 1 412 ? -23.418 10.431 27.705 1.00 85.94 412 LEU A CA 1
ATOM 3422 C C . LEU A 1 412 ? -24.543 11.177 26.977 1.00 85.94 412 LEU A C 1
ATOM 3424 O O . LEU A 1 412 ? -25.697 11.106 27.405 1.00 85.94 412 LEU A O 1
ATOM 3428 N N . LEU A 1 413 ? -24.237 11.850 25.864 1.00 85.94 413 LEU A N 1
ATOM 3429 C CA . LEU A 1 413 ? -25.231 12.547 25.044 1.00 85.94 413 LEU A CA 1
ATOM 3430 C C . LEU A 1 413 ? -26.254 11.575 24.454 1.00 85.94 413 LEU A C 1
ATOM 3432 O O . LEU A 1 413 ? -27.445 11.887 24.431 1.00 85.94 413 LEU A O 1
ATOM 3436 N N . PHE A 1 414 ? -25.828 10.378 24.050 1.00 85.94 414 PHE A N 1
ATOM 3437 C CA . PHE A 1 414 ? -26.734 9.315 23.629 1.00 85.94 414 PHE A CA 1
ATOM 3438 C C . PHE A 1 414 ? -27.706 8.910 24.747 1.00 85.94 414 PHE A C 1
ATOM 3440 O O . PHE A 1 414 ? -28.907 8.849 24.497 1.00 85.94 414 PHE A O 1
ATOM 3447 N N . ILE A 1 415 ? -27.225 8.712 25.982 1.00 81.25 415 ILE A N 1
ATOM 3448 C CA . ILE A 1 415 ? -28.083 8.381 27.138 1.00 81.25 415 ILE A CA 1
ATOM 3449 C C . ILE A 1 415 ? -29.108 9.493 27.419 1.00 81.25 415 ILE A C 1
ATOM 3451 O O . ILE A 1 415 ? -30.208 9.212 27.888 1.00 81.25 415 ILE A O 1
ATOM 3455 N N . VAL A 1 416 ? -28.762 10.762 27.176 1.00 82.25 416 VAL A N 1
ATOM 3456 C CA . VAL A 1 416 ? -29.671 11.896 27.424 1.00 82.25 416 VAL A CA 1
ATOM 3457 C C . VAL A 1 416 ? -30.695 12.066 26.305 1.00 82.25 416 VAL A C 1
ATOM 3459 O O . VAL A 1 416 ? -31.869 12.292 26.579 1.00 82.25 416 VAL A O 1
ATOM 3462 N N . THR A 1 417 ? -30.251 11.997 25.052 1.00 81.62 417 THR A N 1
ATOM 3463 C CA . THR A 1 417 ? -31.061 12.370 23.882 1.00 81.62 417 THR A CA 1
ATOM 3464 C C . THR A 1 417 ? -31.799 11.191 23.254 1.00 81.62 417 THR A C 1
ATOM 3466 O O . THR A 1 417 ? -32.699 11.404 22.445 1.00 81.62 417 THR A O 1
ATOM 3469 N N . ASN A 1 418 ? -31.406 9.950 23.573 1.00 78.69 418 ASN A N 1
ATOM 3470 C CA . ASN A 1 418 ? -31.846 8.713 22.915 1.00 78.69 418 ASN A CA 1
ATOM 3471 C C . ASN A 1 418 ? -31.657 8.707 21.385 1.00 78.69 418 ASN A C 1
ATOM 3473 O O . ASN A 1 418 ? -32.208 7.855 20.689 1.00 78.69 418 ASN A O 1
ATOM 3477 N N . ARG A 1 419 ? -30.875 9.645 20.832 1.00 84.44 419 ARG A N 1
ATOM 3478 C CA . ARG A 1 419 ? -30.635 9.774 19.393 1.00 84.44 419 ARG A CA 1
ATOM 3479 C C . ARG A 1 419 ? -29.138 9.806 19.115 1.00 84.44 419 ARG A C 1
ATOM 3481 O O . ARG A 1 419 ? -28.452 10.784 19.394 1.00 84.44 419 ARG A O 1
ATOM 3488 N N . VAL A 1 420 ? -28.641 8.731 18.506 1.00 86.56 420 VAL A N 1
ATOM 3489 C CA . VAL A 1 420 ? -27.213 8.560 18.185 1.00 86.56 420 VAL A CA 1
ATOM 3490 C C . VAL A 1 420 ? -26.706 9.644 17.229 1.00 86.56 420 VAL A C 1
ATOM 3492 O O . VAL A 1 420 ? -25.614 10.165 17.418 1.00 86.56 420 VAL A O 1
ATOM 3495 N N . THR A 1 421 ? -27.505 10.023 16.229 1.00 87.88 421 THR A N 1
ATOM 3496 C CA . THR A 1 421 ? -27.121 11.030 15.225 1.00 87.88 421 THR A CA 1
ATOM 3497 C C . THR A 1 421 ? -26.875 12.402 15.845 1.00 87.88 421 THR A C 1
ATOM 3499 O O . THR A 1 421 ? -25.863 13.032 15.553 1.00 87.88 421 THR A O 1
ATOM 3502 N N . TRP A 1 422 ? -27.756 12.839 16.747 1.00 87.19 422 TRP A N 1
ATOM 3503 C CA . TRP A 1 422 ? -27.596 14.096 17.480 1.00 87.19 422 TRP A CA 1
ATOM 3504 C C . TRP A 1 422 ? -26.382 14.067 18.394 1.00 87.19 422 TRP A C 1
ATOM 3506 O O . TRP A 1 422 ? -25.639 15.039 18.446 1.00 87.19 422 TRP A O 1
ATOM 3516 N N . SER A 1 423 ? -26.143 12.936 19.057 1.00 88.69 423 SER A N 1
ATOM 3517 C CA . SER A 1 423 ? -24.945 12.760 19.865 1.00 88.69 423 SER A CA 1
ATOM 3518 C C . SER A 1 423 ? -23.664 12.877 19.038 1.00 88.69 423 SER A C 1
ATOM 3520 O O . SER A 1 423 ? -22.735 13.546 19.472 1.00 88.69 423 SER A O 1
ATOM 3522 N N . PHE A 1 424 ? -23.610 12.244 17.864 1.00 89.44 424 PHE A N 1
ATOM 3523 C CA . PHE A 1 424 ? -22.465 12.327 16.959 1.00 89.44 424 PHE A CA 1
ATOM 3524 C C . PHE A 1 424 ? -22.224 13.768 16.489 1.00 89.44 424 PHE A C 1
ATOM 3526 O O . PHE A 1 424 ? -21.121 14.291 16.637 1.00 89.44 424 PHE A O 1
ATOM 3533 N N . LEU A 1 425 ? -23.265 14.427 15.966 1.00 88.94 425 LEU A N 1
ATOM 3534 C CA . LEU A 1 425 ? -23.167 15.790 15.438 1.00 88.94 425 LEU A CA 1
ATOM 3535 C C . LEU A 1 425 ? -22.786 16.800 16.523 1.00 88.94 425 LEU A C 1
ATOM 3537 O O . LEU A 1 425 ? -21.925 17.644 16.290 1.00 88.94 425 LEU A O 1
ATOM 3541 N N . ALA A 1 426 ? -23.372 16.686 17.718 1.00 88.38 426 ALA A N 1
ATOM 3542 C CA . ALA A 1 426 ? -23.033 17.544 18.845 1.00 88.38 426 ALA A CA 1
ATOM 3543 C C . ALA A 1 426 ? -21.562 17.376 19.251 1.00 88.38 426 ALA A C 1
ATOM 3545 O O . ALA A 1 426 ? -20.850 18.369 19.384 1.00 88.38 426 ALA A O 1
ATOM 3546 N N . SER A 1 427 ? -21.065 16.140 19.364 1.00 88.12 427 SER A N 1
ATOM 3547 C CA . SER A 1 427 ? -19.650 15.895 19.661 1.00 88.12 427 SER A CA 1
ATOM 3548 C C . SER A 1 427 ? -18.711 16.444 18.585 1.00 88.12 427 SER A C 1
ATOM 3550 O O . SER A 1 427 ? -17.692 17.034 18.924 1.00 88.12 427 SER A O 1
ATOM 3552 N N . MET A 1 428 ? -19.053 16.315 17.300 1.00 86.19 428 MET A N 1
ATOM 3553 C CA . MET A 1 428 ? -18.238 16.874 16.213 1.00 86.19 428 MET A CA 1
ATOM 3554 C C . MET A 1 428 ? -18.271 18.409 16.190 1.00 86.19 428 MET A C 1
ATOM 3556 O O . MET A 1 428 ? -17.248 19.038 15.934 1.00 86.19 428 MET A O 1
ATOM 3560 N N . SER A 1 429 ? -19.408 19.024 16.531 1.00 85.69 429 SER A N 1
ATOM 3561 C CA . SER A 1 429 ? -19.542 20.486 16.598 1.00 85.69 429 SER A CA 1
ATOM 3562 C C . SER A 1 429 ? -18.638 21.136 17.651 1.00 85.69 429 SER A C 1
ATOM 3564 O O . SER A 1 429 ? -18.243 22.286 17.480 1.00 85.69 429 SER A O 1
ATOM 3566 N N . LEU A 1 430 ? -18.210 20.396 18.684 1.00 85.75 430 LEU A N 1
ATOM 3567 C CA . LEU A 1 430 ? -17.228 20.893 19.652 1.00 85.75 430 LEU A CA 1
ATOM 3568 C C . LEU A 1 430 ? -15.902 21.273 18.982 1.00 85.75 430 LEU A C 1
ATOM 3570 O O . LEU A 1 430 ? -15.252 22.206 19.434 1.00 85.75 430 LEU A O 1
ATOM 3574 N N . TYR A 1 431 ? -15.516 20.629 17.880 1.00 80.81 431 TYR A N 1
ATOM 3575 C CA . TYR A 1 431 ? -14.319 21.025 17.137 1.00 80.81 431 TYR A CA 1
ATOM 3576 C C . TYR A 1 431 ? -14.490 22.311 16.324 1.00 80.81 431 TYR A C 1
ATOM 3578 O O . TYR A 1 431 ? -13.489 22.917 15.957 1.00 80.81 431 TYR A O 1
ATOM 3586 N N . LEU A 1 432 ? -15.722 22.756 16.053 1.00 80.31 432 LEU A N 1
ATOM 3587 C CA . LEU A 1 432 ? -15.970 24.074 15.456 1.00 80.31 432 LEU A CA 1
ATOM 3588 C C . LEU A 1 432 ? -15.752 25.192 16.474 1.00 80.31 432 LEU A C 1
ATOM 3590 O O . LEU A 1 432 ? -15.297 26.269 16.108 1.00 80.31 432 LEU A O 1
ATOM 3594 N N . LEU A 1 433 ? -16.004 24.930 17.761 1.00 80.12 433 LEU A N 1
ATOM 3595 C CA . LEU A 1 433 ? -15.745 25.912 18.819 1.00 80.12 433 LEU A CA 1
ATOM 3596 C C . LEU A 1 433 ? -14.260 26.282 18.909 1.00 80.12 433 LEU A C 1
ATOM 3598 O O . LEU A 1 433 ? -13.919 27.382 19.324 1.00 80.12 433 LEU A O 1
ATOM 3602 N N . ASN A 1 434 ? -13.379 25.396 18.449 1.00 76.56 434 ASN A N 1
ATOM 3603 C CA . ASN A 1 434 ? -11.933 25.600 18.451 1.00 76.56 434 ASN A CA 1
ATOM 3604 C C . ASN A 1 434 ? -11.467 26.706 17.487 1.00 76.56 434 ASN A C 1
ATOM 3606 O O . ASN A 1 434 ? -10.325 27.144 17.580 1.00 76.56 434 ASN A O 1
ATOM 3610 N N . VAL A 1 435 ? -12.348 27.161 16.591 1.00 77.12 435 VAL A N 1
ATOM 3611 C CA . VAL A 1 435 ? -12.099 28.264 15.655 1.00 77.12 435 VAL A CA 1
ATOM 3612 C C . VAL A 1 435 ? -12.133 29.626 16.355 1.00 77.12 435 VAL A C 1
ATOM 3614 O O . VAL A 1 435 ? -11.513 30.574 15.882 1.00 77.12 435 VAL A O 1
ATOM 3617 N N . PHE A 1 436 ? -12.835 29.752 17.482 1.00 78.75 436 PHE A N 1
ATOM 3618 C CA . PHE A 1 436 ? -12.977 31.038 18.158 1.00 78.75 436 PHE A CA 1
ATOM 3619 C C . PHE A 1 436 ? -11.779 31.320 19.085 1.00 78.75 436 PHE A C 1
ATOM 3621 O O . PHE A 1 436 ? -11.434 30.464 19.905 1.00 78.75 436 PHE A O 1
ATOM 3628 N N . PRO A 1 437 ? -11.174 32.523 19.024 1.00 74.62 437 PRO A N 1
ATOM 3629 C CA . PRO A 1 437 ? -10.016 32.906 19.836 1.00 74.62 437 PRO A CA 1
ATOM 3630 C C . PRO A 1 437 ? -10.432 33.302 21.265 1.00 74.62 437 PRO A C 1
ATOM 3632 O O . PRO A 1 437 ? -10.212 34.425 21.710 1.00 74.62 437 PRO A O 1
ATOM 3635 N N . VAL A 1 438 ? -11.089 32.396 21.992 1.00 78.06 438 VAL A N 1
ATOM 3636 C CA . VAL A 1 438 ? -11.531 32.632 23.376 1.00 78.06 438 VAL A CA 1
ATOM 3637 C C . VAL A 1 438 ? -10.751 31.718 24.312 1.00 78.06 438 VAL A C 1
ATOM 3639 O O . VAL A 1 438 ? -10.807 30.496 24.191 1.00 78.06 438 VAL A O 1
ATOM 3642 N N . SER A 1 439 ? -10.061 32.300 25.294 1.00 69.81 439 SER A N 1
ATOM 3643 C CA . SER A 1 439 ? -9.163 31.579 26.209 1.00 69.81 439 SER A CA 1
ATOM 3644 C C . SER A 1 439 ? -9.848 30.468 27.013 1.00 69.81 439 SER A C 1
ATOM 3646 O O . SER A 1 439 ? -9.209 29.479 27.361 1.00 69.81 439 SER A O 1
ATOM 3648 N N . TRP A 1 440 ? -11.154 30.567 27.275 1.00 70.38 440 TRP A N 1
ATOM 3649 C CA . TRP A 1 440 ? -11.915 29.520 27.971 1.00 70.38 440 TRP A CA 1
ATOM 3650 C C . TRP A 1 440 ? -12.201 28.294 27.092 1.00 70.38 440 TRP A C 1
ATOM 3652 O O . TRP A 1 440 ? -12.364 27.194 27.615 1.00 70.38 440 TRP A O 1
ATOM 3662 N N . LEU A 1 441 ? -12.209 28.448 25.763 1.00 72.31 441 LEU A N 1
ATOM 3663 C CA . LEU A 1 441 ? -12.405 27.337 24.819 1.00 72.31 441 LEU A CA 1
ATOM 3664 C C . LEU A 1 441 ? -11.174 26.432 24.711 1.00 72.31 441 LEU A C 1
ATOM 3666 O O . LEU A 1 441 ? -11.258 25.334 24.165 1.00 72.31 441 LEU A O 1
ATOM 3670 N N . SER A 1 442 ? -10.050 26.850 25.290 1.00 68.12 442 SER A N 1
ATOM 3671 C CA . SER A 1 442 ? -8.844 26.038 25.426 1.00 68.12 442 SER A CA 1
ATOM 3672 C C . SER A 1 442 ? -9.083 24.763 26.261 1.00 68.12 442 SER A C 1
ATOM 3674 O O . SER A 1 442 ? -8.504 23.718 25.970 1.00 68.12 442 SER A O 1
ATOM 3676 N N . TYR A 1 443 ? -10.019 24.806 27.220 1.00 72.00 443 TYR A N 1
ATOM 3677 C CA . TYR A 1 443 ? -10.435 23.667 28.055 1.00 72.00 443 TYR A CA 1
ATOM 3678 C C . TYR A 1 443 ? -11.468 22.749 27.389 1.00 72.00 443 TYR A C 1
ATOM 3680 O O . TYR A 1 443 ? -11.973 21.813 28.014 1.00 72.00 443 TYR A O 1
ATOM 3688 N N . ASN A 1 444 ? -11.830 23.015 26.134 1.00 77.06 444 ASN A N 1
ATOM 3689 C CA . ASN A 1 444 ? -12.755 22.169 25.400 1.00 77.06 444 ASN A CA 1
ATOM 3690 C C . ASN A 1 444 ? -12.178 20.757 25.247 1.00 77.06 444 ASN A C 1
ATOM 3692 O O . ASN A 1 444 ? -11.061 20.583 24.765 1.00 77.06 444 ASN A O 1
ATOM 3696 N N . VAL A 1 445 ? -12.985 19.753 25.604 1.00 76.12 445 VAL A N 1
ATOM 3697 C CA . VAL A 1 445 ? -12.650 18.326 25.492 1.00 76.12 445 VAL A CA 1
ATOM 3698 C C . VAL A 1 445 ? -12.195 17.962 24.078 1.00 76.12 445 VAL A C 1
ATOM 3700 O O . VAL A 1 445 ? -11.257 17.182 23.903 1.00 76.12 445 VAL A O 1
ATOM 3703 N N . ALA A 1 446 ? -12.831 18.563 23.071 1.00 77.00 446 ALA A N 1
ATOM 3704 C CA . ALA A 1 446 ? -12.423 18.435 21.684 1.00 77.00 446 ALA A CA 1
ATOM 3705 C C . ALA A 1 446 ? -11.124 19.211 21.441 1.00 77.00 446 ALA A C 1
ATOM 3707 O O . ALA A 1 446 ? -11.121 20.444 21.421 1.00 77.00 446 ALA A O 1
ATOM 3708 N N . GLY A 1 447 ? -10.027 18.491 21.209 1.00 74.38 447 GLY A N 1
ATOM 3709 C CA . GLY A 1 447 ? -8.720 19.072 20.923 1.00 74.38 447 GLY A CA 1
ATOM 3710 C C . GLY A 1 447 ? -7.764 19.123 22.115 1.00 74.38 447 GLY A C 1
ATOM 3711 O O . GLY A 1 447 ? -6.666 19.627 21.931 1.00 74.38 447 GLY A O 1
ATOM 3712 N N . ILE A 1 448 ? -8.103 18.586 23.301 1.00 76.19 448 ILE A N 1
ATOM 3713 C CA . ILE A 1 448 ? -7.150 18.508 24.439 1.00 76.19 448 ILE A CA 1
ATOM 3714 C C . ILE A 1 448 ? -5.837 17.837 24.019 1.00 76.19 448 ILE A C 1
ATOM 3716 O O . ILE A 1 448 ? -4.776 18.186 24.525 1.00 76.19 448 ILE A O 1
ATOM 3720 N N . GLY A 1 449 ? -5.896 16.890 23.079 1.00 75.50 449 GLY A N 1
ATOM 3721 C CA . GLY A 1 449 ? -4.711 16.178 22.630 1.00 75.50 449 GLY A CA 1
ATOM 3722 C C . GLY A 1 449 ? -3.899 16.837 21.527 1.00 75.50 449 GLY A C 1
ATOM 3723 O O . GLY A 1 449 ? -3.039 16.176 20.952 1.00 75.50 449 GLY A O 1
ATOM 3724 N N . GLN A 1 450 ? -4.183 18.083 21.156 1.00 81.88 450 GLN A N 1
ATOM 3725 C CA . GLN A 1 450 ? -3.426 18.807 20.133 1.00 81.88 450 GLN A CA 1
ATOM 3726 C C . GLN A 1 450 ? -2.199 19.479 20.755 1.00 81.88 450 GLN A C 1
ATOM 3728 O O . GLN A 1 450 ? -2.333 20.220 21.728 1.00 81.88 450 GLN A O 1
ATOM 3733 N N . LEU A 1 451 ? -1.012 19.238 20.187 1.00 82.38 451 LEU A N 1
ATOM 3734 C CA . LEU A 1 451 ? 0.236 19.805 20.717 1.00 82.38 451 LEU A CA 1
ATOM 3735 C C . LEU A 1 451 ? 0.258 21.339 20.631 1.00 82.38 451 LEU A C 1
ATOM 3737 O O . LEU A 1 451 ? 0.745 21.976 21.559 1.00 82.38 451 LEU A O 1
ATOM 3741 N N . ALA A 1 452 ? -0.358 21.929 19.601 1.00 79.00 452 ALA A N 1
ATOM 3742 C CA . ALA A 1 452 ? -0.454 23.382 19.430 1.00 79.00 452 ALA A CA 1
ATOM 3743 C C . ALA A 1 452 ? -1.097 24.087 20.639 1.00 79.00 452 ALA A C 1
ATOM 3745 O O . ALA A 1 452 ? -0.692 25.173 21.032 1.00 79.00 452 ALA A O 1
ATOM 3746 N N . ARG A 1 453 ? -2.077 23.448 21.286 1.00 75.38 453 ARG A N 1
ATOM 3747 C CA . ARG A 1 453 ? -2.775 24.028 22.447 1.00 75.38 453 ARG A CA 1
ATOM 3748 C C . ARG A 1 453 ? -1.978 23.945 23.732 1.00 75.38 453 ARG A C 1
ATOM 3750 O O . ARG A 1 453 ? -2.099 24.810 24.593 1.00 75.38 453 ARG A O 1
ATOM 3757 N N . ILE A 1 454 ? -1.206 22.874 23.867 1.00 73.62 454 ILE A N 1
ATOM 3758 C CA . ILE A 1 454 ? -0.287 22.697 24.987 1.00 73.62 454 ILE A CA 1
ATOM 3759 C C . ILE A 1 454 ? 0.769 23.805 24.936 1.00 73.62 454 ILE A C 1
ATOM 3761 O O . ILE A 1 454 ? 1.058 24.418 25.960 1.00 73.62 454 ILE A O 1
ATOM 3765 N N . GLU A 1 455 ? 1.276 24.092 23.735 1.00 74.19 455 GLU A N 1
ATOM 3766 C CA . GLU A 1 455 ? 2.219 25.179 23.479 1.00 74.19 455 GLU A CA 1
ATOM 3767 C C . GLU A 1 455 ? 1.607 26.556 23.799 1.00 74.19 455 GLU A C 1
ATOM 3769 O O . GLU A 1 455 ? 2.175 27.308 24.589 1.00 74.19 455 GLU A O 1
ATOM 3774 N N . GLU A 1 456 ? 0.404 26.858 23.292 1.00 71.31 456 GLU A N 1
ATOM 3775 C CA . GLU A 1 456 ? -0.288 28.141 23.527 1.00 71.31 456 GLU A CA 1
ATOM 3776 C C . GLU A 1 456 ? -0.597 28.433 25.000 1.00 71.31 456 GLU A C 1
ATOM 3778 O O . GLU A 1 456 ? -0.572 29.589 25.423 1.00 71.31 456 GLU A O 1
ATOM 3783 N N . MET A 1 457 ? -0.912 27.413 25.802 1.00 65.44 457 MET A N 1
ATOM 3784 C CA . MET A 1 457 ? -1.222 27.631 27.217 1.00 65.44 457 MET A CA 1
ATOM 3785 C C . MET A 1 457 ? 0.017 27.918 28.069 1.00 65.44 457 MET A C 1
ATOM 3787 O O . MET A 1 457 ? -0.147 28.268 29.239 1.00 65.44 457 MET A O 1
ATOM 3791 N N . GLY A 1 458 ? 1.236 27.735 27.539 1.00 58.31 458 GLY A N 1
ATOM 3792 C CA . GLY A 1 458 ? 2.484 27.873 28.300 1.00 58.31 458 GLY A CA 1
ATOM 3793 C C . GLY A 1 458 ? 2.524 27.001 29.563 1.00 58.31 458 GLY A C 1
ATOM 3794 O O . GLY A 1 458 ? 3.295 27.265 30.485 1.00 58.31 458 GLY A O 1
ATOM 3795 N N . ARG A 1 459 ? 1.642 25.997 29.647 1.00 59.12 459 ARG A N 1
ATOM 3796 C CA . ARG A 1 459 ? 1.480 25.122 30.805 1.00 59.12 459 ARG A CA 1
ATOM 3797 C C . ARG A 1 459 ? 2.319 23.884 30.630 1.00 59.12 459 ARG A C 1
ATOM 3799 O O . ARG A 1 459 ? 2.557 23.417 29.517 1.00 59.12 459 ARG A O 1
ATOM 3806 N N . THR A 1 460 ? 2.724 23.310 31.758 1.00 56.31 460 THR A N 1
ATOM 3807 C CA . THR A 1 460 ? 3.393 22.024 31.699 1.00 56.31 460 THR A CA 1
ATOM 3808 C C . THR A 1 460 ? 2.429 20.990 31.131 1.00 56.31 460 THR A C 1
ATOM 3810 O O . THR A 1 460 ? 1.235 20.952 31.434 1.00 56.31 460 THR A O 1
ATOM 3813 N N . MET A 1 461 ? 2.980 20.125 30.295 1.00 53.09 461 MET A N 1
ATOM 3814 C CA . MET A 1 461 ? 2.309 19.007 29.646 1.00 53.09 461 MET A CA 1
ATOM 3815 C C . MET A 1 461 ? 1.476 18.118 30.604 1.00 53.09 461 MET A C 1
ATOM 3817 O O . MET A 1 461 ? 0.527 17.461 30.163 1.00 53.09 461 MET A O 1
ATOM 3821 N N . LEU A 1 462 ? 1.792 18.127 31.907 1.00 56.81 462 LEU A N 1
ATOM 3822 C CA . LEU A 1 462 ? 1.061 17.448 32.982 1.00 56.81 462 LEU A CA 1
ATOM 3823 C C . LEU A 1 462 ? -0.267 18.132 33.362 1.00 56.81 462 LEU A C 1
ATOM 3825 O O . LEU A 1 462 ? -1.247 17.432 33.627 1.00 56.81 462 LEU A O 1
ATOM 3829 N N . ASP A 1 463 ? -0.344 19.464 33.340 1.00 61.09 463 ASP A N 1
ATOM 3830 C CA . ASP A 1 463 ? -1.513 20.225 33.812 1.00 61.09 463 ASP A CA 1
ATOM 3831 C C . ASP A 1 463 ? -2.735 20.066 32.896 1.00 61.09 463 ASP A C 1
ATOM 3833 O O . ASP A 1 463 ? -3.882 20.061 33.344 1.00 61.09 463 ASP A O 1
ATOM 3837 N N . MET A 1 464 ? -2.518 19.880 31.592 1.00 60.28 464 MET A N 1
ATOM 3838 C CA . MET A 1 464 ? -3.618 19.574 30.672 1.00 60.28 464 MET A CA 1
ATOM 3839 C C . MET A 1 464 ? -4.125 18.143 30.845 1.00 60.28 464 MET A C 1
ATOM 3841 O O . MET A 1 464 ? -5.337 17.914 30.804 1.00 60.28 464 MET A O 1
ATOM 3845 N N . SER A 1 465 ? -3.228 17.187 31.111 1.00 61.06 465 SER A N 1
ATOM 3846 C CA . SER A 1 465 ? -3.625 15.800 31.362 1.00 61.06 465 SER A CA 1
ATOM 3847 C C . SER A 1 465 ? -4.525 15.694 32.598 1.00 61.06 465 SER A C 1
ATOM 3849 O O . SER A 1 465 ? -5.562 15.032 32.538 1.00 61.06 465 SER A O 1
ATOM 3851 N N . SER A 1 466 ? -4.218 16.427 33.676 1.00 64.44 466 SER A N 1
ATOM 3852 C CA . SER A 1 466 ? -5.020 16.425 34.904 1.00 64.44 466 SER A CA 1
ATOM 3853 C C . SER A 1 466 ? -6.436 16.969 34.672 1.00 64.44 466 SER A C 1
ATOM 3855 O O . SER A 1 466 ? -7.405 16.348 35.114 1.00 64.44 466 SER A O 1
ATOM 3857 N N . SER A 1 467 ? -6.589 18.044 33.889 1.00 66.06 467 SER A N 1
ATOM 3858 C CA . SER A 1 467 ? -7.907 18.587 33.521 1.00 66.06 467 SER A CA 1
ATOM 3859 C C . SER A 1 467 ? -8.755 17.602 32.696 1.00 66.06 467 SER A C 1
ATOM 3861 O O . SER A 1 467 ? -9.944 17.417 32.972 1.00 66.06 467 SER A O 1
ATOM 3863 N N . GLY A 1 468 ? -8.135 16.888 31.747 1.00 66.25 468 GLY A N 1
ATOM 3864 C CA . GLY A 1 468 ? -8.798 15.848 30.961 1.00 66.25 468 GLY A CA 1
ATOM 3865 C C . GLY A 1 468 ? -9.202 14.634 31.805 1.00 66.25 468 GLY A C 1
ATOM 3866 O O . GLY A 1 468 ? -10.306 14.113 31.641 1.00 66.25 468 GLY A O 1
ATOM 3867 N N . PHE A 1 469 ? -8.361 14.217 32.759 1.00 69.12 469 PHE A N 1
ATOM 3868 C CA . PHE A 1 469 ? -8.693 13.146 33.705 1.00 69.12 469 PHE A CA 1
ATOM 3869 C C . PHE A 1 469 ? -9.872 13.518 34.608 1.00 69.12 469 PHE A C 1
ATOM 3871 O O . PHE A 1 469 ? -10.771 12.697 34.793 1.00 69.12 469 PHE A O 1
ATOM 3878 N N . ILE A 1 470 ? -9.914 14.749 35.129 1.00 72.69 470 ILE A N 1
ATOM 3879 C CA . ILE A 1 470 ? -11.036 15.231 35.947 1.00 72.69 470 ILE A CA 1
ATOM 3880 C C . ILE A 1 470 ? -12.333 15.197 35.131 1.00 72.69 470 ILE A C 1
ATOM 3882 O O . ILE A 1 470 ? -13.325 14.622 35.584 1.00 72.69 470 ILE A O 1
ATOM 3886 N N . ALA A 1 471 ? -12.318 15.721 33.900 1.00 69.94 471 ALA A N 1
ATOM 3887 C CA . ALA A 1 471 ? -13.480 15.688 33.014 1.00 69.94 471 ALA A CA 1
ATOM 3888 C C . ALA A 1 471 ? -13.957 14.249 32.739 1.00 69.94 471 ALA A C 1
ATOM 3890 O O . ALA A 1 471 ? -15.155 13.964 32.828 1.00 69.94 471 ALA A O 1
ATOM 3891 N N . LEU A 1 472 ? -13.031 13.322 32.470 1.00 74.25 472 LEU A N 1
ATOM 3892 C CA . LEU A 1 472 ? -13.339 11.907 32.253 1.00 74.25 472 LEU A CA 1
ATOM 3893 C C . LEU A 1 472 ? -13.986 11.263 33.487 1.00 74.25 472 LEU A C 1
ATOM 3895 O O . LEU A 1 472 ? -15.007 10.583 33.368 1.00 74.25 472 LEU A O 1
ATOM 3899 N N . ILE A 1 473 ? -13.422 11.493 34.675 1.00 74.50 473 ILE A N 1
ATOM 3900 C CA . ILE A 1 473 ? -13.941 10.961 35.941 1.00 74.50 473 ILE A CA 1
ATOM 3901 C C . ILE A 1 473 ? -15.349 11.502 36.208 1.00 74.50 473 ILE A C 1
ATOM 3903 O O . ILE A 1 473 ? -16.249 10.723 36.532 1.00 74.50 473 ILE A O 1
ATOM 3907 N N . CYS A 1 474 ? -15.572 12.803 36.007 1.00 70.31 474 CYS A N 1
ATOM 3908 C CA . CYS A 1 474 ? -16.889 13.421 36.140 1.00 70.31 474 CYS A CA 1
ATOM 3909 C C . CYS A 1 474 ? -17.905 12.805 35.166 1.00 70.31 474 CYS A C 1
ATOM 3911 O O . CYS A 1 474 ? -19.000 12.423 35.585 1.00 70.31 474 CYS A O 1
ATOM 3913 N N . MET A 1 475 ? -17.544 12.625 33.890 1.00 76.12 475 MET A N 1
ATOM 3914 C CA . MET A 1 475 ? -18.420 11.997 32.893 1.00 76.12 475 MET A CA 1
ATOM 3915 C C . MET A 1 475 ? -18.760 10.546 33.255 1.00 76.12 475 MET A C 1
ATOM 3917 O O . MET A 1 475 ? -19.929 10.158 33.210 1.00 76.12 475 MET A O 1
ATOM 3921 N N . ILE A 1 476 ? -17.775 9.749 33.685 1.00 75.50 476 ILE A N 1
ATOM 3922 C CA . ILE A 1 476 ? -17.993 8.370 34.152 1.00 75.50 476 ILE A CA 1
ATOM 3923 C C . ILE A 1 476 ? -18.909 8.348 35.382 1.00 75.50 476 ILE A C 1
ATOM 3925 O O . ILE A 1 476 ? -19.809 7.507 35.462 1.00 75.50 476 ILE A O 1
ATOM 3929 N N . GLY A 1 477 ? -18.710 9.272 36.325 1.00 70.81 477 GLY A N 1
ATOM 3930 C CA . GLY A 1 477 ? -19.555 9.434 37.507 1.00 70.81 477 GLY A CA 1
ATOM 3931 C C . GLY A 1 477 ? -21.013 9.718 37.140 1.00 70.81 477 GLY A C 1
ATOM 3932 O O . GLY A 1 477 ? -21.916 9.039 37.631 1.00 70.81 477 GLY A O 1
ATOM 3933 N N . ILE A 1 478 ? -21.247 10.640 36.201 1.00 71.69 478 ILE A N 1
ATOM 3934 C CA . ILE A 1 478 ? -22.589 10.976 35.698 1.00 71.69 478 ILE A CA 1
ATOM 3935 C C . ILE A 1 478 ? -23.225 9.782 34.979 1.00 71.69 478 ILE A C 1
ATOM 3937 O O . ILE A 1 478 ? -24.408 9.505 35.181 1.00 71.69 478 ILE A O 1
ATOM 3941 N N . ILE A 1 479 ? -22.457 9.038 34.176 1.00 72.56 479 ILE A N 1
ATOM 3942 C CA . ILE A 1 479 ? -22.938 7.827 33.499 1.00 72.56 479 ILE A CA 1
ATOM 3943 C C . ILE A 1 479 ? -23.357 6.778 34.530 1.00 72.56 479 ILE A C 1
ATOM 3945 O O . ILE A 1 479 ? -24.458 6.236 34.427 1.00 72.56 479 ILE A O 1
ATOM 3949 N N . LYS A 1 480 ? -22.536 6.513 35.554 1.00 70.12 480 LYS A N 1
ATOM 3950 C CA . LYS A 1 480 ? -22.887 5.582 36.639 1.00 70.12 480 LYS A CA 1
ATOM 3951 C C . LYS A 1 480 ? -24.136 6.041 37.397 1.00 70.12 480 LYS A C 1
ATOM 3953 O O . LYS A 1 480 ? -25.026 5.231 37.635 1.00 70.12 480 LYS A O 1
ATOM 3958 N N . TRP A 1 481 ? -24.257 7.332 37.704 1.00 67.69 481 TRP A N 1
ATOM 3959 C CA . TRP A 1 481 ? -25.424 7.881 38.399 1.00 67.69 481 TRP A CA 1
ATOM 3960 C C . TRP A 1 481 ? -26.712 7.802 37.568 1.00 67.69 481 TRP A C 1
ATOM 3962 O O . TRP A 1 481 ? -27.738 7.329 38.059 1.00 67.69 481 TRP A O 1
ATOM 3972 N N . LYS A 1 482 ? -26.677 8.201 36.288 1.00 65.06 482 LYS A N 1
ATOM 3973 C CA . LYS A 1 482 ? -27.841 8.088 35.397 1.00 65.06 482 LYS A CA 1
ATOM 3974 C C . LYS A 1 482 ? -28.210 6.633 35.133 1.00 65.06 482 LYS A C 1
ATOM 3976 O O . LYS A 1 482 ? -29.388 6.305 35.197 1.00 65.06 482 LYS A O 1
ATOM 3981 N N . THR A 1 483 ? -27.240 5.754 34.885 1.00 62.84 483 THR A N 1
ATOM 3982 C CA . THR A 1 483 ? -27.519 4.322 34.672 1.00 62.84 483 THR A CA 1
ATOM 3983 C C . THR A 1 483 ? -28.064 3.626 35.917 1.00 62.84 483 THR A C 1
ATOM 3985 O O . THR A 1 483 ? -28.780 2.642 35.774 1.00 62.84 483 THR A O 1
ATOM 3988 N N . TYR A 1 484 ? -27.796 4.150 37.115 1.00 58.56 484 TYR A N 1
ATOM 3989 C CA . TYR A 1 484 ? -28.430 3.715 38.360 1.00 58.56 484 TYR A CA 1
ATOM 3990 C C . TYR A 1 484 ? -29.868 4.260 38.487 1.00 58.56 484 TYR A C 1
ATOM 3992 O O . TYR A 1 484 ? -30.824 3.501 38.635 1.00 58.56 484 TYR A O 1
ATOM 4000 N N . LYS A 1 485 ? -30.062 5.579 38.330 1.00 52.75 485 LYS A N 1
ATOM 4001 C CA . LYS A 1 485 ? -31.351 6.262 38.570 1.00 52.75 485 LYS A CA 1
ATOM 4002 C C . LYS A 1 485 ? -32.431 5.985 37.514 1.00 52.75 485 LYS A C 1
ATOM 4004 O O . LYS A 1 485 ? -33.602 5.890 37.870 1.00 52.75 485 LYS A O 1
ATOM 4009 N N . TYR A 1 486 ? -32.069 5.879 36.233 1.00 47.78 486 TYR A N 1
ATOM 4010 C CA . TYR A 1 486 ? -33.029 5.704 35.127 1.00 47.78 486 TYR A CA 1
ATOM 4011 C C . TYR A 1 486 ? -33.534 4.262 34.971 1.00 47.78 486 TYR A C 1
ATOM 4013 O O . TYR A 1 486 ? -34.454 4.018 34.198 1.00 47.78 486 TYR A O 1
ATOM 4021 N N . PHE A 1 487 ? -32.904 3.296 35.644 1.00 50.38 487 PHE A N 1
ATOM 4022 C CA . PHE A 1 487 ? -32.982 1.899 35.221 1.00 50.38 487 PHE A CA 1
ATOM 4023 C C . PHE A 1 487 ? -33.127 0.863 36.345 1.00 50.38 487 PHE A C 1
ATOM 4025 O O . PHE A 1 487 ? -33.350 -0.297 36.007 1.00 50.38 487 PHE A O 1
ATOM 4032 N N . GLU A 1 488 ? -33.031 1.251 37.624 1.00 47.84 488 GLU A N 1
ATOM 4033 C CA . GLU A 1 488 ? -33.424 0.413 38.778 1.00 47.84 488 GLU A CA 1
ATOM 4034 C C . GLU A 1 488 ? -34.813 0.764 39.352 1.00 47.84 488 GLU A C 1
ATOM 4036 O O . GLU A 1 488 ? -35.315 0.053 40.215 1.00 47.84 488 GLU A O 1
ATOM 4041 N N . ARG A 1 489 ? -35.461 1.842 38.879 1.00 39.72 489 ARG A N 1
ATOM 4042 C CA . ARG A 1 489 ? -36.821 2.243 39.308 1.00 39.72 489 ARG A CA 1
ATOM 4043 C C . ARG A 1 489 ? -37.962 1.713 38.423 1.00 39.72 489 ARG A C 1
ATOM 4045 O O . ARG A 1 489 ? -39.109 2.081 38.652 1.00 39.72 489 ARG A O 1
ATOM 4052 N N . GLY A 1 490 ? -37.662 0.877 37.434 1.00 36.94 490 GLY A N 1
ATOM 4053 C CA . GLY A 1 490 ? -38.639 0.169 36.602 1.00 36.94 490 GLY A CA 1
ATOM 4054 C C . GLY A 1 490 ? -38.085 -1.183 36.213 1.00 36.94 490 GLY A C 1
ATOM 4055 O O . GLY A 1 490 ? -38.902 -2.113 36.071 1.00 36.94 490 GLY A O 1
#

Foldseek 3Di:
DVVVLVVLLVQLPDPLLVVLLVVLLVVLLVVLVVDDDALLVSLLCSLQVVCSCLVRLVVSLCVSLLSLLDDDDPVLCVVQVAQLSSLVSSLVSQLVNLLVSLVSSSVSSNVSSPPGHHDFDLDDDPDCVLSVVCVVPDPTSVRSSVVSSVQQSQLSSLVSSVLSLCSQQDPSVVSVVLSVVLSVLLVCVVVPVLSLLQPPSHSCLRRRPCSQVPDPHHNVSSVVSSVVVVVVSSVCCVPVSVDHPDDDPDQDDDPLSVLVCLLVDPVLVVLLLVLLLVLLSVLLRPDQAALAVSVLVLQQADAFQDDDPVSLVNLCSLQLSLLVSLLVSLVVCPDPVNVVVVVPPPALLVVLVSSLVVLLVSQLVSLVSSVVSNVVSCVSSVHHPDDDPVVSVLLSLQSSLLSSLLNLQLVLVCLVVVDSVCSSVVSSCLSVLSNHNDPVNLLRSSSLSNNSSVVVVVDPSVVSVVSSVVSSVVSSVVSSVCSVVVPPVD

Organism: NCBI:txid759851

Radius of gyration: 29.21 Å; chains: 1; bounding box: 68×68×82 Å

Sequence (490 aa):
MKMLIQQHLKLVMTKSLLLVVIIFALTAVADRKTYEGNFSLFVLHLMTNHYIIIFIMTPVFFLCVSKLYTMPRMFELIRMKKFYRFMFMRWVTITLFSTVFVGIIGMISLVVSIGLPMRNDWHSSLDADMMQYYMGTFSSPLQGILYTVLFLVTGYSFIGCTFVTMAHFFSRKATYFCIVFLYILMILSIKVPWVEKIPFITINRYIVLHHNYSGDYPLWWTLIAIVILSLLQIFCIVQFWHWTPAYPKKLKKGLFYYYTRIFWIPRLVLVWCASLVILAVTKAIFSEETLNEYVIRFFYGLPLGSIHVMTWLEQMIYIGTPIYMFSIFLQSWYHPRNMALFIRIRKKSIWGTTVLGHILLVAVVYVVLSVAILLLVGISFDKILMIDWHLLTYVILIKILELCCMLTLVFLLFIVTNRVTWSFLASMSLYLLNVFPVSWLSYNVAGIGQLARIEEMGRTMLDMSSSGFIALICMIGIIKWKTYKYFERG